Protein AF-0000000073997232 (afdb_homodimer)

Sequence (498 aa):
MAYQPTRLNGETVFRNEVFQTGLMSQLLDGVYDGEMTIGELLSHGNFGVGTFNGLDGEMVVLDGACYQVRHDGSVSVPDLTGQTPYAVVTNFVPMIKRELPQNMLRKSTAQVLDNFTVSKNYMYAIKIYGEFEWVRTRTVVKQEKPYPKMVAATENEDIVQFDNLSGTIVGFRTPIYEQGISVPGCHAHFIDDDRTHGGHVVDFKLKSAQVEICPGTGLQLHLPLTAEFSSANLSPEDLADQISKAEKHMAYQPTRLNGETVFRNEVFQTGLMSQLLDGVYDGEMTIGELLSHGNFGVGTFNGLDGEMVVLDGACYQVRHDGSVSVPDLTGQTPYAVVTNFVPMIKRELPQNMLRKSTAQVLDNFTVSKNYMYAIKIYGEFEWVRTRTVVKQEKPYPKMVAATENEDIVQFDNLSGTIVGFRTPIYEQGISVPGCHAHFIDDDRTHGGHVVDFKLKSAQVEICPGTGLQLHLPLTAEFSSANLSPEDLADQISKAEKH

InterPro domains:
  IPR005128 Alpha-acetolactate decarboxylase [PF03306] (18-235)
  IPR005128 Alpha-acetolactate decarboxylase [PIRSF001332] (15-248)
  IPR005128 Alpha-acetolactate decarboxylase [PTHR35524] (15-247)
  IPR005128 Alpha-acetolactate decarboxylase [TIGR01252] (16-247)
  IPR005128 Alpha-acetolactate decarboxylase [cd17299] (15-247)

Organism: NCBI:txid172042

pLDDT: mean 94.92, std 7.54, range [33.34, 98.94]

Radius of gyration: 23.52 Å; Cα contacts (8 Å, |Δi|>4): 1334; chains: 2; bounding box: 51×70×44 Å

Solvent-accessible surface area (backbone atoms only — not comparable to full-atom values): 24753 Å² total; per-residue (Å²): 125,84,78,69,68,37,80,44,87,91,36,71,43,57,89,32,56,31,34,30,35,39,36,46,25,38,38,50,55,27,42,34,70,36,80,48,27,45,50,62,52,49,73,57,21,26,30,27,40,40,36,25,43,34,35,50,11,24,28,40,28,55,87,60,40,58,35,34,22,34,62,87,46,50,48,45,70,65,62,48,80,41,35,27,25,31,38,41,28,18,67,77,60,66,70,43,77,46,75,51,70,66,63,32,39,50,72,58,43,53,57,54,50,59,69,71,50,78,39,74,71,42,33,31,40,37,40,38,40,35,36,26,55,29,38,28,19,34,33,47,53,63,55,62,82,82,56,59,39,32,60,70,62,53,67,78,55,59,77,45,77,47,66,66,48,46,29,36,38,39,30,36,36,32,30,66,49,40,39,39,47,43,63,52,39,77,47,42,28,36,37,31,75,84,52,52,47,57,16,36,54,73,44,40,32,33,47,39,38,36,37,34,32,20,63,24,41,25,38,38,39,39,51,65,91,44,72,62,56,44,68,47,63,52,68,54,94,56,46,70,59,50,49,47,56,59,64,74,103,126,84,79,68,68,37,81,45,88,89,36,72,43,59,88,32,56,32,33,29,36,38,36,48,24,37,37,51,54,28,44,36,69,36,79,47,26,45,51,61,52,50,74,56,20,28,30,29,39,38,34,26,43,34,35,52,10,25,29,40,28,54,89,61,41,58,34,35,21,36,61,88,44,49,48,43,70,66,63,47,80,41,35,27,25,32,38,41,26,18,66,76,59,66,70,42,77,46,76,51,69,66,62,32,40,49,73,60,44,51,55,55,50,59,70,70,51,77,39,73,71,42,32,31,41,37,39,37,40,34,35,26,55,30,39,28,20,33,33,46,54,63,55,60,82,83,56,56,38,32,58,69,63,52,65,79,56,60,78,44,77,47,67,67,47,46,29,35,37,38,30,35,37,32,30,66,48,38,39,39,46,43,60,53,39,77,46,43,27,36,38,32,76,82,52,53,48,58,14,36,54,69,46,41,32,32,47,39,40,37,37,34,33,20,62,23,41,25,39,38,39,40,51,64,90,44,70,62,55,45,67,47,64,51,69,54,94,57,45,69,58,50,50,45,57,59,62,74,97

Secondary structure (DSSP, 8-state):
-----EEETTEEE---EEEEES-HHHHHTT-----EEHHHHHTS-SEEEEE-GGG-SEEEEETTEEEEE-TTS-EEPPPTT-EES-EEEE----SEEEEPPSSEEHHHHHHHHHHHSS-TTSEEEEEEEEEEEEEEEE-PPPP-SSPPPHHHHTTTPPEEEEEEEEEEEEEEEE-GGGBTTB-SEEEEEEEETTSS-EEEEEEEEEEEEEEEEEEE-EEEEE---SHHHHH-----TTHHHHHHHHHH-/-----EEETTEEE---EEEEES-HHHHHTT-----EEHHHHHTS-SEEEEE-GGG-SEEEEETTEEEEE-TTS-EEPPPTT-EES-EEEE----SEEEEPPSSEEHHHHHHH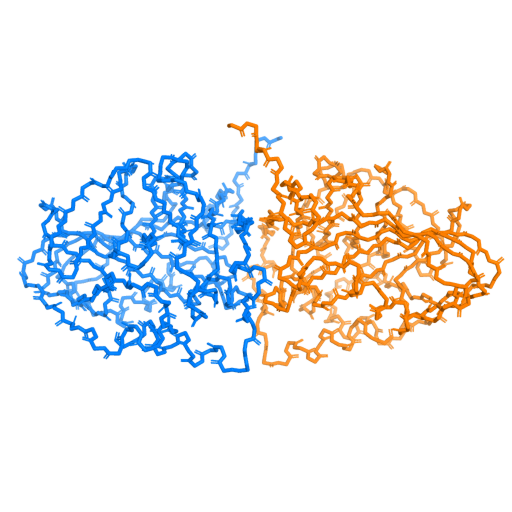HHHHSS-TTSEEEEEEEEEEEEEEEE-PPPP-SSPPPHHHHTTTPPEEEEEEEEEEEEEEEE-GGGBTTB-SEEEEEEEETTSS-EEEEEEEEEEEEEEEEEEE-EEEEE---SHHHHH-----TTHHHHHHHHHH-

Foldseek 3Di:
DLPPWDDFQNFTADAWEKEKEAWPLLLQQFQQDFDDFQLNVLVAAQFWWFAFRQLQKIWTRHRSFIWGAHLVQAIDGDDRRTGGRIMMHTHDDFRDKDKDDFWDKPVRVLVVVVVRDRDLQWKKKKKKWAWFQKFKAWIFHGHDPVGDRLLVSCVPIDIDMDGTFTWMKTWMADHPVCQLRYQHGIWIKIATPVRRGIHTTQITIGRIIMMTMHIHPYYDYHYGPDPSSVPTDSDDPCSVVSSCSNRND/DLPDWDDFQNFTADAWEKEKEAWPLLLQQFQQDFDDFQLNVLVAAQFWWFAFRQLQKIWTRHRSFIWGAHLVQAIDGDDRRTGGRIMMHIHDDFRFKDKDDFWDKPVRVLVVVVVRDRDLQWKKKKKKWAWFQKFKAWIFHGHDPVGDRLLVSCVPIDIDMDGTFTWMKTWMADHPVCQLRYQHGIWIKIATPVRRGIHTTQITIGRIIMMTMHIHPYYDYHYGPDPSSVPTDSDDPCSVVSSCSNRND

Nearest PDB structures (foldseek):
  5xne-assembly1_B  TM=9.853E-01  e=9.280E-34  Bacillus subtilis subsp. subtilis str. 168
  6j3d-assembly1_B  TM=9.831E-01  e=1.502E-32  Bacillus spizizenii str. W23
  6j92-assembly1_A  TM=9.719E-01  e=1.442E-31  Klebsiella aerogenes
  5yho-assembly1_B  TM=9.726E-01  e=6.902E-31  Klebsiella aerogenes
  4bt2-assembly1_A  TM=9.616E-01  e=2.430E-31  Brevibacillus brevis

Structure (mmCIF, N/CA/C/O backbone):
data_AF-0000000073997232-model_v1
#
loop_
_entity.id
_entity.type
_entity.pdbx_description
1 polymer 'Alpha-acetolactate decarboxylase'
#
loop_
_atom_site.group_PDB
_atom_site.id
_atom_site.type_symbol
_atom_site.label_atom_id
_atom_site.label_alt_id
_atom_site.label_comp_id
_atom_site.label_asym_id
_atom_site.label_entity_id
_atom_site.label_seq_id
_atom_site.pdbx_PDB_ins_code
_atom_site.Cartn_x
_atom_site.Cartn_y
_atom_site.Cartn_z
_atom_site.occupancy
_atom_site.B_iso_or_equiv
_atom_site.auth_seq_id
_atom_site.auth_comp_id
_atom_site.auth_asym_id
_atom_site.auth_atom_id
_atom_site.pdbx_PDB_model_num
ATOM 1 N N . MET A 1 1 ? -13.703 3.949 -18.906 1 33.34 1 MET A N 1
ATOM 2 C CA . MET A 1 1 ? -15.07 4.258 -18.5 1 33.34 1 MET A CA 1
ATOM 3 C C . MET A 1 1 ? -15.086 5.25 -17.344 1 33.34 1 MET A C 1
ATOM 5 O O . MET A 1 1 ? -14.266 5.152 -16.438 1 33.34 1 MET A O 1
ATOM 9 N N . ALA A 1 2 ? -15.586 6.359 -17.641 1 40.25 2 ALA A N 1
ATOM 10 C CA . ALA A 1 2 ? -15.781 7.395 -16.625 1 40.25 2 ALA A CA 1
ATOM 11 C C . ALA A 1 2 ? -16.344 6.797 -15.336 1 40.25 2 ALA A C 1
ATOM 13 O O . ALA A 1 2 ? -17.391 6.133 -15.352 1 40.25 2 ALA A O 1
ATOM 14 N N . TYR A 1 3 ? -15.539 6.438 -14.336 1 62.38 3 TYR A N 1
ATOM 15 C CA . TYR A 1 3 ? -16.016 5.805 -13.117 1 62.38 3 TYR A CA 1
ATOM 16 C C . TYR A 1 3 ? -17.25 6.527 -12.57 1 62.38 3 TYR A C 1
ATOM 18 O O . TYR A 1 3 ? -17.219 7.746 -12.383 1 62.38 3 TYR A O 1
ATOM 26 N N . GLN A 1 4 ? -18.391 6.035 -12.828 1 75.5 4 GLN A N 1
ATOM 27 C CA . GLN A 1 4 ? -19.594 6.523 -12.148 1 75.5 4 GLN A CA 1
ATOM 28 C C . GLN A 1 4 ? -19.406 6.527 -10.641 1 75.5 4 GLN A C 1
ATOM 30 O O . GLN A 1 4 ? -18.688 5.676 -10.094 1 75.5 4 GLN A O 1
ATOM 35 N N . PRO A 1 5 ? -19.875 7.711 -10.078 1 85.12 5 PRO A N 1
ATOM 36 C CA . PRO A 1 5 ? -19.812 7.711 -8.617 1 85.12 5 PRO A CA 1
ATOM 37 C C . PRO A 1 5 ? -20.578 6.547 -7.992 1 85.12 5 PRO A C 1
ATOM 39 O O . PRO A 1 5 ? -21.453 5.969 -8.633 1 85.12 5 PRO A O 1
ATOM 42 N N . THR A 1 6 ? -20.156 6.102 -6.891 1 88.56 6 THR A N 1
ATOM 43 C CA . THR A 1 6 ? -20.781 5.016 -6.145 1 88.56 6 THR A CA 1
ATOM 44 C C . THR A 1 6 ? -21.391 5.535 -4.844 1 88.56 6 THR A C 1
ATOM 46 O O . THR A 1 6 ? -20.812 6.41 -4.188 1 88.56 6 THR A O 1
ATOM 49 N N . ARG A 1 7 ? -22.547 5.035 -4.57 1 89.25 7 ARG A N 1
ATOM 50 C CA . ARG A 1 7 ? -23.156 5.348 -3.281 1 89.25 7 ARG A CA 1
ATOM 51 C C . ARG A 1 7 ? -22.719 4.348 -2.215 1 89.25 7 ARG A C 1
ATOM 53 O O . ARG A 1 7 ? -22.938 3.141 -2.365 1 89.25 7 ARG A O 1
ATOM 60 N N . LEU A 1 8 ? -22.078 4.855 -1.203 1 89.31 8 LEU A N 1
ATOM 61 C CA . LEU A 1 8 ? -21.625 4.027 -0.09 1 89.31 8 LEU A CA 1
ATOM 62 C C . LEU A 1 8 ? -22.094 4.609 1.242 1 89.31 8 LEU A C 1
ATOM 64 O O . LEU A 1 8 ? -21.766 5.75 1.57 1 89.31 8 LEU A O 1
ATOM 68 N N . ASN A 1 9 ? -22.844 3.836 1.968 1 85.62 9 ASN A N 1
ATOM 69 C CA . ASN A 1 9 ? -23.344 4.23 3.283 1 85.62 9 ASN A CA 1
ATOM 70 C C . ASN A 1 9 ? -23.969 5.621 3.252 1 85.62 9 ASN A C 1
ATOM 72 O O . ASN A 1 9 ? -23.656 6.469 4.09 1 85.62 9 ASN A O 1
ATOM 76 N N . GLY A 1 10 ? -24.688 5.906 2.242 1 83.31 10 GLY A N 1
ATOM 77 C CA . GLY A 1 10 ? -25.484 7.117 2.145 1 83.31 10 GLY A CA 1
ATOM 78 C C . GLY A 1 10 ? -24.719 8.289 1.538 1 83.31 10 GLY A C 1
ATOM 79 O O . GLY A 1 10 ? -25.297 9.367 1.345 1 83.31 10 GLY A O 1
ATOM 80 N N . GLU A 1 11 ? -23.469 8.07 1.255 1 87 11 GLU A N 1
ATOM 81 C CA . GLU A 1 11 ? -22.656 9.141 0.68 1 87 11 GLU A CA 1
ATOM 82 C C . GLU A 1 11 ? -22.234 8.797 -0.748 1 87 11 GLU A C 1
ATOM 84 O O . GLU A 1 11 ? -22.047 7.629 -1.085 1 87 11 GLU A O 1
ATOM 89 N N . THR A 1 12 ? -22.141 9.766 -1.524 1 89.31 12 THR A N 1
ATOM 90 C CA . THR A 1 12 ? -21.609 9.602 -2.871 1 89.31 12 THR A CA 1
ATOM 91 C C . THR A 1 12 ? -20.078 9.625 -2.85 1 89.31 12 THR A C 1
ATOM 93 O O . THR A 1 12 ? -19.469 10.578 -2.359 1 89.31 12 THR A O 1
ATOM 96 N N . VAL A 1 13 ? -19.516 8.578 -3.371 1 90.69 13 VAL A N 1
ATOM 97 C CA . VAL A 1 13 ? -18.062 8.469 -3.361 1 90.69 13 VAL A CA 1
ATOM 98 C C . VAL A 1 13 ? -17.547 8.367 -4.793 1 90.69 13 VAL A C 1
ATOM 100 O O . VAL A 1 13 ? -18.047 7.574 -5.59 1 90.69 13 VAL A O 1
ATOM 103 N N . PHE A 1 14 ? -16.609 9.266 -5.086 1 91.81 14 PHE A N 1
ATOM 104 C CA . PHE A 1 14 ? -15.906 9.211 -6.359 1 91.81 14 PHE A CA 1
ATOM 105 C C . PHE A 1 14 ? -14.547 8.539 -6.191 1 91.81 14 PHE A C 1
ATOM 107 O O . PHE A 1 14 ? -13.93 8.625 -5.125 1 91.81 14 PHE A O 1
ATOM 114 N N . ARG A 1 15 ? -14.156 7.867 -7.246 1 94.12 15 ARG A N 1
ATOM 115 C CA . ARG A 1 15 ? -12.812 7.309 -7.223 1 94.12 15 ARG A CA 1
ATOM 116 C C . ARG A 1 15 ? -11.766 8.414 -7.176 1 94.12 15 ARG A C 1
ATOM 118 O O . ARG A 1 15 ? -11.883 9.422 -7.883 1 94.12 15 ARG A O 1
ATOM 125 N N . ASN A 1 16 ? -10.875 8.266 -6.285 1 96.06 16 ASN A N 1
ATOM 126 C CA . ASN A 1 16 ? -9.773 9.211 -6.102 1 96.06 16 ASN A CA 1
ATOM 127 C C . ASN A 1 16 ? -8.531 8.523 -5.551 1 96.06 16 ASN A C 1
ATOM 129 O O . ASN A 1 16 ? -8.617 7.75 -4.594 1 96.06 16 ASN A O 1
ATOM 133 N N . GLU A 1 17 ? -7.426 8.867 -6.16 1 97.38 17 GLU A N 1
ATOM 134 C CA . GLU A 1 17 ? -6.172 8.219 -5.777 1 97.38 17 GLU A CA 1
ATOM 135 C C . GLU A 1 17 ? -5.375 9.094 -4.812 1 97.38 17 GLU A C 1
ATOM 137 O O . GLU A 1 17 ? -5.328 10.312 -4.965 1 97.38 17 GLU A O 1
ATOM 142 N N . VAL A 1 18 ? -4.84 8.453 -3.787 1 98.56 18 VAL A N 1
ATOM 143 C CA . VAL A 1 18 ? -3.795 9.047 -2.965 1 98.56 18 VAL A CA 1
ATOM 144 C C . VAL A 1 18 ? -2.422 8.641 -3.492 1 98.56 18 VAL A C 1
ATOM 146 O O . VAL A 1 18 ? -2.184 7.457 -3.764 1 98.56 18 VAL A O 1
ATOM 149 N N . PHE A 1 19 ? -1.603 9.641 -3.688 1 98.81 19 PHE A N 1
ATOM 150 C CA . PHE A 1 19 ? -0.238 9.383 -4.133 1 98.81 19 PHE A CA 1
ATOM 151 C C . PHE A 1 19 ? 0.741 9.5 -2.971 1 98.81 19 PHE A C 1
ATOM 153 O O . PHE A 1 19 ? 0.655 10.43 -2.168 1 98.81 19 PHE A O 1
ATOM 160 N N . GLN A 1 20 ? 1.661 8.57 -2.91 1 98.81 20 GLN A N 1
ATOM 161 C CA . GLN A 1 20 ? 2.668 8.594 -1.853 1 98.81 20 GLN A CA 1
ATOM 162 C C . GLN A 1 20 ? 4.043 8.211 -2.393 1 98.81 20 GLN A C 1
ATOM 164 O O . GLN A 1 20 ? 4.164 7.273 -3.182 1 98.81 20 GLN A O 1
ATOM 169 N N . THR A 1 21 ? 5.031 9.008 -2.051 1 98.69 21 THR A N 1
ATOM 170 C CA . THR A 1 21 ? 6.418 8.602 -2.266 1 98.69 21 THR A CA 1
ATOM 171 C C . THR A 1 21 ? 7.098 8.266 -0.94 1 98.69 21 THR A C 1
ATOM 173 O O . THR A 1 21 ? 6.902 8.969 0.057 1 98.69 21 THR A O 1
ATOM 176 N N . GLY A 1 22 ? 7.828 7.125 -1.001 1 98.31 22 GLY A N 1
ATOM 177 C CA . GLY A 1 22 ? 8.508 6.684 0.206 1 98.31 22 GLY A CA 1
ATOM 178 C C . GLY A 1 22 ? 7.578 6.023 1.206 1 98.31 22 GLY A C 1
ATOM 179 O O . GLY A 1 22 ? 6.359 5.992 1.004 1 98.31 22 GLY A O 1
ATOM 180 N N . LEU A 1 23 ? 8.195 5.469 2.238 1 98.19 23 LEU A N 1
ATOM 181 C CA . LEU A 1 23 ? 7.48 4.793 3.314 1 98.19 23 LEU A CA 1
ATOM 182 C C . LEU A 1 23 ? 7.785 5.441 4.66 1 98.19 23 LEU A C 1
ATOM 184 O O . LEU A 1 23 ? 8.883 5.957 4.871 1 98.19 23 LEU A O 1
ATOM 188 N N . MET A 1 24 ? 6.742 5.395 5.508 1 96.81 24 MET A N 1
ATOM 189 C CA . MET A 1 24 ? 6.992 5.844 6.875 1 96.81 24 MET A CA 1
ATOM 190 C C . MET A 1 24 ? 8.094 5.023 7.527 1 96.81 24 MET A C 1
ATOM 192 O O . MET A 1 24 ? 8.945 5.566 8.234 1 96.81 24 MET A O 1
ATOM 196 N N . SER A 1 25 ? 8.109 3.717 7.266 1 96.88 25 SER A N 1
ATOM 197 C CA . SER A 1 25 ? 9.094 2.828 7.879 1 96.88 25 SER A CA 1
ATOM 198 C C . SER A 1 25 ? 10.508 3.188 7.449 1 96.88 25 SER A C 1
ATOM 200 O O . SER A 1 25 ? 11.461 2.996 8.211 1 96.88 25 SER A O 1
ATOM 202 N N . GLN A 1 26 ? 10.672 3.689 6.27 1 97.81 26 GLN A N 1
ATOM 203 C CA . GLN A 1 26 ? 12.031 4.035 5.859 1 97.81 26 GLN A CA 1
ATOM 204 C C . GLN A 1 26 ? 12.555 5.227 6.652 1 97.81 26 GLN A C 1
ATOM 206 O O . GLN A 1 26 ? 13.742 5.293 6.969 1 97.81 26 GLN A O 1
ATOM 211 N N . LEU A 1 27 ? 11.641 6.195 6.941 1 97.25 27 LEU A N 1
ATOM 212 C CA . LEU A 1 27 ? 12.047 7.32 7.777 1 97.25 27 LEU A CA 1
ATOM 213 C C . LEU A 1 27 ? 12.477 6.844 9.164 1 97.25 27 LEU A C 1
ATOM 215 O O . LEU A 1 27 ? 13.469 7.324 9.711 1 97.25 27 LEU A O 1
ATOM 219 N N . LEU A 1 28 ? 11.734 5.906 9.688 1 96.5 28 LEU A N 1
ATOM 220 C CA . LEU A 1 28 ? 12.055 5.363 11 1 96.5 28 LEU A CA 1
ATOM 221 C C . LEU A 1 28 ? 13.453 4.758 11.008 1 96.5 28 LEU A C 1
ATOM 223 O O . LEU A 1 28 ? 14.148 4.797 12.031 1 96.5 28 LEU A O 1
ATOM 227 N N . ASP A 1 29 ? 13.883 4.293 9.828 1 97.5 29 ASP A N 1
ATOM 228 C CA . ASP A 1 29 ? 15.188 3.641 9.727 1 97.5 29 ASP A CA 1
ATOM 229 C C . ASP A 1 29 ? 16.266 4.637 9.32 1 97.5 29 ASP A C 1
ATOM 231 O O . ASP A 1 29 ? 17.391 4.242 8.992 1 97.5 29 ASP A O 1
ATOM 235 N N . GLY A 1 30 ? 15.945 5.859 9.203 1 97.69 30 GLY A N 1
ATOM 236 C CA . GLY A 1 30 ? 16.938 6.891 8.977 1 97.69 30 GLY A CA 1
ATOM 237 C C . GLY A 1 30 ? 17.188 7.168 7.504 1 97.69 30 GLY A C 1
ATOM 238 O O . GLY A 1 30 ? 18.219 7.734 7.145 1 97.69 30 GLY A O 1
ATOM 239 N N . VAL A 1 31 ? 16.344 6.695 6.656 1 98.25 31 VAL A N 1
ATOM 240 C CA . VAL A 1 31 ? 16.438 7.031 5.242 1 98.25 31 VAL A CA 1
ATOM 241 C C . VAL A 1 31 ? 15.719 8.352 4.973 1 98.25 31 VAL A C 1
ATOM 243 O O . VAL A 1 31 ? 14.508 8.375 4.77 1 98.25 31 VAL A O 1
ATOM 246 N N . TYR A 1 32 ? 16.5 9.438 4.844 1 98.5 32 TYR A N 1
ATOM 247 C CA . TYR A 1 32 ? 15.914 10.773 4.805 1 98.5 32 TYR A CA 1
ATOM 248 C C . TYR A 1 32 ? 16.156 11.43 3.451 1 98.5 32 TYR A C 1
ATOM 250 O O . TYR A 1 32 ? 15.938 12.633 3.291 1 98.5 32 TYR A O 1
ATOM 258 N N . ASP A 1 33 ? 16.688 10.648 2.504 1 97.75 33 ASP A N 1
ATOM 259 C CA . ASP A 1 33 ? 16.844 11.172 1.15 1 97.75 33 ASP A CA 1
ATOM 260 C C . ASP A 1 33 ? 15.953 10.422 0.165 1 97.75 33 ASP A C 1
ATOM 262 O O . ASP A 1 33 ? 15.945 9.188 0.143 1 97.75 33 ASP A O 1
ATOM 266 N N . GLY A 1 34 ? 15.195 11.18 -0.52 1 96 34 GLY A N 1
ATOM 267 C CA . GLY A 1 34 ? 14.422 10.656 -1.64 1 96 34 GLY A CA 1
ATOM 268 C C . GLY A 1 34 ? 14.805 11.289 -2.967 1 96 34 GLY A C 1
ATOM 269 O O . GLY A 1 34 ? 15.664 12.172 -3.018 1 96 34 GLY A O 1
ATOM 270 N N . GLU A 1 35 ? 14.188 10.828 -4.043 1 95.56 35 GLU A N 1
ATOM 271 C CA . GLU A 1 35 ? 14.578 11.234 -5.387 1 95.56 35 GLU A CA 1
ATOM 272 C C . GLU A 1 35 ? 13.523 12.141 -6.02 1 95.56 35 GLU A C 1
ATOM 274 O O . GLU A 1 35 ? 13.805 12.836 -7 1 95.56 35 GLU A O 1
ATOM 279 N N . MET A 1 36 ? 12.375 12.156 -5.438 1 97.5 36 MET A N 1
ATOM 280 C CA . MET A 1 36 ? 11.289 12.898 -6.062 1 97.5 36 MET A CA 1
ATOM 281 C C . MET A 1 36 ? 11.414 14.391 -5.77 1 97.5 36 MET A C 1
ATOM 283 O O . MET A 1 36 ? 11.562 14.789 -4.613 1 97.5 36 MET A O 1
ATOM 287 N N . THR A 1 37 ? 11.305 15.164 -6.793 1 98.38 37 THR A N 1
ATOM 288 C CA . THR A 1 37 ? 11.344 16.609 -6.621 1 98.38 37 THR A CA 1
ATOM 289 C C . THR A 1 37 ? 9.984 17.141 -6.188 1 98.38 37 THR A C 1
ATOM 291 O O . THR A 1 37 ? 8.961 16.5 -6.395 1 98.38 37 THR A O 1
ATOM 294 N N . ILE A 1 38 ? 10.008 18.328 -5.578 1 98.69 38 ILE A N 1
ATOM 295 C CA . ILE A 1 38 ? 8.773 18.984 -5.164 1 98.69 38 ILE A CA 1
ATOM 296 C C . ILE A 1 38 ? 7.902 19.266 -6.387 1 98.69 38 ILE A C 1
ATOM 298 O O . ILE A 1 38 ? 6.68 19.094 -6.344 1 98.69 38 ILE A O 1
ATOM 302 N N . GLY A 1 39 ? 8.531 19.688 -7.426 1 98.5 39 GLY A N 1
ATOM 303 C CA . GLY A 1 39 ? 7.785 19.906 -8.656 1 98.5 39 GLY A CA 1
ATOM 304 C C . GLY A 1 39 ? 7.055 18.672 -9.141 1 98.5 39 GLY A C 1
ATOM 305 O O . GLY A 1 39 ? 5.879 18.734 -9.5 1 98.5 39 GLY A O 1
ATOM 306 N N . GLU A 1 40 ? 7.746 17.562 -9.234 1 98 40 GLU A N 1
ATOM 307 C CA . GLU A 1 40 ? 7.125 16.297 -9.625 1 98 40 GLU A CA 1
ATOM 308 C C . GLU A 1 40 ? 6 15.914 -8.672 1 98 40 GLU A C 1
ATOM 310 O O . GLU A 1 40 ? 4.93 15.484 -9.102 1 98 40 GLU A O 1
ATOM 315 N N . LEU A 1 41 ? 6.285 16.062 -7.387 1 98.62 41 LEU A N 1
ATOM 316 C CA . LEU A 1 41 ? 5.297 15.727 -6.367 1 98.62 41 LEU A CA 1
ATOM 317 C C . LEU A 1 41 ? 3.996 16.484 -6.602 1 98.62 41 LEU A C 1
ATOM 319 O O . LEU A 1 41 ? 2.912 15.898 -6.535 1 98.62 41 LEU A O 1
ATOM 323 N N . LEU A 1 42 ? 4.121 17.75 -6.902 1 98.56 42 LEU A N 1
ATOM 324 C CA . LEU A 1 42 ? 2.951 18.609 -7.043 1 98.56 42 LEU A CA 1
ATOM 325 C C . LEU A 1 42 ? 2.152 18.25 -8.289 1 98.56 42 LEU A C 1
ATOM 327 O O . LEU A 1 42 ? 0.985 18.625 -8.414 1 98.56 42 LEU A O 1
ATOM 331 N N . SER A 1 43 ? 2.736 17.547 -9.203 1 98.25 43 SER A N 1
ATOM 332 C CA . SER A 1 43 ? 2 17.062 -10.367 1 98.25 43 SER A CA 1
ATOM 333 C C . SER A 1 43 ? 1.057 15.922 -9.992 1 98.25 43 SER A C 1
ATOM 335 O O . SER A 1 43 ? 0.151 15.586 -10.758 1 98.25 43 SER A O 1
ATOM 337 N N . HIS A 1 44 ? 1.212 15.375 -8.82 1 98.19 44 HIS A N 1
ATOM 338 C CA . HIS A 1 44 ? 0.396 14.25 -8.391 1 98.19 44 HIS A CA 1
ATOM 339 C C . HIS A 1 44 ? -0.732 14.703 -7.469 1 98.19 44 HIS A C 1
ATOM 341 O O . HIS A 1 44 ? -1.614 13.914 -7.121 1 98.19 44 HIS A O 1
ATOM 347 N N . GLY A 1 45 ? -0.685 15.93 -6.984 1 98.56 45 GLY A N 1
ATOM 348 C CA . GLY A 1 45 ? -1.748 16.375 -6.094 1 98.56 45 GLY A CA 1
ATOM 349 C C . GLY A 1 45 ? -1.571 17.797 -5.617 1 98.56 45 GLY A C 1
ATOM 350 O O . GLY A 1 45 ? -0.485 18.375 -5.734 1 98.56 45 GLY A O 1
ATOM 351 N N . ASN A 1 46 ? -2.613 18.344 -5.008 1 98.88 46 ASN A N 1
ATOM 352 C CA . ASN A 1 46 ? -2.645 19.75 -4.586 1 98.88 46 ASN A CA 1
ATOM 353 C C . ASN A 1 46 ? -2.865 19.875 -3.08 1 98.88 46 ASN A C 1
ATOM 355 O O . ASN A 1 46 ? -3.133 20.953 -2.576 1 98.88 46 ASN A O 1
ATOM 359 N N . PHE A 1 47 ? -2.85 18.797 -2.396 1 98.94 47 PHE A N 1
ATOM 360 C CA . PHE A 1 47 ? -3.111 18.688 -0.966 1 98.94 47 PHE A CA 1
ATOM 361 C C . PHE A 1 47 ? -2.279 17.578 -0.343 1 98.94 47 PHE A C 1
ATOM 363 O O . PHE A 1 47 ? -2.301 16.438 -0.82 1 98.94 47 PHE A O 1
ATOM 370 N N . GLY A 1 48 ? -1.531 17.953 0.724 1 98.88 48 GLY A N 1
ATOM 371 C CA . GLY A 1 48 ? -0.787 16.828 1.267 1 98.88 48 GLY A CA 1
ATOM 372 C C . GLY A 1 48 ? 0.187 17.234 2.359 1 98.88 48 GLY A C 1
ATOM 373 O O . GLY A 1 48 ? 0.239 18.391 2.756 1 98.88 48 GLY A O 1
ATOM 374 N N . VAL A 1 49 ? 0.852 16.234 2.934 1 98.81 49 VAL A N 1
ATOM 375 C CA . VAL A 1 49 ? 1.843 16.391 3.994 1 98.81 49 VAL A CA 1
ATOM 376 C C . VAL A 1 49 ? 3.107 15.609 3.633 1 98.81 49 VAL A C 1
ATOM 378 O O . VAL A 1 49 ? 3.074 14.719 2.785 1 98.81 49 VAL A O 1
ATOM 381 N N . GLY A 1 50 ? 4.168 15.922 4.281 1 98.5 50 GLY A N 1
ATOM 382 C CA . GLY A 1 50 ? 5.449 15.258 4.094 1 98.5 50 GLY A CA 1
ATOM 383 C C . GLY A 1 50 ? 6.602 15.984 4.758 1 98.5 50 GLY A C 1
ATOM 384 O O . GLY A 1 50 ? 6.41 16.688 5.746 1 98.5 50 GLY A O 1
ATOM 385 N N . THR A 1 51 ? 7.75 15.641 4.305 1 98.56 51 THR A N 1
ATOM 386 C CA . THR A 1 51 ? 8.969 16.297 4.758 1 98.56 51 THR A CA 1
ATOM 387 C C . THR A 1 51 ? 9.961 16.453 3.605 1 98.56 51 THR A C 1
ATOM 389 O O . THR A 1 51 ? 9.625 16.188 2.451 1 98.56 51 THR A O 1
ATOM 392 N N . PHE A 1 52 ? 11.078 17.047 3.902 1 98.69 52 PHE A N 1
ATOM 393 C CA . PHE A 1 52 ? 12.109 17.328 2.906 1 98.69 52 PHE A CA 1
ATOM 394 C C . PHE A 1 52 ? 13.375 16.547 3.209 1 98.69 52 PHE A C 1
ATOM 396 O O . PHE A 1 52 ? 13.562 16.062 4.328 1 98.69 52 PHE A O 1
ATOM 403 N N . ASN A 1 53 ? 14.203 16.328 2.127 1 98.56 53 ASN A N 1
ATOM 404 C CA . ASN A 1 53 ? 15.445 15.594 2.334 1 98.56 53 ASN A CA 1
ATOM 405 C C . ASN A 1 53 ? 16.188 16.094 3.576 1 98.56 53 ASN A C 1
ATOM 407 O O . ASN A 1 53 ? 16.266 17.297 3.818 1 98.56 53 ASN A O 1
ATOM 411 N N . GLY A 1 54 ? 16.672 15.086 4.344 1 98.25 54 GLY A N 1
ATOM 412 C CA . GLY A 1 54 ? 17.375 15.383 5.582 1 98.25 54 GLY A CA 1
ATOM 413 C C . GLY A 1 54 ? 16.453 15.758 6.723 1 98.25 54 GLY A C 1
ATOM 414 O O . GLY A 1 54 ? 16.875 16.359 7.711 1 98.25 54 GLY A O 1
ATOM 415 N N . LEU A 1 55 ? 15.164 15.547 6.605 1 97.56 55 LEU A N 1
ATOM 416 C CA . LEU A 1 55 ? 14.148 15.969 7.562 1 97.56 55 LEU A CA 1
ATOM 417 C C . LEU A 1 55 ? 14.18 17.484 7.75 1 97.56 55 LEU A C 1
ATOM 419 O O . LEU A 1 55 ? 14.086 17.969 8.875 1 97.56 55 LEU A O 1
ATOM 423 N N . ASP A 1 56 ? 14.367 18.125 6.621 1 97.56 56 ASP A N 1
ATOM 424 C CA . ASP A 1 56 ? 14.516 19.578 6.691 1 97.56 56 ASP A CA 1
ATOM 425 C C . ASP A 1 56 ? 13.148 20.266 6.773 1 97.56 56 ASP A C 1
ATOM 427 O O . ASP A 1 56 ? 12.766 21 5.867 1 97.56 56 ASP A O 1
ATOM 431 N N . GLY A 1 57 ? 12.477 20 7.918 1 97.69 57 GLY A N 1
ATOM 432 C CA . GLY A 1 57 ? 11.211 20.672 8.164 1 97.69 57 GLY A CA 1
ATOM 433 C C . GLY A 1 57 ? 10.008 19.859 7.73 1 97.69 57 GLY A C 1
ATOM 434 O O . GLY A 1 57 ? 10.164 18.75 7.191 1 97.69 57 GLY A O 1
ATOM 435 N N . GLU A 1 58 ? 8.844 20.438 8.008 1 98.31 58 GLU A N 1
ATOM 436 C CA . GLU A 1 58 ? 7.566 19.828 7.664 1 98.31 58 GLU A CA 1
ATOM 437 C C . GLU A 1 58 ? 7.027 20.375 6.348 1 98.31 58 GLU A C 1
ATOM 439 O O . GLU A 1 58 ? 7.188 21.562 6.051 1 98.31 58 GLU A O 1
ATOM 444 N N . MET A 1 59 ? 6.398 19.516 5.629 1 98.81 59 MET A N 1
ATOM 445 C CA . MET A 1 59 ? 5.781 19.891 4.363 1 98.81 59 MET A CA 1
ATOM 446 C C . MET A 1 59 ? 4.27 20.031 4.516 1 98.81 59 MET A C 1
ATOM 448 O O . MET A 1 59 ? 3.613 19.156 5.082 1 98.81 59 MET A O 1
ATOM 452 N N . VAL A 1 60 ? 3.754 21.094 4.055 1 98.88 60 VAL A N 1
ATOM 453 C CA . VAL A 1 60 ? 2.318 21.312 3.904 1 98.88 60 VAL A CA 1
ATOM 454 C C . VAL A 1 60 ? 1.996 21.672 2.453 1 98.88 60 VAL A C 1
ATOM 456 O O . VAL A 1 60 ? 2.486 22.672 1.927 1 98.88 60 VAL A O 1
ATOM 459 N N . VAL A 1 61 ? 1.272 20.859 1.802 1 98.94 61 VAL A N 1
ATOM 460 C CA . VAL A 1 61 ? 0.725 21.188 0.49 1 98.94 61 VAL A CA 1
ATOM 461 C C . VAL A 1 61 ? -0.747 21.562 0.625 1 98.94 61 VAL A C 1
ATOM 463 O O . VAL A 1 61 ? -1.569 20.75 1.062 1 98.94 61 VAL A O 1
ATOM 466 N N . LEU A 1 62 ? -1.036 22.75 0.264 1 98.81 62 LEU A N 1
ATOM 467 C CA . LEU A 1 62 ? -2.385 23.281 0.405 1 98.81 62 LEU A CA 1
ATOM 468 C C . LEU A 1 62 ? -2.771 24.109 -0.816 1 98.81 62 LEU A C 1
ATOM 470 O O . LEU A 1 62 ? -2.084 25.078 -1.161 1 98.81 62 LEU A O 1
ATOM 474 N N . ASP A 1 63 ? -3.85 23.641 -1.486 1 97.69 63 ASP A N 1
ATOM 475 C CA . ASP A 1 63 ? -4.379 24.312 -2.666 1 97.69 63 ASP A CA 1
ATOM 476 C C . ASP A 1 63 ? -3.314 24.438 -3.756 1 97.69 63 ASP A C 1
ATOM 478 O O . ASP A 1 63 ? -3.191 25.484 -4.398 1 97.69 63 ASP A O 1
ATOM 482 N N . GLY A 1 64 ? -2.48 23.469 -3.826 1 97.81 64 GLY A N 1
ATOM 483 C CA . GLY A 1 64 ? -1.517 23.391 -4.914 1 97.81 64 GLY A CA 1
ATOM 484 C C . GLY A 1 64 ? -0.18 24.016 -4.574 1 97.81 64 GLY A C 1
ATOM 485 O O . GLY A 1 64 ? 0.78 23.891 -5.34 1 97.81 64 GLY A O 1
ATOM 486 N N . ALA A 1 65 ? -0.142 24.688 -3.494 1 98.12 65 ALA A N 1
ATOM 487 C CA . ALA A 1 65 ? 1.115 25.281 -3.057 1 98.12 65 ALA A CA 1
ATOM 488 C C . ALA A 1 65 ? 1.782 24.438 -1.978 1 98.12 65 ALA A C 1
ATOM 490 O O . ALA A 1 65 ? 1.106 23.891 -1.105 1 98.12 65 ALA A O 1
ATOM 491 N N . CYS A 1 66 ? 3.096 24.422 -2.082 1 98.75 66 CYS A N 1
ATOM 492 C CA . CYS A 1 66 ? 3.881 23.719 -1.084 1 98.75 66 CYS A CA 1
ATOM 493 C C . CYS A 1 66 ? 4.566 24.688 -0.129 1 98.75 66 CYS A C 1
ATOM 495 O O . CYS A 1 66 ? 5.133 25.688 -0.561 1 98.75 66 CYS A O 1
ATOM 497 N N . TYR A 1 67 ? 4.484 24.391 1.146 1 98.88 67 TYR A N 1
ATOM 498 C CA . TYR A 1 67 ? 5.148 25.188 2.174 1 98.88 67 TYR A CA 1
ATOM 499 C C . TYR A 1 67 ? 6.086 24.328 3.01 1 98.88 67 TYR A C 1
ATOM 501 O O . TYR A 1 67 ? 5.789 23.156 3.289 1 98.88 67 TYR A O 1
ATOM 509 N N . GLN A 1 68 ? 7.188 24.906 3.348 1 98.75 68 GLN A N 1
ATOM 510 C CA . GLN A 1 68 ? 8.156 24.312 4.254 1 98.75 68 GLN A CA 1
ATOM 511 C C . GLN A 1 68 ? 8.18 25.031 5.594 1 98.75 68 GLN A C 1
ATOM 513 O O . GLN A 1 68 ? 8.453 26.234 5.648 1 98.75 68 GLN A O 1
ATOM 518 N N . VAL A 1 69 ? 7.855 24.266 6.598 1 97.94 69 VAL A N 1
ATOM 519 C CA . VAL A 1 69 ? 7.902 24.812 7.953 1 97.94 69 VAL A CA 1
ATOM 520 C C . VAL A 1 69 ? 9.133 24.266 8.688 1 97.94 69 VAL A C 1
ATOM 522 O O . VAL A 1 69 ? 9.289 23.047 8.82 1 97.94 69 VAL A O 1
ATOM 525 N N . ARG A 1 70 ? 9.906 25.156 9.203 1 96.12 70 ARG A N 1
ATOM 526 C CA . ARG A 1 70 ? 11.141 24.719 9.844 1 96.12 70 ARG A CA 1
ATOM 527 C C . ARG A 1 70 ? 11.094 24.953 11.344 1 96.12 70 ARG A C 1
ATOM 529 O O . ARG A 1 70 ? 10.195 25.641 11.852 1 96.12 70 ARG A O 1
ATOM 536 N N . HIS A 1 71 ? 12.023 24.297 12.008 1 91.88 71 HIS A N 1
ATOM 537 C CA . HIS A 1 71 ? 12.094 24.281 13.461 1 91.88 71 HIS A CA 1
ATOM 538 C C . HIS A 1 71 ? 12.25 25.688 14.023 1 91.88 71 HIS A C 1
ATOM 540 O O . HIS A 1 71 ? 11.805 25.969 15.141 1 91.88 71 HIS A O 1
ATOM 546 N N . ASP A 1 72 ? 12.797 26.562 13.289 1 87.56 72 ASP A N 1
ATOM 547 C CA . ASP A 1 72 ? 13.008 27.922 13.766 1 87.56 72 ASP A CA 1
ATOM 548 C C . ASP A 1 72 ? 11.742 28.766 13.602 1 87.56 72 ASP A C 1
ATOM 550 O O . ASP A 1 72 ? 11.75 29.969 13.867 1 87.56 72 ASP A O 1
ATOM 554 N N . GLY A 1 73 ? 10.672 28.156 13.148 1 83.56 73 GLY A N 1
ATOM 555 C CA . GLY A 1 73 ? 9.391 28.812 13 1 83.56 73 GLY A CA 1
ATOM 556 C C . GLY A 1 73 ? 9.172 29.406 11.617 1 83.56 73 GLY A C 1
ATOM 557 O O . GLY A 1 73 ? 8.078 29.859 11.297 1 83.56 73 GLY A O 1
ATOM 558 N N . SER A 1 74 ? 10.148 29.359 10.812 1 90.62 74 SER A N 1
ATOM 559 C CA . SER A 1 74 ? 10.016 29.953 9.484 1 90.62 74 SER A CA 1
ATOM 560 C C . SER A 1 74 ? 9.141 29.094 8.578 1 90.62 74 SER A C 1
ATOM 562 O O . SER A 1 74 ? 9.18 27.875 8.656 1 90.62 74 SER A O 1
ATOM 564 N N . VAL A 1 75 ? 8.336 29.797 7.852 1 97.25 75 VAL A N 1
ATOM 565 C CA . VAL A 1 75 ? 7.559 29.203 6.773 1 97.25 75 VAL A CA 1
ATOM 566 C C . VAL A 1 75 ? 8.023 29.766 5.43 1 97.25 75 VAL A C 1
ATOM 568 O O . VAL A 1 75 ? 8.141 30.984 5.266 1 97.25 75 VAL A O 1
ATOM 571 N N . SER A 1 76 ? 8.352 28.906 4.504 1 98 76 SER A N 1
ATOM 572 C CA . SER A 1 76 ? 8.82 29.359 3.191 1 98 76 SER A CA 1
ATOM 573 C C . SER A 1 76 ? 8.25 28.484 2.08 1 98 76 SER A C 1
ATOM 575 O O . SER A 1 76 ? 7.703 27.406 2.346 1 98 76 SER A O 1
ATOM 577 N N . VAL A 1 77 ? 8.289 28.953 0.911 1 98.06 77 VAL A N 1
ATOM 578 C CA . VAL A 1 77 ? 8 28.172 -0.284 1 98.06 77 VAL A CA 1
ATOM 579 C C . VAL A 1 77 ? 9.281 27.516 -0.797 1 98.06 77 VAL A C 1
ATOM 581 O O . VAL A 1 77 ? 10.234 28.219 -1.174 1 98.06 77 VAL A O 1
ATOM 584 N N . PRO A 1 78 ? 9.289 26.219 -0.801 1 97.94 78 PRO A N 1
ATOM 585 C CA . PRO A 1 78 ? 10.531 25.562 -1.204 1 97.94 78 PRO A CA 1
ATOM 586 C C . PRO A 1 78 ? 10.781 25.656 -2.707 1 97.94 78 PRO A C 1
ATOM 588 O O . PRO A 1 78 ? 9.844 25.844 -3.484 1 97.94 78 PRO A O 1
ATOM 591 N N . ASP A 1 79 ? 12.133 25.516 -3.016 1 97.56 79 ASP A N 1
ATOM 592 C CA . ASP A 1 79 ? 12.5 25.359 -4.418 1 97.56 79 ASP A CA 1
ATOM 593 C C . ASP A 1 79 ? 11.891 24.094 -5.008 1 97.56 79 ASP A C 1
ATOM 595 O O . ASP A 1 79 ? 11.883 23.047 -4.355 1 97.56 79 ASP A O 1
ATOM 599 N N . LEU A 1 80 ? 11.414 24.156 -6.211 1 97.88 80 LEU A N 1
ATOM 600 C CA . LEU A 1 80 ? 10.734 23.031 -6.855 1 97.88 80 LEU A CA 1
ATOM 601 C C . LEU A 1 80 ? 11.719 21.906 -7.129 1 97.88 80 LEU A C 1
ATOM 603 O O . LEU A 1 80 ? 11.305 20.75 -7.336 1 97.88 80 LEU A O 1
ATOM 607 N N . THR A 1 81 ? 12.969 22.141 -7.176 1 98.19 81 THR A N 1
ATOM 608 C CA . THR A 1 81 ? 13.977 21.109 -7.426 1 98.19 81 THR A CA 1
ATOM 609 C C . THR A 1 81 ? 14.352 20.406 -6.129 1 98.19 81 THR A C 1
ATOM 611 O O . THR A 1 81 ? 15.047 19.391 -6.156 1 98.19 81 THR A O 1
ATOM 614 N N . GLY A 1 82 ? 13.883 21.016 -4.98 1 98.12 82 GLY A N 1
ATOM 615 C CA . GLY A 1 82 ? 14.078 20.281 -3.746 1 98.12 82 GLY A CA 1
ATOM 616 C C . GLY A 1 82 ? 13.445 18.891 -3.777 1 98.12 82 GLY A C 1
ATOM 617 O O . GLY A 1 82 ? 12.586 18.609 -4.613 1 98.12 82 GLY A O 1
ATOM 618 N N . GLN A 1 83 ? 13.953 17.984 -2.893 1 98.56 83 GLN A N 1
ATOM 619 C CA . GLN A 1 83 ? 13.5 16.594 -2.941 1 98.56 83 GLN A CA 1
ATOM 620 C C . GLN A 1 83 ? 12.867 16.172 -1.618 1 98.56 83 GLN A C 1
ATOM 622 O O . GLN A 1 83 ? 13.062 16.844 -0.595 1 98.56 83 GLN A O 1
ATOM 627 N N . THR A 1 84 ? 12.117 15.172 -1.688 1 98.81 84 THR A N 1
ATOM 628 C CA . THR A 1 84 ? 11.414 14.648 -0.525 1 98.81 84 THR A CA 1
ATOM 629 C C . THR A 1 84 ? 11.625 13.141 -0.397 1 98.81 84 THR A C 1
ATOM 631 O O . THR A 1 84 ? 11.539 12.406 -1.385 1 98.81 84 THR A O 1
ATOM 634 N N . PRO A 1 85 ? 11.922 12.672 0.805 1 98.56 85 PRO A N 1
ATOM 635 C CA . PRO A 1 85 ? 11.992 11.227 1.04 1 98.56 85 PRO A CA 1
ATOM 636 C C . PRO A 1 85 ? 10.617 10.609 1.272 1 98.56 85 PRO A C 1
ATOM 638 O O . PRO A 1 85 ? 10.461 9.391 1.164 1 98.56 85 PRO A O 1
ATOM 641 N N . TYR A 1 86 ? 9.664 11.406 1.693 1 98.69 86 TYR A N 1
ATOM 642 C CA . TYR A 1 86 ? 8.336 10.945 2.062 1 98.69 86 TYR A CA 1
ATOM 643 C C . TYR A 1 86 ? 7.305 12.055 1.902 1 98.69 86 TYR A C 1
ATOM 645 O O . TYR A 1 86 ? 7.441 13.125 2.496 1 98.69 86 TYR A O 1
ATOM 653 N N . ALA A 1 87 ? 6.301 11.75 1.164 1 98.88 87 ALA A N 1
ATOM 654 C CA . ALA A 1 87 ? 5.172 12.664 1.04 1 98.88 87 ALA A CA 1
ATOM 655 C C . ALA A 1 87 ? 3.906 11.93 0.611 1 98.88 87 ALA A C 1
ATOM 657 O O . ALA A 1 87 ? 3.975 10.953 -0.142 1 98.88 87 ALA A O 1
ATOM 658 N N . VAL A 1 88 ? 2.816 12.352 1.109 1 98.88 88 VAL A N 1
ATOM 659 C CA . VAL A 1 88 ? 1.483 11.898 0.728 1 98.88 88 VAL A CA 1
ATOM 660 C C . VAL A 1 88 ? 0.671 13.07 0.184 1 98.88 88 VAL A C 1
ATOM 662 O O . VAL A 1 88 ? 0.519 14.094 0.855 1 98.88 88 VAL A O 1
ATOM 665 N N . VAL A 1 89 ? 0.168 12.922 -1.09 1 98.88 89 VAL A N 1
ATOM 666 C CA . VAL A 1 89 ? -0.62 13.992 -1.687 1 98.88 89 VAL A CA 1
ATOM 667 C C . VAL A 1 89 ? -1.812 13.406 -2.436 1 98.88 89 VAL A C 1
ATOM 669 O O . VAL A 1 89 ? -1.825 12.211 -2.758 1 98.88 89 VAL A O 1
ATOM 672 N N . THR A 1 90 ? -2.756 14.188 -2.652 1 98.81 90 THR A N 1
ATOM 673 C CA . THR A 1 90 ? -3.912 13.836 -3.467 1 98.81 90 THR A CA 1
ATOM 674 C C . THR A 1 90 ? -4.5 15.07 -4.141 1 98.81 90 THR A C 1
ATOM 676 O O . THR A 1 90 ? -4.148 16.203 -3.789 1 98.81 90 THR A O 1
ATOM 679 N N . ASN A 1 91 ? -5.238 14.844 -5.238 1 98.38 91 ASN A N 1
ATOM 680 C CA . ASN A 1 91 ? -6.125 15.898 -5.727 1 98.38 91 ASN A CA 1
ATOM 681 C C . ASN A 1 91 ? -7.371 16.031 -4.855 1 98.38 91 ASN A C 1
ATOM 683 O O . ASN A 1 91 ? -8.266 15.188 -4.918 1 98.38 91 ASN A O 1
ATOM 687 N N . PHE A 1 92 ? -7.383 17.062 -4.105 1 98.31 92 PHE A N 1
ATOM 688 C CA . PHE A 1 92 ? -8.383 17.219 -3.057 1 98.31 92 PHE A CA 1
ATOM 689 C C . PHE A 1 92 ? -9.727 17.656 -3.648 1 98.31 92 PHE A C 1
ATOM 691 O O . PHE A 1 92 ? -9.867 18.781 -4.117 1 98.31 92 PHE A O 1
ATOM 698 N N . VAL A 1 93 ? -10.633 16.781 -3.678 1 94 93 VAL A N 1
ATOM 699 C CA . VAL A 1 93 ? -12.023 17.016 -4.07 1 94 93 VAL A CA 1
ATOM 700 C C . VAL A 1 93 ? -12.953 16.609 -2.932 1 94 93 VAL A C 1
ATOM 702 O O . VAL A 1 93 ? -13.383 15.461 -2.855 1 94 93 VAL A O 1
ATOM 705 N N . PRO A 1 94 ? -13.289 17.562 -2.107 1 93.69 94 PRO A N 1
ATOM 706 C CA . PRO A 1 94 ? -14.07 17.203 -0.918 1 93.69 94 PRO A CA 1
ATOM 707 C C . PRO A 1 94 ? -15.484 16.75 -1.259 1 93.69 94 PRO A C 1
ATOM 709 O O . PRO A 1 94 ? -16.188 17.391 -2.037 1 93.69 94 PRO A O 1
ATOM 712 N N . MET A 1 95 ? -15.828 15.609 -0.704 1 91.31 95 MET A N 1
ATOM 713 C CA . MET A 1 95 ? -17.172 15.062 -0.894 1 91.31 95 MET A CA 1
ATOM 714 C C . MET A 1 95 ? -18.016 15.273 0.349 1 91.31 95 MET A C 1
ATOM 716 O O . MET A 1 95 ? -19.25 15.203 0.28 1 91.31 95 MET A O 1
ATOM 720 N N . ILE A 1 96 ? -17.375 15.453 1.463 1 92.12 96 ILE A N 1
ATOM 721 C CA . ILE A 1 96 ? -18.047 15.688 2.74 1 92.12 96 ILE A CA 1
ATOM 722 C C . ILE A 1 96 ? -17.641 17.062 3.281 1 92.12 96 ILE A C 1
ATOM 724 O O . ILE A 1 96 ? -16.453 17.375 3.393 1 92.12 96 ILE A O 1
ATOM 728 N N . LYS A 1 97 ? -18.578 17.859 3.557 1 95.62 97 LYS A N 1
ATOM 729 C CA . LYS A 1 97 ? -18.391 19.172 4.156 1 95.62 97 LYS A CA 1
ATOM 730 C C . LYS A 1 97 ? -19.312 19.375 5.363 1 95.62 97 LYS A C 1
ATOM 732 O O . LYS A 1 97 ? -20.531 19.219 5.25 1 95.62 97 LYS A O 1
ATOM 737 N N . ARG A 1 98 ? -18.688 19.672 6.445 1 96.56 98 ARG A N 1
ATOM 738 C CA . ARG A 1 98 ? -19.438 19.812 7.688 1 96.56 98 ARG A CA 1
ATOM 739 C C . ARG A 1 98 ? -18.859 20.938 8.555 1 96.56 98 ARG A C 1
ATOM 741 O O . ARG A 1 98 ? -17.672 21.266 8.438 1 96.56 98 ARG A O 1
ATOM 748 N N . GLU A 1 99 ? -19.734 21.469 9.375 1 97.56 99 GLU A N 1
ATOM 749 C CA . GLU A 1 99 ? -19.266 22.312 10.477 1 97.56 99 GLU A CA 1
ATOM 750 C C . GLU A 1 99 ? -18.953 21.484 11.719 1 97.56 99 GLU A C 1
ATOM 752 O O . GLU A 1 99 ? -19.688 20.547 12.039 1 97.56 99 GLU A O 1
ATOM 757 N N . LEU A 1 100 ? -17.891 21.828 12.32 1 97.88 100 LEU A N 1
ATOM 758 C CA . LEU A 1 100 ? -17.594 21.172 13.586 1 97.88 100 LEU A CA 1
ATOM 759 C C . LEU A 1 100 ? -18.266 21.906 14.75 1 97.88 100 LEU A C 1
ATOM 761 O O . LEU A 1 100 ? -18.484 23.109 14.688 1 97.88 100 LEU A O 1
ATOM 765 N N . PRO A 1 101 ? -18.625 21.141 15.828 1 96.88 101 PRO A N 1
ATOM 766 C CA . PRO A 1 101 ? -19.047 21.844 17.047 1 96.88 101 PRO A CA 1
ATOM 767 C C . PRO A 1 101 ? -18.016 22.844 17.547 1 96.88 101 PRO A C 1
ATOM 769 O O . PRO A 1 101 ? -16.844 22.734 17.203 1 96.88 101 PRO A O 1
ATOM 772 N N . GLN A 1 102 ? -18.516 23.75 18.375 1 97.94 102 GLN A N 1
ATOM 773 C CA . GLN A 1 102 ? -17.609 24.766 18.891 1 97.94 102 GLN A CA 1
ATOM 774 C C . GLN A 1 102 ? -16.734 24.203 20.016 1 97.94 102 GLN A C 1
ATOM 776 O O . GLN A 1 102 ? -17.125 23.25 20.688 1 97.94 102 GLN A O 1
ATOM 781 N N . ASN A 1 103 ? -15.547 24.781 20.156 1 98.25 103 ASN A N 1
ATOM 782 C CA . ASN A 1 103 ? -14.633 24.516 21.266 1 98.25 103 ASN A CA 1
ATOM 783 C C . ASN A 1 103 ? -14.227 23.047 21.312 1 98.25 103 ASN A C 1
ATOM 785 O O . ASN A 1 103 ? -14.344 22.406 22.359 1 98.25 103 ASN A O 1
ATOM 789 N N . MET A 1 104 ? -13.688 22.578 20.234 1 98.12 104 MET A N 1
ATOM 790 C CA . MET A 1 104 ? -13.344 21.156 20.125 1 98.12 104 MET A CA 1
ATOM 791 C C . MET A 1 104 ? -11.859 20.938 20.406 1 98.12 104 MET A C 1
ATOM 793 O O . MET A 1 104 ? -11.016 21.688 19.906 1 98.12 104 MET A O 1
ATOM 797 N N . LEU A 1 105 ? -11.586 19.922 21.203 1 98.12 105 LEU A N 1
ATOM 798 C CA . LEU A 1 105 ? -10.227 19.438 21.375 1 98.12 105 LEU A CA 1
ATOM 799 C C . LEU A 1 105 ? -9.898 18.375 20.328 1 98.12 105 LEU A C 1
ATOM 801 O O . LEU A 1 105 ? -10.797 17.797 19.719 1 98.12 105 LEU A O 1
ATOM 805 N N . ARG A 1 106 ? -8.609 18.156 20.125 1 97.19 106 ARG A N 1
ATOM 806 C CA . ARG A 1 106 ? -8.156 17.203 19.109 1 97.19 106 ARG A CA 1
ATOM 807 C C . ARG A 1 106 ? -8.844 15.852 19.281 1 97.19 106 ARG A C 1
ATOM 809 O O . ARG A 1 106 ? -9.352 15.289 18.297 1 97.19 106 ARG A O 1
ATOM 816 N N . LYS A 1 107 ? -8.844 15.336 20.5 1 95.25 107 LYS A N 1
ATOM 817 C CA . LYS A 1 107 ? -9.398 14.008 20.75 1 95.25 107 LYS A CA 1
ATOM 818 C C . LYS A 1 107 ? -10.875 13.945 20.375 1 95.25 107 LYS A C 1
ATOM 820 O O . LYS A 1 107 ? -11.312 13 19.719 1 95.25 107 LYS A O 1
ATOM 825 N N . SER A 1 108 ? -11.648 14.93 20.797 1 96.38 108 SER A N 1
ATOM 826 C CA . SER A 1 108 ? -13.07 14.961 20.484 1 96.38 108 SER A CA 1
ATOM 827 C C . SER A 1 108 ? -13.297 15.188 18.984 1 96.38 108 SER A C 1
ATOM 829 O O . SER A 1 108 ? -14.25 14.656 18.422 1 96.38 108 SER A O 1
ATOM 831 N N . THR A 1 109 ? -12.469 16.016 18.422 1 97.12 109 THR A N 1
ATOM 832 C CA . THR A 1 109 ? -12.562 16.25 16.984 1 97.12 109 THR A CA 1
ATOM 833 C C . THR A 1 109 ? -12.375 14.945 16.219 1 97.12 109 THR A C 1
ATOM 835 O O . THR A 1 109 ? -13.125 14.656 15.281 1 97.12 109 THR A O 1
ATOM 838 N N . ALA A 1 110 ? -11.406 14.156 16.609 1 94.12 110 ALA A N 1
ATOM 839 C CA . ALA A 1 110 ? -11.148 12.875 15.961 1 94.12 110 ALA A CA 1
ATOM 840 C C . ALA A 1 110 ? -12.375 11.977 16 1 94.12 110 ALA A C 1
ATOM 842 O O . ALA A 1 110 ? -12.711 11.312 15.023 1 94.12 110 ALA A O 1
ATOM 843 N N . GLN A 1 111 ? -13.031 11.969 17.094 1 93.88 111 GLN A N 1
ATOM 844 C CA . GLN A 1 111 ? -14.227 11.148 17.266 1 93.88 111 GLN A CA 1
ATOM 845 C C . GLN A 1 111 ? -15.344 11.617 16.328 1 93.88 111 GLN A C 1
ATOM 847 O O . GLN A 1 111 ? -16.031 10.805 15.719 1 93.88 111 GLN A O 1
ATOM 852 N N . VAL A 1 112 ? -15.516 12.891 16.281 1 95.44 112 VAL A N 1
ATOM 853 C CA . VAL A 1 112 ? -16.547 13.469 15.422 1 95.44 112 VAL A CA 1
ATOM 854 C C . VAL A 1 112 ? -16.234 13.148 13.961 1 95.44 112 VAL A C 1
ATOM 856 O O . VAL A 1 112 ? -17.125 12.812 13.188 1 95.44 112 VAL A O 1
ATOM 859 N N . LEU A 1 113 ? -14.977 13.281 13.586 1 95 113 LEU A N 1
ATOM 860 C CA . LEU A 1 113 ? -14.555 13.008 12.219 1 95 113 LEU A CA 1
ATOM 861 C C . LEU A 1 113 ? -14.828 11.555 11.852 1 95 113 LEU A C 1
ATOM 863 O O . LEU A 1 113 ? -15.172 11.258 10.703 1 95 113 LEU A O 1
ATOM 867 N N . ASP A 1 114 ? -14.633 10.633 12.781 1 92.06 114 ASP A N 1
ATOM 868 C CA . ASP A 1 114 ? -14.914 9.219 12.539 1 92.06 114 ASP A CA 1
ATOM 869 C C . ASP A 1 114 ? -16.375 9.016 12.125 1 92.06 114 ASP A C 1
ATOM 871 O O . ASP A 1 114 ? -16.672 8.156 11.297 1 92.06 114 ASP A O 1
ATOM 875 N N . ASN A 1 115 ? -17.172 9.859 12.648 1 92 115 ASN A N 1
ATOM 876 C CA . ASN A 1 115 ? -18.594 9.758 12.352 1 92 115 ASN A CA 1
ATOM 877 C C . ASN A 1 115 ? -18.906 10.328 10.969 1 92 115 ASN A C 1
ATOM 879 O O . ASN A 1 115 ? -19.984 10.055 10.422 1 92 115 ASN A O 1
ATOM 883 N N . PHE A 1 116 ? -18 11.109 10.508 1 92.94 116 PHE A N 1
ATOM 884 C CA . PHE A 1 116 ? -18.234 11.727 9.211 1 92.94 116 PHE A CA 1
ATOM 885 C C . PHE A 1 116 ? -17.781 10.812 8.086 1 92.94 116 PHE A C 1
ATOM 887 O O . PHE A 1 116 ? -18.188 11 6.93 1 92.94 116 PHE A O 1
ATOM 894 N N . THR A 1 117 ? -16.922 9.844 8.359 1 91.94 117 THR A N 1
ATOM 895 C CA . THR A 1 117 ? -16.344 9.016 7.301 1 91.94 117 THR A CA 1
ATOM 896 C C . THR A 1 117 ? -17.297 7.863 6.949 1 91.94 117 THR A C 1
ATOM 898 O O . THR A 1 117 ? -18.094 7.438 7.781 1 91.94 117 THR A O 1
ATOM 901 N N . VAL A 1 118 ? -17.109 7.352 5.793 1 91.25 118 VAL A N 1
ATOM 902 C CA . VAL A 1 118 ? -18.031 6.332 5.281 1 91.25 118 VAL A CA 1
ATOM 903 C C . VAL A 1 118 ? -17.609 4.961 5.805 1 91.25 118 VAL A C 1
ATOM 905 O O . VAL A 1 118 ? -18.438 4.055 5.922 1 91.25 118 VAL A O 1
ATOM 908 N N . SER A 1 119 ? -16.406 4.762 5.98 1 94.25 119 SER A N 1
ATOM 909 C CA . SER A 1 119 ? -15.812 3.486 6.371 1 94.25 119 SER A CA 1
ATOM 910 C C . SER A 1 119 ? -14.383 3.66 6.863 1 94.25 119 SER A C 1
ATOM 912 O O . SER A 1 119 ? -13.656 4.535 6.379 1 94.25 119 SER A O 1
ATOM 914 N N . LYS A 1 120 ? -13.984 2.832 7.801 1 94.81 120 LYS A N 1
ATOM 915 C CA . LYS A 1 120 ? -12.602 2.877 8.273 1 94.81 120 LYS A CA 1
ATOM 916 C C . LYS A 1 120 ? -11.648 2.246 7.258 1 94.81 120 LYS A C 1
ATOM 918 O O . LYS A 1 120 ? -10.43 2.291 7.43 1 94.81 120 LYS A O 1
ATOM 923 N N . ASN A 1 121 ? -12.203 1.718 6.172 1 96.69 121 ASN A N 1
ATOM 924 C CA . ASN A 1 121 ? -11.414 0.884 5.273 1 96.69 121 ASN A CA 1
ATOM 925 C C . ASN A 1 121 ? -10.859 1.689 4.102 1 96.69 121 ASN A C 1
ATOM 927 O O . ASN A 1 121 ? -10.18 1.143 3.234 1 96.69 121 ASN A O 1
ATOM 931 N N . TYR A 1 122 ? -11.18 2.969 4.055 1 97.25 122 TYR A N 1
ATOM 932 C CA . TYR A 1 122 ? -10.648 3.848 3.021 1 97.25 122 TYR A CA 1
ATOM 933 C C . TYR A 1 122 ? -9.711 4.891 3.623 1 97.25 122 TYR A C 1
ATOM 935 O O . TYR A 1 122 ? -9.695 5.09 4.84 1 97.25 122 TYR A O 1
ATOM 943 N N . MET A 1 123 ? -8.914 5.484 2.77 1 97.69 123 MET A N 1
ATOM 944 C CA . MET A 1 123 ? -8.117 6.645 3.16 1 97.69 123 MET A CA 1
ATOM 945 C C . MET A 1 123 ? -8.945 7.922 3.084 1 97.69 123 MET A C 1
ATOM 947 O O . MET A 1 123 ? -9.875 8.016 2.279 1 97.69 123 MET A O 1
ATOM 951 N N . TYR A 1 124 ? -8.547 8.898 3.883 1 97.88 124 TYR A N 1
ATOM 952 C CA . TYR A 1 124 ? -9.219 10.195 3.84 1 97.88 124 TYR A CA 1
ATOM 953 C C . TYR A 1 124 ? -8.219 11.336 3.902 1 97.88 124 TYR A C 1
ATOM 955 O O . TYR A 1 124 ? -7.355 11.367 4.785 1 97.88 124 TYR A O 1
ATOM 963 N N . ALA A 1 125 ? -8.281 12.195 2.963 1 98.44 125 ALA A N 1
ATOM 964 C CA . ALA A 1 125 ? -7.688 13.516 3.123 1 98.44 125 ALA A CA 1
ATOM 965 C C . ALA A 1 125 ? -8.641 14.461 3.854 1 98.44 125 ALA A C 1
ATOM 967 O O . ALA A 1 125 ? -9.82 14.547 3.512 1 98.44 125 ALA A O 1
ATOM 968 N N . ILE A 1 126 ? -8.125 15.164 4.828 1 98.5 126 ILE A N 1
ATOM 969 C CA . ILE A 1 126 ? -8.977 15.961 5.707 1 98.5 126 ILE A CA 1
ATOM 970 C C . ILE A 1 126 ? -8.438 17.391 5.797 1 98.5 126 ILE A C 1
ATOM 972 O O . ILE A 1 126 ? -7.27 17.594 6.145 1 98.5 126 ILE A O 1
ATOM 976 N N . LYS A 1 127 ? -9.266 18.281 5.516 1 98.81 127 LYS A N 1
ATOM 977 C CA . LYS A 1 127 ? -8.977 19.703 5.648 1 98.81 127 LYS A CA 1
ATOM 978 C C . LYS A 1 127 ? -9.836 20.344 6.734 1 98.81 127 LYS A C 1
ATOM 980 O O . LYS A 1 127 ? -11.07 20.328 6.652 1 98.81 127 LYS A O 1
ATOM 985 N N . ILE A 1 128 ? -9.234 20.844 7.766 1 98.75 128 ILE A N 1
ATOM 986 C CA . ILE A 1 128 ? -9.953 21.578 8.805 1 98.75 128 ILE A CA 1
ATOM 987 C C . ILE A 1 128 ? -9.523 23.047 8.789 1 98.75 128 ILE A C 1
ATOM 989 O O . ILE A 1 128 ? -8.359 23.359 9.039 1 98.75 128 ILE A O 1
ATOM 993 N N . TYR A 1 129 ? -10.383 23.875 8.469 1 98.81 129 TYR A N 1
ATOM 994 C CA . TYR A 1 129 ? -10.133 25.312 8.508 1 98.81 129 TYR A CA 1
ATOM 995 C C . TYR A 1 129 ? -10.93 25.969 9.625 1 98.81 129 TYR A C 1
ATOM 997 O O . TYR A 1 129 ? -12.133 25.75 9.758 1 98.81 129 TYR A O 1
ATOM 1005 N N . GLY A 1 130 ? -10.18 26.828 10.438 1 98.62 130 GLY A N 1
ATOM 1006 C CA . GLY A 1 130 ? -10.945 27.5 11.477 1 98.62 130 GLY A CA 1
ATOM 1007 C C . GLY A 1 130 ? -10.094 28.375 12.367 1 98.62 130 GLY A C 1
ATOM 1008 O O . GLY A 1 130 ? -8.977 28.75 12 1 98.62 130 GLY A O 1
ATOM 1009 N N . GLU A 1 131 ? -10.766 28.781 13.445 1 98.81 131 GLU A N 1
ATOM 1010 C CA . GLU A 1 131 ? -10.125 29.562 14.492 1 98.81 131 GLU A CA 1
ATOM 1011 C C . GLU A 1 131 ? -9.672 28.672 15.648 1 98.81 131 GLU A C 1
ATOM 1013 O O . GLU A 1 131 ? -10.461 27.906 16.188 1 98.81 131 GLU A O 1
ATOM 1018 N N . PHE A 1 132 ? -8.406 28.906 15.945 1 98.69 132 PHE A N 1
ATOM 1019 C CA . PHE A 1 132 ? -7.816 28.094 17 1 98.69 132 PHE A CA 1
ATOM 1020 C C . PHE A 1 132 ? -7.617 28.938 18.266 1 98.69 132 PHE A C 1
ATOM 1022 O O . PHE A 1 132 ? -7.047 30.031 18.219 1 98.69 132 PHE A O 1
ATOM 1029 N N . GLU A 1 133 ? -8.125 28.375 19.391 1 98.81 133 GLU A N 1
ATOM 1030 C CA . GLU A 1 133 ? -7.668 28.938 20.656 1 98.81 133 GLU A CA 1
ATOM 1031 C C . GLU A 1 133 ? -6.172 28.719 20.844 1 98.81 133 GLU A C 1
ATOM 1033 O O . GLU A 1 133 ? -5.449 29.625 21.25 1 98.81 133 GLU A O 1
ATOM 1038 N N . TRP A 1 134 ? -5.801 27.5 20.578 1 98.69 134 TRP A N 1
ATOM 1039 C CA . TRP A 1 134 ? -4.375 27.203 20.5 1 98.69 134 TRP A CA 1
ATOM 1040 C C . TRP A 1 134 ? -4.125 25.984 19.625 1 98.69 134 TRP A C 1
ATOM 1042 O O . TRP A 1 134 ? -5.02 25.156 19.438 1 98.69 134 TRP A O 1
ATOM 1052 N N . VAL A 1 135 ? -2.988 25.906 19.062 1 97.94 135 VAL A N 1
ATOM 1053 C CA . VAL A 1 135 ? -2.477 24.75 18.344 1 97.94 135 VAL A CA 1
ATOM 1054 C C . VAL A 1 135 ? -1.022 24.5 18.734 1 97.94 135 VAL A C 1
ATOM 1056 O O . VAL A 1 135 ? -0.239 25.438 18.875 1 97.94 135 VAL A O 1
ATOM 1059 N N . ARG A 1 136 ? -0.744 23.281 19.031 1 97 136 ARG A N 1
ATOM 1060 C CA . ARG A 1 136 ? 0.613 22.859 19.359 1 97 136 ARG A CA 1
ATOM 1061 C C . ARG A 1 136 ? 1.212 22.031 18.234 1 97 136 ARG A C 1
ATOM 1063 O O . ARG A 1 136 ? 0.579 21.094 17.734 1 97 136 ARG A O 1
ATOM 1070 N N . THR A 1 137 ? 2.387 22.453 17.828 1 96.5 137 THR A N 1
ATOM 1071 C CA . THR A 1 137 ? 3.064 21.766 16.734 1 96.5 137 THR A CA 1
ATOM 1072 C C . THR A 1 137 ? 4.512 21.453 17.094 1 96.5 137 THR A C 1
ATOM 1074 O O . THR A 1 137 ? 5.043 22 18.062 1 96.5 137 THR A O 1
ATOM 1077 N N . ARG A 1 138 ? 5.043 20.562 16.422 1 95.62 138 ARG A N 1
ATOM 1078 C CA . ARG A 1 138 ? 6.477 20.297 16.406 1 95.62 138 ARG A CA 1
ATOM 1079 C C . ARG A 1 138 ? 7.023 20.234 14.992 1 95.62 138 ARG A C 1
ATOM 1081 O O . ARG A 1 138 ? 6.273 19.984 14.039 1 95.62 138 ARG A O 1
ATOM 1088 N N . THR A 1 139 ? 8.266 20.516 14.852 1 95.19 139 THR A N 1
ATOM 1089 C CA . THR A 1 139 ? 8.922 20.5 13.547 1 95.19 139 THR A CA 1
ATOM 1090 C C . THR A 1 139 ? 10.234 19.719 13.617 1 95.19 139 THR A C 1
ATOM 1092 O O . THR A 1 139 ? 11.031 19.922 14.531 1 95.19 139 THR A O 1
ATOM 1095 N N . VAL A 1 140 ? 10.391 18.844 12.648 1 94.88 140 VAL A N 1
ATOM 1096 C CA . VAL A 1 140 ? 11.648 18.109 12.586 1 94.88 140 VAL A CA 1
ATOM 1097 C C . VAL A 1 140 ? 12.789 19.078 12.258 1 94.88 140 VAL A C 1
ATOM 1099 O O . VAL A 1 140 ? 12.594 20.062 11.555 1 94.88 140 VAL A O 1
ATOM 1102 N N . VAL A 1 141 ? 13.922 18.719 12.789 1 95.56 141 VAL A N 1
ATOM 1103 C CA . VAL A 1 141 ? 15.133 19.5 12.57 1 95.56 141 VAL A CA 1
ATOM 1104 C C . VAL A 1 141 ? 16.016 18.812 11.539 1 95.56 141 VAL A C 1
ATOM 1106 O O . VAL A 1 141 ? 16.234 17.594 11.609 1 95.56 141 VAL A O 1
ATOM 1109 N N . LYS A 1 142 ? 16.469 19.625 10.625 1 96.56 142 LYS A N 1
ATOM 1110 C CA . LYS A 1 142 ? 17.344 19.094 9.578 1 96.56 142 LYS A CA 1
ATOM 1111 C C . LYS A 1 142 ? 18.469 18.25 10.172 1 96.56 142 LYS A C 1
ATOM 1113 O O . LYS A 1 142 ? 19.109 18.656 11.141 1 96.56 142 LYS A O 1
ATOM 1118 N N . GLN A 1 143 ? 18.656 17.094 9.586 1 97.44 143 GLN A N 1
ATOM 1119 C CA . GLN A 1 143 ? 19.703 16.172 10.023 1 97.44 143 GLN A CA 1
ATOM 1120 C C . GLN A 1 143 ? 20.906 16.219 9.078 1 97.44 143 GLN A C 1
ATOM 1122 O O . GLN A 1 143 ? 20.766 16.609 7.922 1 97.44 143 GLN A O 1
ATOM 1127 N N . GLU A 1 144 ? 22.047 15.742 9.617 1 97.31 144 GLU A N 1
ATOM 1128 C CA . GLU A 1 144 ? 23.266 15.578 8.82 1 97.31 144 GLU A CA 1
ATOM 1129 C C . GLU A 1 144 ? 23.688 14.109 8.766 1 97.31 144 GLU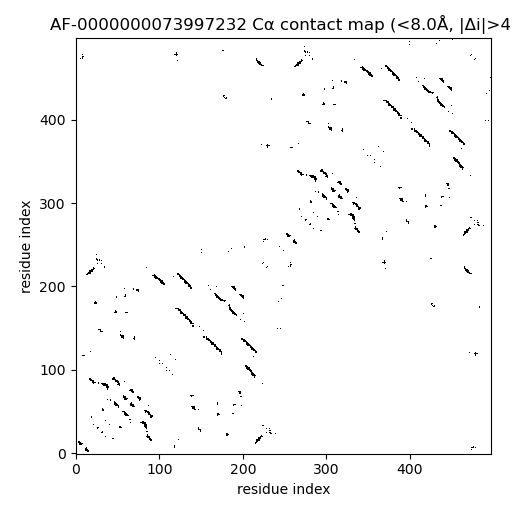 A C 1
ATOM 1131 O O . GLU A 1 144 ? 23.469 13.359 9.719 1 97.31 144 GLU A O 1
ATOM 1136 N N . LYS A 1 145 ? 24.266 13.727 7.688 1 96.25 145 LYS A N 1
ATOM 1137 C CA . LYS A 1 145 ? 24.719 12.352 7.516 1 96.25 145 LYS A CA 1
ATOM 1138 C C . LYS A 1 145 ? 25.906 12.055 8.414 1 96.25 145 LYS A C 1
ATOM 1140 O O . LYS A 1 145 ? 26.766 12.914 8.625 1 96.25 145 LYS A O 1
ATOM 1145 N N . PRO A 1 146 ? 26.25 10.875 8.82 1 96.94 146 PRO A N 1
ATOM 1146 C CA . PRO A 1 146 ? 25.266 9.805 8.703 1 96.94 146 PRO A CA 1
ATOM 1147 C C . PRO A 1 146 ? 24.016 10.062 9.523 1 96.94 146 PRO A C 1
ATOM 1149 O O . PRO A 1 146 ? 24.109 10.5 10.672 1 96.94 146 PRO A O 1
ATOM 1152 N N . TYR A 1 147 ? 22.875 9.773 9.008 1 97.69 147 TYR A N 1
ATOM 1153 C CA . TYR A 1 147 ? 21.594 10.094 9.625 1 97.69 147 TYR A CA 1
ATOM 1154 C C . TYR A 1 147 ? 21.328 9.188 10.82 1 97.69 147 TYR A C 1
ATOM 1156 O O . TYR A 1 147 ? 21.531 7.973 10.742 1 97.69 147 TYR A O 1
ATOM 1164 N N . PRO A 1 148 ? 20.875 9.75 11.906 1 97 148 PRO A N 1
ATOM 1165 C CA . PRO A 1 148 ? 20.344 8.898 12.977 1 97 148 PRO A CA 1
ATOM 1166 C C . PRO A 1 148 ? 18.984 8.297 12.633 1 97 148 PRO A C 1
ATOM 1168 O O . PRO A 1 148 ? 18.328 8.742 11.68 1 97 148 PRO A O 1
ATOM 1171 N N . LYS A 1 149 ? 18.562 7.262 13.391 1 96 149 LYS A N 1
ATOM 1172 C CA . LYS A 1 149 ? 17.188 6.785 13.281 1 96 149 LYS A CA 1
ATOM 1173 C C . LYS A 1 149 ? 16.203 7.855 13.734 1 96 149 LYS A C 1
ATOM 1175 O O . LYS A 1 149 ? 16.547 8.75 14.508 1 96 149 LYS A O 1
ATOM 1180 N N . MET A 1 150 ? 15.039 7.746 13.336 1 95.44 150 MET A N 1
ATOM 1181 C CA . MET A 1 150 ? 14.078 8.836 13.484 1 95.44 150 MET A CA 1
ATOM 1182 C C . MET A 1 150 ? 13.773 9.102 14.961 1 95.44 150 MET A C 1
ATOM 1184 O O . MET A 1 150 ? 13.594 10.25 15.367 1 95.44 150 MET A O 1
ATOM 1188 N N . VAL A 1 151 ? 13.664 8.016 15.742 1 93.88 151 VAL A N 1
ATOM 1189 C CA . VAL A 1 151 ? 13.367 8.172 17.156 1 93.88 151 VAL A CA 1
ATOM 1190 C C . VAL A 1 151 ? 14.422 9.07 17.812 1 93.88 151 VAL A C 1
ATOM 1192 O O . VAL A 1 151 ? 14.086 9.977 18.578 1 93.88 151 VAL A O 1
ATOM 1195 N N . ALA A 1 152 ? 15.648 8.867 17.438 1 94.38 152 ALA A N 1
ATOM 1196 C CA . ALA A 1 152 ? 16.734 9.711 17.953 1 94.38 152 ALA A CA 1
ATOM 1197 C C . ALA A 1 152 ? 16.656 11.117 17.359 1 94.38 152 ALA A C 1
ATOM 1199 O O . ALA A 1 152 ? 16.875 12.102 18.047 1 94.38 152 ALA A O 1
ATOM 1200 N N . ALA A 1 153 ? 16.328 11.195 16.094 1 94.12 153 ALA A N 1
ATOM 1201 C CA . ALA A 1 153 ? 16.281 12.477 15.391 1 94.12 153 ALA A CA 1
ATOM 1202 C C . ALA A 1 153 ? 15.188 13.375 15.969 1 94.12 153 ALA A C 1
ATOM 1204 O O . ALA A 1 153 ? 15.297 14.602 15.922 1 94.12 153 ALA A O 1
ATOM 1205 N N . THR A 1 154 ? 14.133 12.766 16.547 1 91.88 154 THR A N 1
ATOM 1206 C CA . THR A 1 154 ? 12.977 13.555 16.969 1 91.88 154 THR A CA 1
ATOM 1207 C C . THR A 1 154 ? 12.906 13.648 18.484 1 91.88 154 THR A C 1
ATOM 1209 O O . THR A 1 154 ? 11.953 14.211 19.047 1 91.88 154 THR A O 1
ATOM 1212 N N . GLU A 1 155 ? 13.797 13.125 19.234 1 87.12 155 GLU A N 1
ATOM 1213 C CA . GLU A 1 155 ? 13.781 13.023 20.688 1 87.12 155 GLU A CA 1
ATOM 1214 C C . GLU A 1 155 ? 13.734 14.398 21.344 1 87.12 155 GLU A C 1
ATOM 1216 O O . GLU A 1 155 ? 13.086 14.586 22.375 1 87.12 155 GLU A O 1
ATOM 1221 N N . ASN A 1 156 ? 14.312 15.352 20.797 1 82.31 156 ASN A N 1
ATOM 1222 C CA . ASN A 1 156 ? 14.43 16.641 21.469 1 82.31 156 ASN A CA 1
ATOM 1223 C C . ASN A 1 156 ? 13.648 17.719 20.75 1 82.31 156 ASN A C 1
ATOM 1225 O O . ASN A 1 156 ? 13.961 18.906 20.875 1 82.31 156 ASN A O 1
ATOM 1229 N N . GLU A 1 157 ? 12.68 17.234 20.078 1 87.69 157 GLU A N 1
ATOM 1230 C CA . GLU A 1 157 ? 11.891 18.25 19.391 1 87.69 157 GLU A CA 1
ATOM 1231 C C . GLU A 1 157 ? 11.055 19.062 20.375 1 87.69 157 GLU A C 1
ATOM 1233 O O . GLU A 1 157 ? 10.406 18.5 21.266 1 87.69 157 GLU A O 1
ATOM 1238 N N . ASP A 1 158 ? 11.094 20.297 20.219 1 88.62 158 ASP A N 1
ATOM 1239 C CA . ASP A 1 158 ? 10.281 21.172 21.062 1 88.62 158 ASP A CA 1
ATOM 1240 C C . ASP A 1 158 ? 8.859 21.312 20.516 1 88.62 158 ASP A C 1
ATOM 1242 O O . ASP A 1 158 ? 8.672 21.438 19.297 1 88.62 158 ASP A O 1
ATOM 1246 N N . ILE A 1 159 ? 7.926 21.25 21.406 1 93.62 159 ILE A N 1
ATOM 1247 C CA . ILE A 1 159 ? 6.543 21.562 21.062 1 93.62 159 ILE A CA 1
ATOM 1248 C C . ILE A 1 159 ? 6.316 23.078 21.188 1 93.62 159 ILE A C 1
ATOM 1250 O O . ILE A 1 159 ? 6.688 23.688 22.203 1 93.62 159 ILE A O 1
ATOM 1254 N N . VAL A 1 160 ? 5.793 23.656 20.188 1 95.38 160 VAL A N 1
ATOM 1255 C CA . VAL A 1 160 ? 5.5 25.094 20.172 1 95.38 160 VAL A CA 1
ATOM 1256 C C . VAL A 1 160 ? 3.986 25.312 20.125 1 95.38 160 VAL A C 1
ATOM 1258 O O . VAL A 1 160 ? 3.287 24.656 19.344 1 95.38 160 VAL A O 1
ATOM 1261 N N . GLN A 1 161 ? 3.537 26.219 20.984 1 96.75 161 GLN A N 1
ATOM 1262 C CA . GLN A 1 161 ? 2.117 26.547 20.984 1 96.75 161 GLN A CA 1
ATOM 1263 C C . GLN A 1 161 ? 1.872 27.906 20.344 1 96.75 161 GLN A C 1
ATOM 1265 O O . GLN A 1 161 ? 2.6 28.875 20.625 1 96.75 161 GLN A O 1
ATOM 1270 N N . PHE A 1 162 ? 0.961 27.969 19.5 1 97 162 PHE A N 1
ATOM 1271 C CA . PHE A 1 162 ? 0.473 29.219 18.938 1 97 162 PHE A CA 1
ATOM 1272 C C . PHE A 1 162 ? -0.953 29.5 19.391 1 97 162 PHE A C 1
ATOM 1274 O O . PHE A 1 162 ? -1.809 28.609 19.359 1 97 162 PHE A O 1
ATOM 1281 N N . ASP A 1 163 ? -1.157 30.75 19.797 1 98.25 163 ASP A N 1
ATOM 1282 C CA . ASP A 1 163 ? -2.443 31.094 20.406 1 98.25 163 ASP A CA 1
ATOM 1283 C C . ASP A 1 163 ? -3.232 32.062 19.516 1 98.25 163 ASP A C 1
ATOM 1285 O O . ASP A 1 163 ? -2.654 32.938 18.906 1 98.25 163 ASP A O 1
ATOM 1289 N N . ASN A 1 164 ? -4.504 31.797 19.531 1 98.31 164 ASN A N 1
ATOM 1290 C CA . ASN A 1 164 ? -5.48 32.75 18.969 1 98.31 164 ASN A CA 1
ATOM 1291 C C . ASN A 1 164 ? -5.148 33.094 17.531 1 98.31 164 ASN A C 1
ATOM 1293 O O . ASN A 1 164 ? -4.984 34.281 17.203 1 98.31 164 ASN A O 1
ATOM 1297 N N . LEU A 1 165 ? -5.215 32.156 16.625 1 97.5 165 LEU A N 1
ATOM 1298 C CA . LEU A 1 165 ? -4.965 32.406 15.211 1 97.5 165 LEU A CA 1
ATOM 1299 C C . LEU A 1 165 ? -5.875 31.531 14.352 1 97.5 165 LEU A C 1
ATOM 1301 O O . LEU A 1 165 ? -6.531 30.609 14.859 1 97.5 165 LEU A O 1
ATOM 1305 N N . SER A 1 166 ? -6.043 31.938 13.141 1 98.69 166 SER A N 1
ATOM 1306 C CA . SER A 1 166 ? -6.773 31.172 12.148 1 98.69 166 SER A CA 1
ATOM 1307 C C . SER A 1 166 ? -5.82 30.422 11.219 1 98.69 166 SER A C 1
ATOM 1309 O O . SER A 1 166 ? -4.73 30.922 10.906 1 98.69 166 SER A O 1
ATOM 1311 N N . GLY A 1 167 ? -6.266 29.234 10.836 1 98.69 167 GLY A N 1
ATOM 1312 C CA . GLY A 1 167 ? -5.43 28.469 9.93 1 98.69 167 GLY A CA 1
ATOM 1313 C C . GLY A 1 167 ? -6.078 27.172 9.484 1 98.69 167 GLY A C 1
ATOM 1314 O O . GLY A 1 167 ? -7.297 27 9.594 1 98.69 167 GLY A O 1
ATOM 1315 N N . THR A 1 168 ? -5.27 26.359 8.867 1 98.88 168 THR A N 1
ATOM 1316 C CA . THR A 1 168 ? -5.742 25.125 8.242 1 98.88 168 THR A CA 1
ATOM 1317 C C . THR A 1 168 ? -4.93 23.922 8.727 1 98.88 168 THR A C 1
ATOM 1319 O O . THR A 1 168 ? -3.699 23.984 8.766 1 98.88 168 THR A O 1
ATOM 1322 N N . ILE A 1 169 ? -5.605 22.891 9.148 1 98.75 169 ILE A N 1
ATOM 1323 C CA . ILE A 1 169 ? -5.012 21.562 9.32 1 98.75 169 ILE A CA 1
ATOM 1324 C C . ILE A 1 169 ? -5.148 20.766 8.023 1 98.75 169 ILE A C 1
ATOM 1326 O O . ILE A 1 169 ? -6.242 20.672 7.461 1 98.75 169 ILE A O 1
ATOM 1330 N N . VAL A 1 170 ? -4.039 20.312 7.562 1 98.81 170 VAL A N 1
ATOM 1331 C CA . VAL A 1 170 ? -3.938 19.391 6.434 1 98.81 170 VAL A CA 1
ATOM 1332 C C . VAL A 1 170 ? -3.539 18 6.938 1 98.81 170 VAL A C 1
ATOM 1334 O O . VAL A 1 170 ? -2.48 17.828 7.547 1 98.81 170 VAL A O 1
ATOM 1337 N N . GLY A 1 171 ? -4.422 17.031 6.645 1 98.19 171 GLY A N 1
ATOM 1338 C CA . GLY A 1 171 ? -4.082 15.727 7.207 1 98.19 171 GLY A CA 1
ATOM 1339 C C . GLY A 1 171 ? -4.664 14.562 6.426 1 98.19 171 GLY A C 1
ATOM 1340 O O . GLY A 1 171 ? -5.457 14.766 5.504 1 98.19 171 GLY A O 1
ATOM 1341 N N . PHE A 1 172 ? -4.172 13.398 6.781 1 98 172 PHE A N 1
ATOM 1342 C CA . PHE A 1 172 ? -4.672 12.141 6.238 1 98 172 PHE A CA 1
ATOM 1343 C C . PHE A 1 172 ? -5.035 11.172 7.359 1 98 172 PHE A C 1
ATOM 1345 O O . PHE A 1 172 ? -4.32 11.07 8.359 1 98 172 PHE A O 1
ATOM 1352 N N . ARG A 1 173 ? -6.148 10.594 7.195 1 96.94 173 ARG A N 1
ATOM 1353 C CA . ARG A 1 173 ? -6.488 9.414 7.984 1 96.94 173 ARG A CA 1
ATOM 1354 C C . ARG A 1 173 ? -6.238 8.141 7.191 1 96.94 173 ARG A C 1
ATOM 1356 O O . ARG A 1 173 ? -6.863 7.914 6.152 1 96.94 173 ARG A O 1
ATOM 1363 N N . THR A 1 174 ? -5.395 7.301 7.668 1 96.12 174 THR A N 1
ATOM 1364 C CA . THR A 1 174 ? -4.941 6.109 6.957 1 96.12 174 THR A CA 1
ATOM 1365 C C . THR A 1 174 ? -5.371 4.844 7.699 1 96.12 174 THR A C 1
ATOM 1367 O O . THR A 1 174 ? -5.23 4.758 8.922 1 96.12 174 THR A O 1
ATOM 1370 N N . PRO A 1 175 ? -5.859 3.869 6.945 1 96.44 175 PRO A N 1
ATOM 1371 C CA . PRO A 1 175 ? -6.258 2.602 7.559 1 96.44 175 PRO A CA 1
ATOM 1372 C C . PRO A 1 175 ? -5.082 1.859 8.195 1 96.44 175 PRO A C 1
ATOM 1374 O O . PRO A 1 175 ? -3.939 2.02 7.758 1 96.44 175 PRO A O 1
ATOM 1377 N N . ILE A 1 176 ? -5.414 0.992 9.102 1 93.81 176 ILE A N 1
ATOM 1378 C CA . ILE A 1 176 ? -4.426 0.261 9.891 1 93.81 176 ILE A CA 1
ATOM 1379 C C . ILE A 1 176 ? -3.625 -0.667 8.977 1 93.81 176 ILE A C 1
ATOM 1381 O O . ILE A 1 176 ? -2.428 -0.87 9.18 1 93.81 176 ILE A O 1
ATOM 1385 N N . TYR A 1 177 ? -4.23 -1.233 7.906 1 93.94 177 TYR A N 1
ATOM 1386 C CA . TYR A 1 177 ? -3.559 -2.207 7.055 1 93.94 177 TYR A CA 1
ATOM 1387 C C . TYR A 1 177 ? -2.438 -1.551 6.254 1 93.94 177 TYR A C 1
ATOM 1389 O O . TYR A 1 177 ? -1.617 -2.24 5.645 1 93.94 177 TYR A O 1
ATOM 1397 N N . GLU A 1 178 ? -2.348 -0.237 6.348 1 95.5 178 GLU A N 1
ATOM 1398 C CA . GLU A 1 178 ? -1.269 0.473 5.668 1 95.5 178 GLU A CA 1
ATOM 1399 C C . GLU A 1 178 ? -0.136 0.813 6.633 1 95.5 178 GLU A C 1
ATOM 1401 O O . GLU A 1 178 ? 0.71 1.657 6.332 1 95.5 178 GLU A O 1
ATOM 1406 N N . GLN A 1 179 ? -0.162 0.193 7.781 1 91.62 179 GLN A N 1
ATOM 1407 C CA . GLN A 1 179 ? 0.921 0.436 8.727 1 91.62 179 GLN A CA 1
ATOM 1408 C C . GLN A 1 179 ? 2.277 0.103 8.109 1 91.62 179 GLN A C 1
ATOM 1410 O O . GLN A 1 179 ? 2.436 -0.944 7.48 1 91.62 179 GLN A O 1
ATOM 1415 N N . GLY A 1 180 ? 3.264 0.973 8.328 1 90.19 180 GLY A N 1
ATOM 1416 C CA . GLY A 1 180 ? 4.574 0.839 7.715 1 90.19 180 GLY A CA 1
ATOM 1417 C C . GLY A 1 180 ? 4.719 1.642 6.434 1 90.19 180 GLY A C 1
ATOM 1418 O O . GLY A 1 180 ? 5.77 2.234 6.18 1 90.19 180 GLY A O 1
ATOM 1419 N N . ILE A 1 181 ? 3.615 1.551 5.609 1 96.19 181 ILE A N 1
ATOM 1420 C CA . ILE A 1 181 ? 3.588 2.383 4.414 1 96.19 181 ILE A CA 1
ATOM 1421 C C . ILE A 1 181 ? 3.338 3.838 4.801 1 96.19 181 ILE A C 1
ATOM 1423 O O . ILE A 1 181 ? 4.113 4.727 4.438 1 96.19 181 ILE A O 1
ATOM 1427 N N . SER A 1 182 ? 2.342 4.039 5.559 1 95.38 182 SER A N 1
ATOM 1428 C CA . SER A 1 182 ? 1.979 5.352 6.082 1 95.38 182 SER A CA 1
ATOM 1429 C C . SER A 1 182 ? 1.77 5.305 7.594 1 95.38 182 SER A C 1
ATOM 1431 O O . SER A 1 182 ? 2.049 4.289 8.234 1 95.38 182 SER A O 1
ATOM 1433 N N . VAL A 1 183 ? 1.399 6.406 8.164 1 91.12 183 VAL A N 1
ATOM 1434 C CA . VAL A 1 183 ? 1.047 6.484 9.578 1 91.12 183 VAL A CA 1
ATOM 1435 C C . VAL A 1 183 ? -0.418 6.098 9.766 1 91.12 183 VAL A C 1
ATOM 1437 O O . VAL A 1 183 ? -1.316 6.777 9.266 1 91.12 183 VAL A O 1
ATOM 1440 N N . PRO A 1 184 ? -0.634 4.961 10.477 1 90.81 184 PRO A N 1
ATOM 1441 C CA . PRO A 1 184 ? -2.039 4.648 10.742 1 90.81 184 PRO A CA 1
ATOM 1442 C C . PRO A 1 184 ? -2.732 5.727 11.578 1 90.81 184 PRO A C 1
ATOM 1444 O O . PRO A 1 184 ? -2.123 6.301 12.484 1 90.81 184 PRO A O 1
ATOM 1447 N N . GLY A 1 185 ? -3.984 5.906 11.242 1 91.25 185 GLY A N 1
ATOM 1448 C CA . GLY A 1 185 ? -4.691 6.988 11.906 1 91.25 185 GLY A CA 1
ATOM 1449 C C . GLY A 1 185 ? -4.438 8.344 11.281 1 91.25 185 GLY A C 1
ATOM 1450 O O . GLY A 1 185 ? -4.227 8.445 10.07 1 91.25 185 GLY A O 1
ATOM 1451 N N . CYS A 1 186 ? -4.516 9.352 12.086 1 92.19 186 CYS A N 1
ATOM 1452 C CA . CYS A 1 186 ? -4.469 10.703 11.539 1 92.19 186 CYS A CA 1
ATOM 1453 C C . CYS A 1 186 ? -3.059 11.273 11.609 1 92.19 186 CYS A C 1
ATOM 1455 O O . CYS A 1 186 ? -2.441 11.289 12.672 1 92.19 186 CYS A O 1
ATOM 1457 N N . HIS A 1 187 ? -2.508 11.633 10.633 1 95.56 187 HIS A N 1
ATOM 1458 C CA . HIS A 1 187 ? -1.275 12.391 10.469 1 95.56 187 HIS A CA 1
ATOM 1459 C C . HIS A 1 187 ? -1.555 13.766 9.859 1 95.56 187 HIS A C 1
ATOM 1461 O O . HIS A 1 187 ? -2.068 13.859 8.742 1 95.56 187 HIS A O 1
ATOM 1467 N N . ALA A 1 188 ? -1.15 14.812 10.617 1 97.62 188 ALA A N 1
ATOM 1468 C CA . ALA A 1 188 ? -1.617 16.125 10.172 1 97.62 188 ALA A CA 1
ATOM 1469 C C . ALA A 1 188 ? -0.546 17.188 10.391 1 97.62 188 ALA A C 1
ATOM 1471 O O . ALA A 1 188 ? 0.25 17.094 11.328 1 97.62 188 ALA A O 1
ATOM 1472 N N . HIS A 1 189 ? -0.536 18.125 9.531 1 98.44 189 HIS A N 1
ATOM 1473 C CA . HIS A 1 189 ? 0.241 19.359 9.641 1 98.44 189 HIS A CA 1
ATOM 1474 C C . HIS A 1 189 ? -0.667 20.578 9.672 1 98.44 189 HIS A C 1
ATOM 1476 O O . HIS A 1 189 ? -1.834 20.5 9.281 1 98.44 189 HIS A O 1
ATOM 1482 N N . PHE A 1 190 ? -0.165 21.656 10.25 1 98.44 190 PHE A N 1
ATOM 1483 C CA . PHE A 1 190 ? -0.9 22.906 10.391 1 98.44 190 PHE A CA 1
ATOM 1484 C C . PHE A 1 190 ? -0.157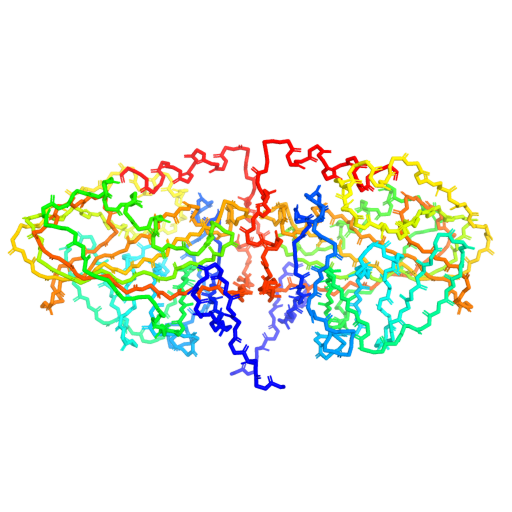 24.047 9.711 1 98.44 190 PHE A C 1
ATOM 1486 O O . PHE A 1 190 ? 1.075 24.078 9.711 1 98.44 190 PHE A O 1
ATOM 1493 N N . ILE A 1 191 ? -0.957 24.984 9.148 1 98.69 191 ILE A N 1
ATOM 1494 C CA . ILE A 1 191 ? -0.407 26.25 8.68 1 98.69 191 ILE A CA 1
ATOM 1495 C C . ILE A 1 191 ? -1.414 27.359 8.922 1 98.69 191 ILE A C 1
ATOM 1497 O O . ILE A 1 191 ? -2.611 27.203 8.68 1 98.69 191 ILE A O 1
ATOM 1501 N N . ASP A 1 192 ? -0.918 28.516 9.398 1 98.12 192 ASP A N 1
ATOM 1502 C CA . ASP A 1 192 ? -1.828 29.625 9.664 1 98.12 192 ASP A CA 1
ATOM 1503 C C . ASP A 1 192 ? -2.119 30.422 8.398 1 98.12 192 ASP A C 1
ATOM 1505 O O . ASP A 1 192 ? -1.45 30.234 7.375 1 98.12 192 ASP A O 1
ATOM 1509 N N . ASP A 1 193 ? -3.053 31.297 8.445 1 98.12 193 ASP A N 1
ATOM 1510 C CA . ASP A 1 193 ? -3.514 32.031 7.285 1 98.12 193 ASP A CA 1
ATOM 1511 C C . ASP A 1 193 ? -2.41 32.938 6.746 1 98.12 193 ASP A C 1
ATOM 1513 O O . ASP A 1 193 ? -2.314 33.156 5.535 1 98.12 193 ASP A O 1
ATOM 1517 N N . ASP A 1 194 ? -1.606 33.438 7.625 1 96.69 194 ASP A N 1
ATOM 1518 C CA . ASP A 1 194 ? -0.552 34.375 7.23 1 96.69 194 ASP A CA 1
ATOM 1519 C C . ASP A 1 194 ? 0.676 33.625 6.715 1 96.69 194 ASP A C 1
ATOM 1521 O O . ASP A 1 194 ? 1.618 34.25 6.215 1 96.69 194 ASP A O 1
ATOM 1525 N N . ARG A 1 195 ? 0.665 32.312 6.836 1 97.44 195 ARG A N 1
ATOM 1526 C CA . ARG A 1 195 ? 1.778 31.453 6.41 1 97.44 195 ARG A CA 1
ATOM 1527 C C . ARG A 1 195 ? 3.064 31.844 7.133 1 97.44 195 ARG A C 1
ATOM 1529 O O . ARG A 1 195 ? 4.113 31.984 6.504 1 97.44 195 ARG A O 1
ATOM 1536 N N . THR A 1 196 ? 2.912 32 8.422 1 96.25 196 THR A N 1
ATOM 1537 C CA . THR A 1 196 ? 4.078 32.344 9.227 1 96.25 196 THR A CA 1
ATOM 1538 C C . THR A 1 196 ? 4.293 31.344 10.344 1 96.25 196 THR A C 1
ATOM 1540 O O . THR A 1 196 ? 5.363 31.297 10.953 1 96.25 196 THR A O 1
ATOM 1543 N N . HIS A 1 197 ? 3.275 30.578 10.625 1 95.88 197 HIS A N 1
ATOM 1544 C CA . HIS A 1 197 ? 3.342 29.547 11.656 1 95.88 197 HIS A CA 1
ATOM 1545 C C . HIS A 1 197 ? 2.807 28.219 11.141 1 95.88 197 HIS A C 1
ATOM 1547 O O . HIS A 1 197 ? 1.885 28.188 10.32 1 95.88 197 HIS A O 1
ATOM 1553 N N . GLY A 1 198 ? 3.359 27.125 11.664 1 96.88 198 GLY A N 1
ATOM 1554 C CA . GLY A 1 198 ? 2.871 25.812 11.305 1 96.88 198 GLY A CA 1
ATOM 1555 C C . GLY A 1 198 ? 3.715 24.688 11.875 1 96.88 198 GLY A C 1
ATOM 1556 O O . GLY A 1 198 ? 4.43 24.875 12.859 1 96.88 198 GLY A O 1
ATOM 1557 N N . GLY A 1 199 ? 3.498 23.5 11.336 1 97.44 199 GLY A N 1
ATOM 1558 C CA . GLY A 1 199 ? 4.238 22.312 11.75 1 97.44 199 GLY A CA 1
ATOM 1559 C C . GLY A 1 199 ? 3.375 21.078 11.852 1 97.44 199 GLY A C 1
ATOM 1560 O O . GLY A 1 199 ? 2.221 21.078 11.422 1 97.44 199 GLY A O 1
ATOM 1561 N N . HIS A 1 200 ? 3.994 20.016 12.297 1 97.19 200 HIS A N 1
ATOM 1562 C CA . HIS A 1 200 ? 3.305 18.766 12.609 1 97.19 200 HIS A CA 1
ATOM 1563 C C . HIS A 1 200 ? 2.389 18.938 13.82 1 97.19 200 HIS A C 1
ATOM 1565 O O . HIS A 1 200 ? 2.842 19.312 14.898 1 97.19 200 HIS A O 1
ATOM 1571 N N . VAL A 1 201 ? 1.132 18.594 13.703 1 97.19 201 VAL A N 1
ATOM 1572 C CA . VAL A 1 201 ? 0.148 18.844 14.75 1 97.19 201 VAL A CA 1
ATOM 1573 C C . VAL A 1 201 ? 0.343 17.844 15.883 1 97.19 201 VAL A C 1
ATOM 1575 O O . VAL A 1 201 ? 0.364 16.625 15.656 1 97.19 201 VAL A O 1
ATOM 1578 N N . VAL A 1 202 ? 0.49 18.359 17.047 1 96 202 VAL A N 1
ATOM 1579 C CA . VAL A 1 202 ? 0.537 17.547 18.25 1 96 202 VAL A CA 1
ATOM 1580 C C . VAL A 1 202 ? -0.825 17.578 18.938 1 96 202 VAL A C 1
ATOM 1582 O O . VAL A 1 202 ? -1.343 16.531 19.344 1 96 202 VAL A O 1
ATOM 1585 N N . ASP A 1 203 ? -1.328 18.766 19.094 1 97.12 203 ASP A N 1
ATOM 1586 C CA . ASP A 1 203 ? -2.615 18.984 19.75 1 97.12 203 ASP A CA 1
ATOM 1587 C C . ASP A 1 203 ? -3.209 20.328 19.375 1 97.12 203 ASP A C 1
ATOM 1589 O O . ASP A 1 203 ? -2.518 21.188 18.797 1 97.12 203 ASP A O 1
ATOM 1593 N N . PHE A 1 204 ? -4.488 20.438 19.641 1 98.44 204 PHE A N 1
ATOM 1594 C CA . PHE A 1 204 ? -5.102 21.734 19.359 1 98.44 204 PHE A CA 1
ATOM 1595 C C . PHE A 1 204 ? -6.414 21.891 20.125 1 98.44 204 PHE A C 1
ATOM 1597 O O . PHE A 1 204 ? -6.941 20.906 20.656 1 98.44 204 PHE A O 1
ATOM 1604 N N . LYS A 1 205 ? -6.863 23.062 20.203 1 98.81 205 LYS A N 1
ATOM 1605 C CA . LYS A 1 205 ? -8.219 23.438 20.594 1 98.81 205 LYS A CA 1
ATOM 1606 C C . LYS A 1 205 ? -8.82 24.422 19.594 1 98.81 205 LYS A C 1
ATOM 1608 O O . LYS A 1 205 ? -8.273 25.516 19.391 1 98.81 205 LYS A O 1
ATOM 1613 N N . LEU A 1 206 ? -9.914 24 19.078 1 98.62 206 LEU A N 1
ATOM 1614 C CA . LEU A 1 206 ? -10.625 24.812 18.094 1 98.62 206 LEU A CA 1
ATOM 1615 C C . LEU A 1 206 ? -11.688 25.672 18.766 1 98.62 206 LEU A C 1
ATOM 1617 O O . LEU A 1 206 ? -12.383 25.203 19.672 1 98.62 206 LEU A O 1
ATOM 1621 N N . LYS A 1 207 ? -11.789 26.953 18.312 1 98.62 207 LYS A N 1
ATOM 1622 C CA . LYS A 1 207 ? -12.953 27.766 18.641 1 98.62 207 LYS A CA 1
ATOM 1623 C C . LYS A 1 207 ? -14.125 27.453 17.719 1 98.62 207 LYS A C 1
ATOM 1625 O O . LYS A 1 207 ? -15.234 27.172 18.172 1 98.62 207 LYS A O 1
ATOM 1630 N N . SER A 1 208 ? -13.875 27.531 16.531 1 98.5 208 SER A N 1
ATOM 1631 C CA . SER A 1 208 ? -14.805 27.203 15.445 1 98.5 208 SER A CA 1
ATOM 1632 C C . SER A 1 208 ? -14.062 26.703 14.211 1 98.5 208 SER A C 1
ATOM 1634 O O . SER A 1 208 ? -12.961 27.172 13.914 1 98.5 208 SER A O 1
ATOM 1636 N N . ALA A 1 209 ? -14.711 25.75 13.531 1 98.62 209 ALA A N 1
ATOM 1637 C CA . ALA A 1 209 ? -14.023 25.219 12.352 1 98.62 209 ALA A CA 1
ATOM 1638 C C . ALA A 1 209 ? -15.008 24.547 11.406 1 98.62 209 ALA A C 1
ATOM 1640 O O . ALA A 1 209 ? -16.109 24.172 11.812 1 98.62 209 ALA A O 1
ATOM 1641 N N . GLN A 1 210 ? -14.625 24.5 10.211 1 98.5 210 GLN A N 1
ATOM 1642 C CA . GLN A 1 210 ? -15.242 23.672 9.172 1 98.5 210 GLN A CA 1
ATOM 1643 C C . GLN A 1 210 ? -14.297 22.562 8.727 1 98.5 210 GLN A C 1
ATOM 1645 O O . GLN A 1 210 ? -13.078 22.75 8.68 1 98.5 210 GLN A O 1
ATOM 1650 N N . VAL A 1 211 ? -14.93 21.453 8.359 1 98.5 211 VAL A N 1
ATOM 1651 C CA . VAL A 1 211 ? -14.125 20.328 7.902 1 98.5 211 VAL A CA 1
ATOM 1652 C C . VAL A 1 211 ? -14.586 19.891 6.516 1 98.5 211 VAL A C 1
ATOM 1654 O O . VAL A 1 211 ? -15.781 19.906 6.215 1 98.5 211 VAL A O 1
ATOM 1657 N N . GLU A 1 212 ? -13.648 19.625 5.68 1 98.31 212 GLU A N 1
ATOM 1658 C CA . GLU A 1 212 ? -13.844 19 4.379 1 98.31 212 GLU A CA 1
ATOM 1659 C C . GLU A 1 212 ? -13.07 17.672 4.273 1 98.31 212 GLU A C 1
ATOM 1661 O O . GLU A 1 212 ? -11.914 17.594 4.684 1 98.31 212 GLU A O 1
ATOM 1666 N N . ILE A 1 213 ? -13.75 16.672 3.791 1 97.44 213 ILE A N 1
ATOM 1667 C CA . ILE A 1 213 ? -13.148 15.344 3.727 1 97.44 213 ILE A CA 1
ATOM 1668 C C . ILE A 1 213 ? -13.211 14.82 2.295 1 97.44 213 ILE A C 1
ATOM 1670 O O . ILE A 1 213 ? -14.258 14.891 1.644 1 97.44 213 ILE A O 1
ATOM 1674 N N . CYS A 1 214 ? -12.109 14.367 1.838 1 97.12 214 CYS A N 1
ATOM 1675 C CA . CYS A 1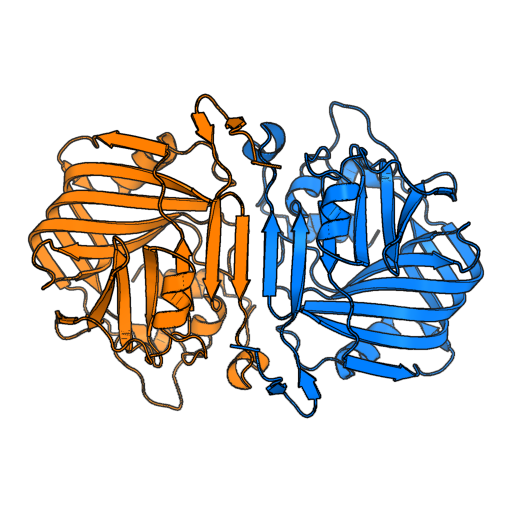 214 ? -11.945 13.742 0.529 1 97.12 214 CYS A CA 1
ATOM 1676 C C . CYS A 1 214 ? -11.555 12.281 0.667 1 97.12 214 CYS A C 1
ATOM 1678 O O . CYS A 1 214 ? -10.422 11.969 1.04 1 97.12 214 CYS A O 1
ATOM 1680 N N . PRO A 1 215 ? -12.438 11.344 0.303 1 96.31 215 PRO A N 1
ATOM 1681 C CA . PRO A 1 215 ? -12.086 9.93 0.393 1 96.31 215 PRO A CA 1
ATOM 1682 C C . PRO A 1 215 ? -11.039 9.516 -0.636 1 96.31 215 PRO A C 1
ATOM 1684 O O . PRO A 1 215 ? -11.07 9.977 -1.778 1 96.31 215 PRO A O 1
ATOM 1687 N N . GLY A 1 216 ? -10.055 8.742 -0.195 1 97.19 216 GLY A N 1
ATOM 1688 C CA . GLY A 1 216 ? -9.102 8.07 -1.058 1 97.19 216 GLY A CA 1
ATOM 1689 C C . GLY A 1 216 ? -9.445 6.613 -1.307 1 97.19 216 GLY A C 1
ATOM 1690 O O . GLY A 1 216 ? -9.43 5.797 -0.382 1 97.19 216 GLY A O 1
ATOM 1691 N N . THR A 1 217 ? -9.688 6.246 -2.562 1 96.88 217 THR A N 1
ATOM 1692 C CA . THR A 1 217 ? -10.172 4.91 -2.893 1 96.88 217 THR A CA 1
ATOM 1693 C C . THR A 1 217 ? -9.117 4.121 -3.658 1 96.88 217 THR A C 1
ATOM 1695 O O . THR A 1 217 ? -9.406 3.061 -4.215 1 96.88 217 THR A O 1
ATOM 1698 N N . GLY A 1 218 ? -7.957 4.617 -3.738 1 97.38 218 GLY A N 1
ATOM 1699 C CA . GLY A 1 218 ? -6.781 4.004 -4.328 1 97.38 218 GLY A CA 1
ATOM 1700 C C . GLY A 1 218 ? -5.48 4.609 -3.832 1 97.38 218 GLY A C 1
ATOM 1701 O O . GLY A 1 218 ? -5.469 5.727 -3.309 1 97.38 218 GLY A O 1
ATOM 1702 N N . LEU A 1 219 ? -4.41 3.84 -3.992 1 98.56 219 LEU A N 1
ATOM 1703 C CA . LEU A 1 219 ? -3.078 4.277 -3.586 1 98.56 219 LEU A CA 1
ATOM 1704 C C . LEU A 1 219 ? -2.066 4.055 -4.703 1 98.56 219 LEU A C 1
ATOM 1706 O O . LEU A 1 219 ? -1.996 2.967 -5.277 1 98.56 219 LEU A O 1
ATOM 1710 N N . GLN A 1 220 ? -1.437 5.09 -5.066 1 98.62 220 GLN A N 1
ATOM 1711 C CA . GLN A 1 220 ? -0.248 4.977 -5.902 1 98.62 220 GLN A CA 1
ATOM 1712 C C . GLN A 1 220 ? 1.023 5.199 -5.09 1 98.62 220 GLN A C 1
ATOM 1714 O O . GLN A 1 220 ? 1.292 6.316 -4.645 1 98.62 220 GLN A O 1
ATOM 1719 N N . LEU A 1 221 ? 1.75 4.172 -4.941 1 98.62 221 LEU A N 1
ATOM 1720 C CA . LEU A 1 221 ? 2.961 4.195 -4.129 1 98.62 221 LEU A CA 1
ATOM 1721 C C . LEU A 1 221 ? 4.207 4.191 -5.008 1 98.62 221 LEU A C 1
ATOM 1723 O O . LEU A 1 221 ? 4.348 3.346 -5.891 1 98.62 221 LEU A O 1
ATOM 1727 N N . HIS A 1 222 ? 5.043 5.121 -4.789 1 98.19 222 HIS A N 1
ATOM 1728 C CA . HIS A 1 222 ? 6.336 5.258 -5.453 1 98.19 222 HIS A CA 1
ATOM 1729 C C . HIS A 1 222 ? 7.484 4.949 -4.5 1 98.19 222 HIS A C 1
ATOM 1731 O O . HIS A 1 222 ? 7.676 5.652 -3.506 1 98.19 222 HIS A O 1
ATOM 1737 N N . LEU A 1 223 ? 8.242 3.908 -4.844 1 97.94 223 LEU A N 1
ATOM 1738 C CA . LEU A 1 223 ? 9.344 3.523 -3.973 1 97.94 223 LEU A CA 1
ATOM 1739 C C . LEU A 1 223 ? 10.656 4.117 -4.473 1 97.94 223 LEU A C 1
ATOM 1741 O O . LEU A 1 223 ? 10.953 4.062 -5.668 1 97.94 223 LEU A O 1
ATOM 1745 N N . PRO A 1 224 ? 11.477 4.641 -3.572 1 96.81 224 PRO A N 1
ATOM 1746 C CA . PRO A 1 224 ? 12.766 5.191 -3.994 1 96.81 224 PRO A CA 1
ATOM 1747 C C . PRO A 1 224 ? 13.703 4.129 -4.559 1 96.81 224 PRO A C 1
ATOM 1749 O O . PRO A 1 224 ? 13.742 3 -4.059 1 96.81 224 PRO A O 1
ATOM 1752 N N . LEU A 1 225 ? 14.367 4.453 -5.574 1 95.56 225 LEU A N 1
ATOM 1753 C CA . LEU A 1 225 ? 15.406 3.6 -6.137 1 95.56 225 LEU A CA 1
ATOM 1754 C C . LEU A 1 225 ? 16.781 4.074 -5.711 1 95.56 225 LEU A C 1
ATOM 1756 O O . LEU A 1 225 ? 17.578 4.539 -6.543 1 95.56 225 LEU A O 1
ATOM 1760 N N . THR A 1 226 ? 17.078 3.928 -4.453 1 94.94 226 THR A N 1
ATOM 1761 C CA . THR A 1 226 ? 18.344 4.34 -3.859 1 94.94 226 THR A CA 1
ATOM 1762 C C . THR A 1 226 ? 18.969 3.197 -3.057 1 94.94 226 THR A C 1
ATOM 1764 O O . THR A 1 226 ? 18.266 2.277 -2.633 1 94.94 226 THR A O 1
ATOM 1767 N N . ALA A 1 227 ? 20.25 3.252 -2.871 1 94.5 227 ALA A N 1
ATOM 1768 C CA . ALA A 1 227 ? 20.953 2.248 -2.076 1 94.5 227 ALA A CA 1
ATOM 1769 C C . ALA A 1 227 ? 20.453 2.242 -0.635 1 94.5 227 ALA A C 1
ATOM 1771 O O . ALA A 1 227 ? 20.344 1.182 -0.014 1 94.5 227 ALA A O 1
ATOM 1772 N N . GLU A 1 228 ? 20.156 3.443 -0.082 1 95.88 228 GLU A N 1
ATOM 1773 C CA . GLU A 1 228 ? 19.703 3.574 1.298 1 95.88 228 GLU A CA 1
ATOM 1774 C C . GLU A 1 228 ? 18.359 2.875 1.505 1 95.88 228 GLU A C 1
ATOM 1776 O O . GLU A 1 228 ? 18.188 2.127 2.471 1 95.88 228 GLU A O 1
ATOM 1781 N N . PHE A 1 229 ? 17.5 3.047 0.559 1 97.31 229 PHE A N 1
ATOM 1782 C CA . PHE A 1 229 ? 16.203 2.383 0.65 1 97.31 229 PHE A CA 1
ATOM 1783 C C . PHE A 1 229 ? 16.359 0.874 0.51 1 97.31 229 PHE A C 1
ATOM 1785 O O . PHE A 1 229 ? 15.75 0.109 1.258 1 97.31 229 PHE A O 1
ATOM 1792 N N . SER A 1 230 ? 17.172 0.503 -0.413 1 95.88 230 SER A N 1
ATOM 1793 C CA . SER A 1 230 ? 17.375 -0.912 -0.701 1 95.88 230 SER A CA 1
ATOM 1794 C C . SER A 1 230 ? 17.906 -1.652 0.523 1 95.88 230 SER A C 1
ATOM 1796 O O . SER A 1 230 ? 17.625 -2.84 0.702 1 95.88 230 SER A O 1
ATOM 1798 N N . SER A 1 231 ? 18.594 -0.961 1.375 1 95.69 231 SER A N 1
ATOM 1799 C CA . SER A 1 231 ? 19.25 -1.619 2.498 1 95.69 231 SER A CA 1
ATOM 1800 C C . SER A 1 231 ? 18.5 -1.371 3.803 1 95.69 231 SER A C 1
ATOM 1802 O O . SER A 1 231 ? 18.875 -1.901 4.852 1 95.69 231 SER A O 1
ATOM 1804 N N . ALA A 1 232 ? 17.453 -0.644 3.777 1 97.12 232 ALA A N 1
ATOM 1805 C CA . ALA A 1 232 ? 16.734 -0.224 4.98 1 97.12 232 ALA A CA 1
ATOM 1806 C C . ALA A 1 232 ? 16.016 -1.402 5.637 1 97.12 232 ALA A C 1
ATOM 1808 O O . ALA A 1 232 ? 15.617 -2.348 4.953 1 97.12 232 ALA A O 1
ATOM 1809 N N . ASN A 1 233 ? 15.898 -1.343 6.906 1 97.31 233 ASN A N 1
ATOM 1810 C CA . ASN A 1 233 ? 15.008 -2.248 7.629 1 97.31 233 ASN A CA 1
ATOM 1811 C C . ASN A 1 233 ? 13.586 -1.703 7.695 1 97.31 233 ASN A C 1
ATOM 1813 O O . ASN A 1 233 ? 13.266 -0.902 8.578 1 97.31 233 ASN A O 1
ATOM 1817 N N . LEU A 1 234 ? 12.688 -2.244 6.887 1 96.88 234 LEU A N 1
ATOM 1818 C CA . LEU A 1 234 ? 11.367 -1.647 6.719 1 96.88 234 LEU A CA 1
ATOM 1819 C C . LEU A 1 234 ? 10.328 -2.383 7.559 1 96.88 234 LEU A C 1
ATOM 1821 O O . LEU A 1 234 ? 9.164 -1.982 7.598 1 96.88 234 LEU A O 1
ATOM 1825 N N . SER A 1 235 ? 10.742 -3.451 8.188 1 93.69 235 SER A N 1
ATOM 1826 C CA . SER A 1 235 ? 9.805 -4.219 9 1 93.69 235 SER A CA 1
ATOM 1827 C C . SER A 1 235 ? 10.438 -4.66 10.312 1 93.69 235 SER A C 1
ATOM 1829 O O . SER A 1 235 ? 10.477 -5.852 10.625 1 93.69 235 SER A O 1
ATOM 1831 N N . PRO A 1 236 ? 10.812 -3.746 11.07 1 93.25 236 PRO A N 1
ATOM 1832 C CA . PRO A 1 236 ? 11.328 -4.125 12.383 1 93.25 236 PRO A CA 1
ATOM 1833 C C . PRO A 1 236 ? 10.25 -4.684 13.305 1 93.25 236 PRO A C 1
ATOM 1835 O O . PRO A 1 236 ? 9.062 -4.398 13.117 1 93.25 236 PRO A O 1
ATOM 1838 N N . GLU A 1 237 ? 10.609 -5.406 14.305 1 90.56 237 GLU A N 1
ATOM 1839 C CA . GLU A 1 237 ? 9.672 -6.047 15.219 1 90.56 237 GLU A CA 1
ATOM 1840 C C . GLU A 1 237 ? 8.898 -5.012 16.031 1 90.56 237 GLU A C 1
ATOM 1842 O O . GLU A 1 237 ? 7.742 -5.242 16.406 1 90.56 237 GLU A O 1
ATOM 1847 N N . ASP A 1 238 ? 9.438 -3.875 16.281 1 92.56 238 ASP A N 1
ATOM 1848 C CA . ASP A 1 238 ? 8.812 -2.85 17.109 1 92.56 238 ASP A CA 1
ATOM 1849 C C . ASP A 1 238 ? 8.312 -1.683 16.266 1 92.56 238 ASP A C 1
ATOM 1851 O O . ASP A 1 238 ? 8.32 -0.534 16.719 1 92.56 238 ASP A O 1
ATOM 1855 N N . LEU A 1 239 ? 7.918 -2.01 15.102 1 92.06 239 LEU A N 1
ATOM 1856 C CA . LEU A 1 239 ? 7.504 -0.991 14.141 1 92.06 239 LEU A CA 1
ATOM 1857 C C . LEU A 1 239 ? 6.426 -0.092 14.727 1 92.06 239 LEU A C 1
ATOM 1859 O O . LEU A 1 239 ? 6.539 1.135 14.68 1 92.06 239 LEU A O 1
ATOM 1863 N N . ALA A 1 240 ? 5.383 -0.653 15.266 1 88.19 240 ALA A N 1
ATOM 1864 C CA . ALA A 1 240 ? 4.27 0.111 15.82 1 88.19 240 ALA A CA 1
ATOM 1865 C C . ALA A 1 240 ? 4.742 1.054 16.922 1 88.19 240 ALA A C 1
ATOM 1867 O O . ALA A 1 240 ? 4.305 2.205 17 1 88.19 240 ALA A O 1
ATOM 1868 N N . ASP A 1 241 ? 5.637 0.597 17.75 1 91.25 241 ASP A N 1
ATOM 1869 C CA . ASP A 1 241 ? 6.188 1.405 18.828 1 91.25 241 ASP A CA 1
ATOM 1870 C C . ASP A 1 241 ? 7.004 2.574 18.281 1 91.25 241 ASP A C 1
ATOM 1872 O O . ASP A 1 241 ? 6.934 3.688 18.812 1 91.25 241 ASP A O 1
ATOM 1876 N N . GLN A 1 242 ? 7.727 2.312 17.312 1 90.38 242 GLN A N 1
ATOM 1877 C CA . GLN A 1 242 ? 8.547 3.359 16.719 1 90.38 242 GLN A CA 1
ATOM 1878 C C . GLN A 1 242 ? 7.684 4.449 16.094 1 90.38 242 GLN A C 1
ATOM 1880 O O . GLN A 1 242 ? 7.977 5.637 16.219 1 90.38 242 GLN A O 1
ATOM 1885 N N . ILE A 1 243 ? 6.652 4.027 15.43 1 89.19 243 ILE A N 1
ATOM 1886 C CA . ILE A 1 243 ? 5.734 4.984 14.82 1 89.19 243 ILE A CA 1
ATOM 1887 C C . ILE A 1 243 ? 5.105 5.855 15.906 1 89.19 243 ILE A C 1
ATOM 1889 O O . ILE A 1 243 ? 5.066 7.082 15.781 1 89.19 243 ILE A O 1
ATOM 1893 N N . SER A 1 244 ? 4.656 5.23 16.922 1 87.12 244 SER A N 1
ATOM 1894 C CA . SER A 1 244 ? 4.027 5.949 18.031 1 87.12 244 SER A CA 1
ATOM 1895 C C . SER A 1 244 ? 4.992 6.953 18.656 1 87.12 244 SER A C 1
ATOM 1897 O O . SER A 1 244 ? 4.617 8.102 18.906 1 87.12 244 SER A O 1
ATOM 1899 N N . LYS A 1 245 ? 6.223 6.594 18.875 1 86.31 245 LYS A N 1
ATOM 1900 C CA . LYS A 1 245 ? 7.227 7.473 19.469 1 86.31 245 LYS A CA 1
ATOM 1901 C C . LYS A 1 245 ? 7.551 8.641 18.547 1 86.31 245 LYS A C 1
ATOM 1903 O O . LYS A 1 245 ? 7.711 9.773 19 1 86.31 245 LYS A O 1
ATOM 1908 N N . ALA A 1 246 ? 7.547 8.352 17.312 1 83.62 246 ALA A N 1
ATOM 1909 C CA . ALA A 1 246 ? 7.945 9.375 16.359 1 83.62 246 ALA A CA 1
ATOM 1910 C C . ALA A 1 246 ? 6.812 10.359 16.094 1 83.62 246 ALA A C 1
ATOM 1912 O O . ALA A 1 246 ? 7.055 11.539 15.836 1 83.62 246 ALA A O 1
ATOM 1913 N N . GLU A 1 247 ? 5.562 9.828 16.156 1 79.44 247 GLU A N 1
ATOM 1914 C CA . GLU A 1 247 ? 4.434 10.672 15.758 1 79.44 247 GLU A CA 1
ATOM 1915 C C . GLU A 1 247 ? 3.727 11.258 16.969 1 79.44 247 GLU A C 1
ATOM 1917 O O . GLU A 1 247 ? 3.037 12.273 16.859 1 79.44 247 GLU A O 1
ATOM 1922 N N . LYS A 1 248 ? 3.498 10.594 18.172 1 69.12 248 LYS A N 1
ATOM 1923 C CA . LYS A 1 248 ? 2.719 11.055 19.312 1 69.12 248 LYS A CA 1
ATOM 1924 C C . LYS A 1 248 ? 3.584 11.859 20.281 1 69.12 248 LYS A C 1
ATOM 1926 O O . LYS A 1 248 ? 3.076 12.438 21.234 1 69.12 248 LYS A O 1
ATOM 1931 N N . HIS A 1 249 ? 4.93 11.938 20.125 1 51.75 249 HIS A N 1
ATOM 1932 C CA . HIS A 1 249 ? 5.66 12.789 21.062 1 51.75 249 HIS A CA 1
ATOM 1933 C C . HIS A 1 249 ? 5.684 14.242 20.578 1 51.75 249 HIS A C 1
ATOM 1935 O O . HIS A 1 249 ? 5.605 14.5 19.391 1 51.75 249 HIS A O 1
ATOM 1941 N N . MET B 1 1 ? 9.328 12.883 -17.438 1 33.78 1 MET B N 1
ATOM 1942 C CA . MET B 1 1 ? 10.719 12.531 -17.719 1 33.78 1 MET B CA 1
ATOM 1943 C C . MET B 1 1 ? 10.891 11.023 -17.797 1 33.78 1 MET B C 1
ATOM 1945 O O . MET B 1 1 ? 10.312 10.281 -17 1 33.78 1 MET B O 1
ATOM 1949 N N . ALA B 1 2 ? 11.203 10.602 -18.969 1 40.47 2 ALA B N 1
ATOM 1950 C CA . ALA B 1 2 ? 11.531 9.195 -19.188 1 40.47 2 ALA B CA 1
ATOM 1951 C C . ALA B 1 2 ? 12.422 8.656 -18.062 1 40.47 2 ALA B C 1
ATOM 1953 O O . ALA B 1 2 ? 13.492 9.211 -17.797 1 40.47 2 ALA B O 1
ATOM 1954 N N . TYR B 1 3 ? 11.883 8.023 -17.031 1 62.47 3 TYR B N 1
ATOM 1955 C CA . TYR B 1 3 ? 12.68 7.543 -15.906 1 62.47 3 TYR B CA 1
ATOM 1956 C C . TYR B 1 3 ? 13.922 6.805 -16.391 1 62.47 3 TYR B C 1
ATOM 1958 O O . TYR B 1 3 ? 13.82 5.902 -17.234 1 62.47 3 TYR B O 1
ATOM 1966 N N . GLN B 1 4 ? 15.016 7.43 -16.406 1 75.5 4 GLN B N 1
ATOM 1967 C CA . GLN B 1 4 ? 16.281 6.727 -16.625 1 75.5 4 GLN B CA 1
ATOM 1968 C C . GLN B 1 4 ? 16.406 5.539 -15.68 1 75.5 4 GLN B C 1
ATOM 1970 O O . GLN B 1 4 ? 15.922 5.582 -14.547 1 75.5 4 GLN B O 1
ATOM 1975 N N . PRO B 1 5 ? 16.875 4.418 -16.344 1 84.75 5 PRO B N 1
ATOM 1976 C CA . PRO B 1 5 ? 17.125 3.285 -15.445 1 84.75 5 PRO B CA 1
ATOM 1977 C C . PRO B 1 5 ? 18.109 3.619 -14.328 1 84.75 5 PRO B C 1
ATOM 1979 O O . PRO B 1 5 ? 18.891 4.566 -14.453 1 84.75 5 PRO B O 1
ATOM 1982 N N . THR B 1 6 ? 17.953 2.996 -13.242 1 88.56 6 THR B N 1
ATOM 1983 C CA . THR B 1 6 ? 18.828 3.174 -12.086 1 88.56 6 THR B CA 1
ATOM 1984 C C . THR B 1 6 ? 19.641 1.909 -11.812 1 88.56 6 THR B C 1
ATOM 1986 O O . THR B 1 6 ? 19.125 0.796 -11.969 1 88.56 6 THR B O 1
ATOM 1989 N N . ARG B 1 7 ? 20.875 2.139 -11.508 1 89 7 ARG B N 1
ATOM 1990 C CA . ARG B 1 7 ? 21.703 1.011 -11.094 1 89 7 ARG B CA 1
ATOM 1991 C C . ARG B 1 7 ? 21.594 0.78 -9.586 1 89 7 ARG B C 1
ATOM 1993 O O . ARG B 1 7 ? 21.875 1.68 -8.797 1 89 7 ARG B O 1
ATOM 2000 N N . LEU B 1 8 ? 21.141 -0.379 -9.227 1 89.12 8 LEU B N 1
ATOM 2001 C CA . LEU B 1 8 ? 21 -0.751 -7.824 1 89.12 8 LEU B CA 1
ATOM 2002 C C . LEU B 1 8 ? 21.672 -2.098 -7.551 1 89.12 8 LEU B C 1
ATOM 2004 O O . LEU B 1 8 ? 21.312 -3.105 -8.164 1 89.12 8 LEU B O 1
ATOM 2008 N N . ASN B 1 9 ? 22.625 -2.078 -6.668 1 85.19 9 ASN B N 1
ATOM 2009 C CA . ASN B 1 9 ? 23.344 -3.287 -6.27 1 85.19 9 ASN B CA 1
ATOM 2010 C C . ASN B 1 9 ? 23.812 -4.078 -7.484 1 85.19 9 ASN B C 1
ATOM 2012 O O . ASN B 1 9 ? 23.609 -5.289 -7.562 1 85.19 9 ASN B O 1
ATOM 2016 N N . GLY B 1 10 ? 24.266 -3.416 -8.461 1 82.94 10 GLY B N 1
ATOM 2017 C CA . GLY B 1 10 ? 24.922 -4.027 -9.609 1 82.94 10 GLY B CA 1
ATOM 2018 C C . GLY B 1 10 ? 23.953 -4.375 -10.719 1 82.94 10 GLY B C 1
ATOM 2019 O O . GLY B 1 10 ? 24.359 -4.848 -11.781 1 82.94 10 GLY B O 1
ATOM 2020 N N . GLU B 1 11 ? 22.672 -4.152 -10.477 1 86.81 11 GLU B N 1
ATOM 2021 C CA . GLU B 1 11 ? 21.656 -4.465 -11.477 1 86.81 11 GLU B CA 1
ATOM 2022 C C . GLU B 1 11 ? 20.984 -3.199 -12 1 86.81 11 GLU B C 1
ATOM 2024 O O . GLU B 1 11 ? 20.844 -2.217 -11.266 1 86.81 11 GLU B O 1
ATOM 2029 N N . THR B 1 12 ? 20.656 -3.232 -13.195 1 89 12 THR B N 1
ATOM 2030 C CA . THR B 1 12 ? 19.859 -2.148 -13.773 1 89 12 THR B CA 1
ATOM 2031 C C . THR B 1 12 ? 18.391 -2.334 -13.469 1 89 12 THR B C 1
ATOM 2033 O O . THR B 1 12 ? 17.812 -3.381 -13.773 1 89 12 THR B O 1
ATOM 2036 N N . VAL B 1 13 ? 17.828 -1.33 -12.867 1 90.62 13 VAL B N 1
ATOM 2037 C CA . VAL B 1 13 ? 16.422 -1.411 -12.477 1 90.62 13 VAL B CA 1
ATOM 2038 C C . VAL B 1 13 ? 15.633 -0.299 -13.164 1 90.62 13 VAL B C 1
ATOM 2040 O O . VAL B 1 13 ? 16.047 0.866 -13.133 1 90.62 13 VAL B O 1
ATOM 2043 N N . PHE B 1 14 ? 14.586 -0.74 -13.844 1 91.69 14 PHE B N 1
ATOM 2044 C CA . PHE B 1 14 ? 13.633 0.201 -14.422 1 91.69 14 PHE B CA 1
ATOM 2045 C C . PHE B 1 14 ? 12.414 0.374 -13.523 1 91.69 14 PHE B C 1
ATOM 2047 O O . PHE B 1 14 ? 12.023 -0.558 -12.82 1 91.69 14 PHE B O 1
ATOM 2054 N N . ARG B 1 15 ? 11.898 1.573 -13.57 1 94.06 15 ARG B N 1
ATOM 2055 C CA . ARG B 1 15 ? 10.648 1.778 -12.852 1 94.06 15 ARG B CA 1
ATOM 2056 C C . ARG B 1 15 ? 9.523 0.946 -13.461 1 94.06 15 ARG B C 1
ATOM 2058 O O . ARG B 1 15 ? 9.391 0.875 -14.688 1 94.06 15 ARG B O 1
ATOM 2065 N N . ASN B 1 16 ? 8.852 0.26 -12.625 1 96 16 ASN B N 1
ATOM 2066 C CA . ASN B 1 16 ? 7.73 -0.585 -13.023 1 96 16 ASN B CA 1
ATOM 2067 C C . ASN B 1 16 ? 6.695 -0.698 -11.906 1 96 16 ASN B C 1
ATOM 2069 O O . ASN B 1 16 ? 7.043 -0.955 -10.75 1 96 16 ASN B O 1
ATOM 2073 N N . GLU B 1 17 ? 5.465 -0.543 -12.305 1 97.38 17 GLU B N 1
ATOM 2074 C CA . GLU B 1 17 ? 4.383 -0.558 -11.328 1 97.38 17 GLU B CA 1
ATOM 2075 C C . GLU B 1 17 ? 3.721 -1.931 -11.25 1 97.38 17 GLU B C 1
ATOM 2077 O O . GLU B 1 17 ? 3.521 -2.584 -12.281 1 97.38 17 GLU B O 1
ATOM 2082 N N . VAL B 1 18 ? 3.475 -2.363 -10.039 1 98.62 18 VAL B N 1
ATOM 2083 C CA . VAL B 1 18 ? 2.562 -3.475 -9.789 1 98.62 18 VAL B CA 1
ATOM 2084 C C . VAL B 1 18 ? 1.16 -2.939 -9.508 1 98.62 18 VAL B C 1
ATOM 2086 O O . VAL B 1 18 ? 0.989 -2.016 -8.711 1 98.62 18 VAL B O 1
ATOM 2089 N N . PHE B 1 19 ? 0.226 -3.502 -10.234 1 98.81 19 PHE B N 1
ATOM 2090 C CA . PHE B 1 19 ? -1.168 -3.129 -10.031 1 98.81 19 PHE B CA 1
ATOM 2091 C C . PHE B 1 19 ? -1.899 -4.191 -9.219 1 98.81 19 PHE B C 1
ATOM 2093 O O . PHE B 1 19 ? -1.742 -5.391 -9.477 1 98.81 19 PHE B O 1
ATOM 2100 N N . GLN B 1 20 ? -2.689 -3.744 -8.281 1 98.81 20 GLN B N 1
ATOM 2101 C CA . GLN B 1 20 ? -3.459 -4.672 -7.461 1 98.81 20 GLN B CA 1
ATOM 2102 C C . GLN B 1 20 ? -4.871 -4.152 -7.215 1 98.81 20 GLN B C 1
ATOM 2104 O O . GLN B 1 20 ? -5.059 -2.963 -6.938 1 98.81 20 GLN B O 1
ATOM 2109 N N . THR B 1 21 ? -5.848 -5.008 -7.41 1 98.69 21 THR B N 1
ATOM 2110 C CA . THR B 1 21 ? -7.203 -4.723 -6.953 1 98.69 21 THR B CA 1
ATOM 2111 C C . THR B 1 21 ? -7.566 -5.602 -5.758 1 98.69 21 THR B C 1
ATOM 2113 O O . THR B 1 21 ? -7.238 -6.789 -5.734 1 98.69 21 THR B O 1
ATOM 2116 N N . GLY B 1 22 ? -8.18 -4.914 -4.762 1 98.31 22 GLY B N 1
ATOM 2117 C CA . GLY B 1 22 ? -8.555 -5.633 -3.557 1 98.31 22 GLY B CA 1
ATOM 2118 C C . GLY B 1 22 ? -7.383 -5.898 -2.631 1 98.31 22 GLY B C 1
ATOM 2119 O O . GLY B 1 22 ? -6.234 -5.59 -2.969 1 98.31 22 GLY B O 1
ATOM 2120 N N . LEU B 1 23 ? -7.723 -6.41 -1.465 1 98.19 23 LEU B N 1
ATOM 2121 C CA . LEU B 1 23 ? -6.742 -6.746 -0.438 1 98.19 23 LEU B CA 1
ATOM 2122 C C . LEU B 1 23 ? -6.828 -8.227 -0.068 1 98.19 23 LEU B C 1
ATOM 2124 O O . LEU B 1 23 ? -7.906 -8.82 -0.116 1 98.19 23 LEU B O 1
ATOM 2128 N N . MET B 1 24 ? -5.633 -8.75 0.26 1 96.88 24 MET B N 1
ATOM 2129 C CA . MET B 1 24 ? -5.645 -10.109 0.785 1 96.88 24 MET B CA 1
ATOM 2130 C C . MET B 1 24 ? -6.512 -10.203 2.035 1 96.88 24 MET B C 1
ATOM 2132 O O . MET B 1 24 ? -7.254 -11.172 2.211 1 96.88 24 MET B O 1
ATOM 2136 N N . SER B 1 25 ? -6.445 -9.18 2.891 1 96.88 25 SER B N 1
ATOM 2137 C CA . SER B 1 25 ? -7.191 -9.195 4.145 1 96.88 25 SER B CA 1
ATOM 2138 C C . SER B 1 25 ? -8.695 -9.227 3.895 1 96.88 25 SER B C 1
ATOM 2140 O O . SER B 1 25 ? -9.453 -9.781 4.691 1 96.88 25 SER B O 1
ATOM 2142 N N . GLN B 1 26 ? -9.141 -8.648 2.836 1 97.88 26 GLN B N 1
ATOM 2143 C CA . GLN B 1 26 ? -10.578 -8.672 2.594 1 97.88 26 GLN B CA 1
ATOM 2144 C C . GLN B 1 26 ? -11.055 -10.086 2.26 1 97.88 26 GLN B C 1
ATOM 2146 O O . GLN B 1 26 ? -12.156 -10.484 2.641 1 97.88 26 GLN B O 1
ATOM 2151 N N . LEU B 1 27 ? -10.203 -10.836 1.496 1 97.38 27 LEU B N 1
ATOM 2152 C CA . LEU B 1 27 ? -10.539 -12.227 1.214 1 97.38 27 LEU B CA 1
ATOM 2153 C C . LEU B 1 27 ? -10.633 -13.039 2.502 1 97.38 27 LEU B C 1
ATOM 2155 O O . LEU B 1 27 ? -11.539 -13.852 2.664 1 97.38 27 LEU B O 1
ATOM 2159 N N . LEU B 1 28 ? -9.711 -12.789 3.389 1 96.56 28 LEU B N 1
ATOM 2160 C CA . LEU B 1 28 ? -9.703 -13.492 4.664 1 96.56 28 LEU B CA 1
ATOM 2161 C C . LEU B 1 28 ? -11.008 -13.25 5.422 1 96.56 28 LEU B C 1
ATOM 2163 O O . LEU B 1 28 ? -11.477 -14.133 6.152 1 96.56 28 LEU B O 1
ATOM 2167 N N . ASP B 1 29 ? -11.617 -12.086 5.156 1 97.5 29 ASP B N 1
ATOM 2168 C CA . ASP B 1 29 ? -12.844 -11.727 5.859 1 97.5 29 ASP B CA 1
ATOM 2169 C C . ASP B 1 29 ? -14.078 -12.141 5.062 1 97.5 29 ASP B C 1
ATOM 2171 O O . ASP B 1 29 ? -15.195 -11.742 5.395 1 97.5 29 ASP B O 1
ATOM 2175 N N . GLY B 1 30 ? -13.898 -12.781 3.982 1 97.69 30 GLY B N 1
ATOM 2176 C CA . GLY B 1 30 ? -15.016 -13.359 3.25 1 97.69 30 GLY B CA 1
ATOM 2177 C C . GLY B 1 30 ? -15.594 -12.414 2.203 1 97.69 30 GLY B C 1
ATOM 2178 O O . GLY B 1 30 ? -16.734 -12.594 1.76 1 97.69 30 GLY B O 1
ATOM 2179 N N . VAL B 1 31 ? -14.891 -11.383 1.885 1 98.25 31 VAL B N 1
ATOM 2180 C CA . VAL B 1 31 ? -15.305 -10.516 0.792 1 98.25 31 VAL B CA 1
ATOM 2181 C C . VAL B 1 31 ? -14.789 -11.062 -0.535 1 98.25 31 VAL B C 1
ATOM 2183 O O . VAL B 1 31 ? -13.648 -10.797 -0.92 1 98.25 31 VAL B O 1
ATOM 2186 N N . TYR B 1 32 ? -15.656 -11.719 -1.292 1 98.56 32 TYR B N 1
ATOM 2187 C CA . TYR B 1 32 ? -15.234 -12.469 -2.465 1 98.56 32 TYR B CA 1
ATOM 2188 C C . TYR B 1 32 ? -15.797 -11.859 -3.742 1 98.56 32 TYR B C 1
ATOM 2190 O O . TYR B 1 32 ? -15.727 -12.469 -4.812 1 98.56 32 TYR B O 1
ATOM 2198 N N . ASP B 1 33 ? -16.438 -10.688 -3.602 1 97.81 33 ASP B N 1
ATOM 2199 C CA . ASP B 1 33 ? -16.906 -9.984 -4.789 1 97.81 33 ASP B CA 1
ATOM 2200 C C . ASP B 1 33 ? -16.172 -8.664 -4.984 1 97.81 33 ASP B C 1
ATOM 2202 O O . ASP B 1 33 ? -16.047 -7.875 -4.047 1 97.81 33 ASP B O 1
ATOM 2206 N N . GLY B 1 34 ? -15.641 -8.539 -6.129 1 96 34 GLY B N 1
ATOM 2207 C CA . GLY B 1 34 ? -15.07 -7.273 -6.562 1 96 34 GLY B CA 1
ATOM 2208 C C . GLY B 1 34 ? -15.766 -6.684 -7.773 1 96 34 GLY B C 1
ATOM 2209 O O . GLY B 1 34 ? -16.688 -7.293 -8.32 1 96 34 GLY B O 1
ATOM 2210 N N . GLU B 1 35 ? -15.344 -5.492 -8.18 1 95.62 35 GLU B N 1
ATOM 2211 C CA . GLU B 1 35 ? -16.031 -4.754 -9.227 1 95.62 35 GLU B CA 1
ATOM 2212 C C . GLU B 1 35 ? -15.219 -4.734 -10.523 1 95.62 35 GLU B C 1
ATOM 2214 O O . GLU B 1 35 ? -15.758 -4.445 -11.594 1 95.62 35 GLU B O 1
ATOM 2219 N N . MET B 1 36 ? -13.992 -5.082 -10.414 1 97.5 36 MET B N 1
ATOM 2220 C CA . MET B 1 36 ? -13.125 -4.965 -1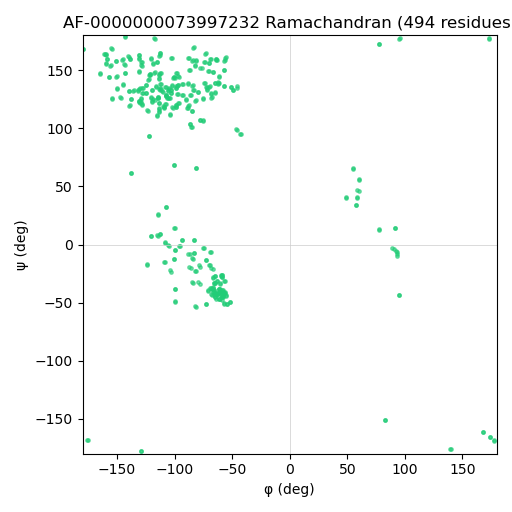1.586 1 97.5 36 MET B CA 1
ATOM 2221 C C . MET B 1 36 ? -13.336 -6.141 -12.539 1 97.5 36 MET B C 1
ATOM 2223 O O . MET B 1 36 ? -13.297 -7.297 -12.117 1 97.5 36 MET B O 1
ATOM 2227 N N . THR B 1 37 ? -13.508 -5.82 -13.766 1 98.44 37 THR B N 1
ATOM 2228 C CA . THR B 1 37 ? -13.648 -6.867 -14.773 1 98.44 37 THR B CA 1
ATOM 2229 C C . THR B 1 37 ? -12.289 -7.406 -15.195 1 98.44 37 THR B C 1
ATOM 2231 O O . THR B 1 37 ? -11.266 -6.734 -15.023 1 98.44 37 THR B O 1
ATOM 2234 N N . ILE B 1 38 ? -12.312 -8.625 -15.742 1 98.69 38 ILE B N 1
ATOM 2235 C CA . ILE B 1 38 ? -11.086 -9.227 -16.25 1 98.69 38 ILE B CA 1
ATOM 2236 C C . ILE B 1 38 ? -10.516 -8.375 -17.375 1 98.69 38 ILE B C 1
ATOM 2238 O O . ILE B 1 38 ? -9.297 -8.188 -17.469 1 98.69 38 ILE B O 1
ATOM 2242 N N . GLY B 1 39 ? -11.383 -7.902 -18.203 1 98.5 39 GLY B N 1
ATOM 2243 C CA . GLY B 1 39 ? -10.922 -7.016 -19.266 1 98.5 39 GLY B CA 1
ATOM 2244 C C . GLY B 1 39 ? -10.188 -5.797 -18.734 1 98.5 39 GLY B C 1
ATOM 2245 O O . GLY B 1 39 ? -9.117 -5.445 -19.25 1 98.5 39 GLY B O 1
ATOM 2246 N N . GLU B 1 40 ? -10.773 -5.098 -17.812 1 98 40 GLU B N 1
ATOM 2247 C CA . GLU B 1 40 ? -10.125 -3.943 -17.188 1 98 40 GLU B CA 1
ATOM 2248 C C . GLU B 1 40 ? -8.797 -4.332 -16.547 1 98 40 GLU B C 1
ATOM 2250 O O . GLU B 1 40 ? -7.801 -3.623 -16.688 1 98 40 GLU B O 1
ATOM 2255 N N . LEU B 1 41 ? -8.828 -5.441 -15.836 1 98.62 41 LEU B N 1
ATOM 2256 C CA . LEU B 1 41 ? -7.625 -5.922 -15.164 1 98.62 41 LEU B CA 1
ATOM 2257 C C . LEU B 1 41 ? -6.48 -6.094 -16.156 1 98.62 41 LEU B C 1
ATOM 2259 O O . LEU B 1 41 ? -5.352 -5.672 -15.883 1 98.62 41 LEU B O 1
ATOM 2263 N N . LEU B 1 42 ? -6.781 -6.664 -17.297 1 98.62 42 LEU B N 1
ATOM 2264 C CA . LEU B 1 42 ? -5.754 -6.98 -18.281 1 98.62 42 LEU B CA 1
ATOM 2265 C C . LEU B 1 42 ? -5.191 -5.711 -18.906 1 98.62 42 LEU B C 1
ATOM 2267 O O . LEU B 1 42 ? -4.121 -5.738 -19.516 1 98.62 42 LEU B O 1
ATOM 2271 N N . SER B 1 43 ? -5.871 -4.617 -18.797 1 98.31 43 SER B N 1
ATOM 2272 C CA . SER B 1 43 ? -5.34 -3.344 -19.266 1 98.31 43 SER B CA 1
ATOM 2273 C C . SER B 1 43 ? -4.23 -2.832 -18.344 1 98.31 43 SER B C 1
ATOM 2275 O O . SER B 1 43 ? -3.471 -1.938 -18.719 1 98.31 43 SER B O 1
ATOM 2277 N N . HIS B 1 44 ? -4.098 -3.42 -17.188 1 98.19 44 HIS B N 1
ATOM 2278 C CA . HIS B 1 44 ? -3.105 -2.967 -16.219 1 98.19 44 HIS B CA 1
ATOM 2279 C C . HIS B 1 44 ? -1.866 -3.854 -16.25 1 98.19 44 HIS B C 1
ATOM 2281 O O . HIS B 1 44 ? -0.861 -3.543 -15.609 1 98.19 44 HIS B O 1
ATOM 2287 N N . GLY B 1 45 ? -1.93 -4.992 -16.891 1 98.56 45 GLY B N 1
ATOM 2288 C CA . GLY B 1 45 ? -0.757 -5.855 -16.922 1 98.56 45 GLY B CA 1
ATOM 2289 C C . GLY B 1 45 ? -0.975 -7.137 -17.703 1 98.56 45 GLY B C 1
ATOM 2290 O O . GLY B 1 45 ? -2.113 -7.516 -17.984 1 98.56 45 GLY B O 1
ATOM 2291 N N . ASN B 1 46 ? 0.105 -7.848 -17.969 1 98.81 46 ASN B N 1
ATOM 2292 C CA . ASN B 1 46 ? 0.081 -9.047 -18.797 1 98.81 46 ASN B CA 1
ATOM 2293 C C . ASN B 1 46 ? 0.585 -10.266 -18.031 1 98.81 46 ASN B C 1
ATOM 2295 O O . ASN B 1 46 ? 0.842 -11.32 -18.625 1 98.81 46 ASN B O 1
ATOM 2299 N N . PHE B 1 47 ? 0.807 -10.117 -16.781 1 98.94 47 PHE B N 1
ATOM 2300 C CA . PHE B 1 47 ? 1.359 -11.133 -15.891 1 98.94 47 PHE B CA 1
ATOM 2301 C C . PHE B 1 47 ? 0.782 -10.992 -14.492 1 98.94 47 PHE B C 1
ATOM 2303 O O . PHE B 1 47 ? 0.808 -9.906 -13.906 1 98.94 47 PHE B O 1
ATOM 2310 N N . GLY B 1 48 ? 0.241 -12.133 -13.992 1 98.88 48 GLY B N 1
ATOM 2311 C CA . GLY B 1 48 ? -0.263 -11.914 -12.641 1 98.88 48 GLY B CA 1
ATOM 2312 C C . GLY B 1 48 ? -1.034 -13.102 -12.094 1 98.88 48 GLY B C 1
ATOM 2313 O O . GLY B 1 48 ? -1.117 -14.148 -12.75 1 98.88 48 GLY B O 1
ATOM 2314 N N . VAL B 1 49 ? -1.471 -12.984 -10.852 1 98.81 49 VAL B N 1
ATOM 2315 C CA . VAL B 1 49 ? -2.236 -14 -10.125 1 98.81 49 VAL B CA 1
ATOM 2316 C C . VAL B 1 49 ? -3.467 -13.352 -9.492 1 98.81 49 VAL B C 1
ATOM 2318 O O . VAL B 1 49 ? -3.521 -12.133 -9.32 1 98.81 49 VAL B O 1
ATOM 2321 N N . GLY B 1 50 ? -4.398 -14.156 -9.125 1 98.5 50 GLY B N 1
ATOM 2322 C CA . GLY B 1 50 ? -5.613 -13.711 -8.469 1 98.5 50 GLY B CA 1
ATOM 2323 C C . GLY B 1 50 ? -6.68 -14.789 -8.391 1 98.5 50 GLY B C 1
ATOM 2324 O O . GLY B 1 50 ? -6.367 -15.984 -8.391 1 98.5 50 GLY B O 1
ATOM 2325 N N . THR B 1 51 ? -7.852 -14.344 -8.172 1 98.56 51 THR B N 1
ATOM 2326 C CA . THR B 1 51 ? -9.016 -15.219 -8.156 1 98.56 51 THR B CA 1
ATOM 2327 C C . THR B 1 51 ? -10.227 -14.523 -8.773 1 98.56 51 THR B C 1
ATOM 2329 O O . THR B 1 51 ? -10.102 -13.43 -9.336 1 98.56 51 THR B O 1
ATOM 2332 N N . PHE B 1 52 ? -11.328 -15.242 -8.828 1 98.69 52 PHE B N 1
ATOM 2333 C CA . PHE B 1 52 ? -12.555 -14.742 -9.438 1 98.69 52 PHE B CA 1
ATOM 2334 C C . PHE B 1 52 ? -13.656 -14.602 -8.391 1 98.69 52 PHE B C 1
ATOM 2336 O O . PHE B 1 52 ? -13.562 -15.18 -7.305 1 98.69 52 PHE B O 1
ATOM 2343 N N . ASN B 1 53 ? -14.656 -13.719 -8.711 1 98.62 53 ASN B N 1
ATOM 2344 C CA . ASN B 1 53 ? -15.758 -13.539 -7.77 1 98.62 53 ASN B CA 1
ATOM 2345 C C . ASN B 1 53 ? -16.281 -14.875 -7.25 1 98.62 53 ASN B C 1
ATOM 2347 O O . ASN B 1 53 ? -16.422 -15.828 -8.023 1 98.62 53 ASN B O 1
ATOM 2351 N N . GLY B 1 54 ? -16.484 -14.891 -5.918 1 98.25 54 GLY B N 1
ATOM 2352 C CA . GLY B 1 54 ? -16.953 -16.094 -5.258 1 98.25 54 GLY B CA 1
ATOM 2353 C C . GLY B 1 54 ? -15.859 -17.125 -5.055 1 98.25 54 GLY B C 1
ATOM 2354 O O . GLY B 1 54 ? -16.141 -18.312 -4.836 1 98.25 54 GLY B O 1
ATOM 2355 N N . LEU B 1 55 ? -14.609 -16.781 -5.219 1 97.62 55 LEU B N 1
ATOM 2356 C CA . LEU B 1 55 ? -13.469 -17.688 -5.18 1 97.62 55 LEU B CA 1
ATOM 2357 C C . LEU B 1 55 ? -13.609 -18.781 -6.23 1 97.62 55 LEU B C 1
ATOM 2359 O O . LEU B 1 55 ? -13.344 -19.953 -5.949 1 97.62 55 LEU B O 1
ATOM 2363 N N . ASP B 1 56 ? -14.086 -18.344 -7.367 1 97.62 56 ASP B N 1
ATOM 2364 C CA . ASP B 1 56 ? -14.352 -19.312 -8.414 1 97.62 56 ASP B CA 1
ATOM 2365 C C . ASP B 1 56 ? -13.078 -19.672 -9.172 1 97.62 56 ASP B C 1
ATOM 2367 O O . ASP B 1 56 ? -12.961 -19.406 -10.367 1 97.62 56 ASP B O 1
ATOM 2371 N N . GLY B 1 57 ? -12.164 -20.328 -8.406 1 97.75 57 GLY B N 1
ATOM 2372 C CA . GLY B 1 57 ? -10.945 -20.812 -9.039 1 97.75 57 GLY B CA 1
ATOM 2373 C C . GLY B 1 57 ? -9.781 -19.859 -8.898 1 97.75 57 GLY B C 1
ATOM 2374 O O . GLY B 1 57 ? -9.922 -18.766 -8.336 1 97.75 57 GLY B O 1
ATOM 2375 N N . GLU B 1 58 ? -8.641 -20.328 -9.43 1 98.38 58 GLU B N 1
ATOM 2376 C CA . GLU B 1 58 ? -7.406 -19.547 -9.422 1 98.38 58 GLU B CA 1
ATOM 2377 C C . GLU B 1 58 ? -7.203 -18.828 -10.742 1 98.38 58 GLU B C 1
ATOM 2379 O O . GLU B 1 58 ? -7.535 -19.359 -11.812 1 98.38 58 GLU B O 1
ATOM 2384 N N . MET B 1 59 ? -6.652 -17.672 -10.633 1 98.88 59 MET B N 1
ATOM 2385 C CA . MET B 1 59 ? -6.344 -16.859 -11.812 1 98.88 59 MET B CA 1
ATOM 2386 C C . MET B 1 59 ? -4.855 -16.922 -12.141 1 98.88 59 MET B C 1
ATOM 2388 O O . MET B 1 59 ? -4.012 -16.75 -11.258 1 98.88 59 MET B O 1
ATOM 2392 N N . VAL B 1 60 ? -4.543 -17.188 -13.336 1 98.88 60 VAL B N 1
ATOM 2393 C CA . VAL B 1 60 ? -3.195 -17.078 -13.883 1 98.88 60 VAL B CA 1
ATOM 2394 C C . VAL B 1 60 ? -3.207 -16.141 -15.094 1 98.88 60 VAL B C 1
ATOM 2396 O O . VAL B 1 60 ? -3.887 -16.406 -16.094 1 98.88 60 VAL B O 1
ATOM 2399 N N . VAL B 1 61 ? -2.557 -15.055 -15.008 1 98.94 61 VAL B N 1
ATOM 2400 C CA . VAL B 1 61 ? -2.32 -14.188 -16.156 1 98.94 61 VAL B CA 1
ATOM 2401 C C . VAL B 1 61 ? -0.898 -14.391 -16.672 1 98.94 61 VAL B C 1
ATOM 2403 O O . VAL B 1 61 ? 0.071 -14.141 -15.953 1 98.94 61 VAL B O 1
ATOM 2406 N N . LEU B 1 62 ? -0.803 -14.836 -17.859 1 98.81 62 LEU B N 1
ATOM 2407 C CA . LEU B 1 62 ? 0.487 -15.148 -18.453 1 98.81 62 LEU B CA 1
ATOM 2408 C C . LEU B 1 62 ? 0.536 -14.688 -19.906 1 98.81 62 LEU B C 1
ATOM 2410 O O . LEU B 1 62 ? -0.303 -15.094 -20.719 1 98.81 62 LEU B O 1
ATOM 2414 N N . ASP B 1 63 ? 1.498 -13.781 -20.188 1 97.69 63 ASP B N 1
ATOM 2415 C CA . ASP B 1 63 ? 1.71 -13.242 -21.531 1 97.69 63 ASP B CA 1
ATOM 2416 C C . ASP B 1 63 ? 0.445 -12.578 -22.062 1 97.69 63 ASP B C 1
ATOM 2418 O O . ASP B 1 63 ? 0.094 -12.742 -23.219 1 97.69 63 ASP B O 1
ATOM 2422 N N . GLY B 1 64 ? -0.29 -11.992 -21.188 1 97.81 64 GLY B N 1
ATOM 2423 C CA . GLY B 1 64 ? -1.438 -11.188 -21.578 1 97.81 64 GLY B CA 1
ATOM 2424 C C . GLY B 1 64 ? -2.736 -11.977 -21.594 1 97.81 64 GLY B C 1
ATOM 2425 O O . GLY B 1 64 ? -3.812 -11.398 -21.766 1 97.81 64 GLY B O 1
ATOM 2426 N N . ALA B 1 65 ? -2.627 -13.227 -21.438 1 98.12 65 ALA B N 1
ATOM 2427 C CA . ALA B 1 65 ? -3.824 -14.062 -21.391 1 98.12 65 ALA B CA 1
ATOM 2428 C C . ALA B 1 65 ? -4.172 -14.43 -19.953 1 98.12 65 ALA B C 1
ATOM 2430 O O . ALA B 1 65 ? -3.283 -14.695 -19.141 1 98.12 65 ALA B O 1
ATOM 2431 N N . CYS B 1 66 ? -5.469 -14.461 -19.734 1 98.75 66 CYS B N 1
ATOM 2432 C CA . CYS B 1 66 ? -5.961 -14.859 -18.422 1 98.75 66 CYS B CA 1
ATOM 2433 C C . CYS B 1 66 ? -6.531 -16.266 -18.453 1 98.75 66 CYS B C 1
ATOM 2435 O O . CYS B 1 66 ? -7.277 -16.625 -19.375 1 98.75 66 CYS B O 1
ATOM 2437 N N . TYR B 1 67 ? -6.16 -17.078 -17.484 1 98.88 67 TYR B N 1
ATOM 2438 C CA . TYR B 1 67 ? -6.676 -18.422 -17.359 1 98.88 67 TYR B CA 1
ATOM 2439 C C . TYR B 1 67 ? -7.34 -18.625 -15.992 1 98.88 67 TYR B C 1
ATOM 2441 O O . TYR B 1 67 ? -6.883 -18.078 -14.984 1 98.88 67 TYR B O 1
ATOM 2449 N N . GLN B 1 68 ? -8.398 -19.359 -16.031 1 98.75 68 GLN B N 1
ATOM 2450 C CA . GLN B 1 68 ? -9.102 -19.781 -14.812 1 98.75 68 GLN B CA 1
ATOM 2451 C C . GLN B 1 68 ? -8.93 -21.266 -14.57 1 98.75 68 GLN B C 1
ATOM 2453 O O . GLN B 1 68 ? -9.297 -22.094 -15.406 1 98.75 68 GLN B O 1
ATOM 2458 N N . VAL B 1 69 ? -8.328 -21.531 -13.43 1 97.94 69 VAL B N 1
ATOM 2459 C CA . VAL B 1 69 ? -8.156 -22.922 -13.016 1 97.94 69 VAL B CA 1
ATOM 2460 C C . VAL B 1 69 ? -9.156 -23.266 -11.914 1 97.94 69 VAL B C 1
ATOM 2462 O O . VAL B 1 69 ? -9.172 -22.625 -10.867 1 97.94 69 VAL B O 1
ATOM 2465 N N . ARG B 1 70 ? -9.891 -24.312 -12.148 1 96.12 70 ARG B N 1
ATOM 2466 C CA . ARG B 1 70 ? -10.922 -24.641 -11.172 1 96.12 70 ARG B CA 1
ATOM 2467 C C . ARG B 1 70 ? -10.594 -25.953 -10.453 1 96.12 70 ARG B C 1
ATOM 2469 O O . ARG B 1 70 ? -9.68 -26.672 -10.859 1 96.12 70 ARG B O 1
ATOM 2476 N N . HIS B 1 71 ? -11.297 -26.141 -9.352 1 92.06 71 HIS B N 1
ATOM 2477 C CA . HIS B 1 71 ? -11.062 -27.25 -8.445 1 92.06 71 HIS B CA 1
ATOM 2478 C C . HIS B 1 71 ? -11.227 -28.594 -9.156 1 92.06 71 HIS B C 1
ATOM 2480 O O . HIS B 1 71 ? -10.578 -29.578 -8.789 1 92.06 71 HIS B O 1
ATOM 2486 N N . ASP B 1 72 ? -11.992 -28.641 -10.164 1 87.56 72 ASP B N 1
ATOM 2487 C CA . ASP B 1 72 ? -12.234 -29.891 -10.883 1 87.56 72 ASP B CA 1
ATOM 2488 C C . ASP B 1 72 ? -11.117 -30.156 -11.891 1 87.56 72 ASP B C 1
ATOM 2490 O O . ASP B 1 72 ? -11.188 -31.125 -12.656 1 87.56 72 ASP B O 1
ATOM 2494 N N . GLY B 1 73 ? -10.109 -29.312 -11.906 1 83.5 73 GLY B N 1
ATOM 2495 C CA . GLY B 1 73 ? -8.953 -29.5 -12.773 1 83.5 73 GLY B CA 1
ATOM 2496 C C . GLY B 1 73 ? -9.086 -28.781 -14.102 1 83.5 73 GLY B C 1
ATOM 2497 O O . GLY B 1 73 ? -8.133 -28.719 -14.875 1 83.5 73 GLY B O 1
ATOM 2498 N N . SER B 1 74 ? -10.195 -28.219 -14.367 1 90.75 74 SER B N 1
ATOM 2499 C CA . SER B 1 74 ? -10.398 -27.562 -15.648 1 90.75 74 SER B CA 1
ATOM 2500 C C . SER B 1 74 ? -9.648 -26.234 -15.711 1 90.75 74 SER B C 1
ATOM 2502 O O . SER B 1 74 ? -9.555 -25.516 -14.703 1 90.75 74 SER B O 1
ATOM 2504 N N . VAL B 1 75 ? -9.086 -26.031 -16.859 1 97.31 75 VAL B N 1
ATOM 2505 C CA . VAL B 1 75 ? -8.492 -24.734 -17.203 1 97.31 75 VAL B CA 1
ATOM 2506 C C . VAL B 1 75 ? -9.266 -24.094 -18.344 1 97.31 75 VAL B C 1
ATOM 2508 O O . VAL B 1 75 ? -9.531 -24.75 -19.359 1 97.31 75 VAL B O 1
ATOM 2511 N N . SER B 1 76 ? -9.711 -22.875 -18.188 1 98.06 76 SER B N 1
ATOM 2512 C CA . SER B 1 76 ? -10.469 -22.188 -19.219 1 98.06 76 SER B CA 1
ATOM 2513 C C . SER B 1 76 ? -10.055 -20.719 -19.328 1 98.06 76 SER B C 1
ATOM 2515 O O . SER B 1 76 ? -9.367 -20.203 -18.453 1 98.06 76 SER B O 1
ATOM 2517 N N . VAL B 1 77 ? -10.367 -20.125 -20.391 1 98.06 77 VAL B N 1
ATOM 2518 C CA . VAL B 1 77 ? -10.258 -18.688 -20.562 1 98.06 77 VAL B CA 1
ATOM 2519 C C . VAL B 1 77 ? -11.547 -18 -20.109 1 98.06 77 VAL B C 1
ATOM 2521 O O . VAL B 1 77 ? -12.609 -18.234 -20.688 1 98.06 77 VAL B O 1
ATOM 2524 N N . PRO B 1 78 ? -11.414 -17.188 -19.109 1 98 78 PRO B N 1
ATOM 2525 C CA . PRO B 1 78 ? -12.648 -16.594 -18.594 1 98 78 PRO B CA 1
ATOM 2526 C C . PRO B 1 78 ? -13.203 -15.508 -19.516 1 98 78 PRO B C 1
ATOM 2528 O O . PRO B 1 78 ? -12.461 -14.938 -20.328 1 98 78 PRO B O 1
ATOM 2531 N N . ASP B 1 79 ? -14.562 -15.305 -19.344 1 97.56 79 ASP B N 1
ATOM 2532 C CA . ASP B 1 79 ? -15.188 -14.164 -19.984 1 97.56 79 ASP B CA 1
ATOM 2533 C C . ASP B 1 79 ? -14.594 -12.852 -19.484 1 97.56 79 ASP B C 1
ATOM 2535 O O . ASP B 1 79 ? -14.352 -12.695 -18.281 1 97.56 79 ASP B O 1
ATOM 2539 N N . LEU B 1 80 ? -14.375 -11.922 -20.359 1 97.88 80 LEU B N 1
ATOM 2540 C CA . LEU B 1 80 ? -13.742 -10.656 -20.016 1 97.88 80 LEU B CA 1
ATOM 2541 C C . LEU B 1 80 ? -14.641 -9.828 -19.094 1 97.88 80 LEU B C 1
ATOM 2543 O O . LEU B 1 80 ? -14.164 -8.914 -18.422 1 97.88 80 LEU B O 1
ATOM 2547 N N . THR B 1 81 ? -15.898 -10.07 -19.062 1 98.25 81 THR B N 1
ATOM 2548 C CA . THR B 1 81 ? -16.828 -9.328 -18.203 1 98.25 81 THR B CA 1
ATOM 2549 C C . THR B 1 81 ? -16.859 -9.914 -16.797 1 98.25 81 THR B C 1
ATOM 2551 O O . THR B 1 81 ? -17.453 -9.328 -15.891 1 98.25 81 THR B O 1
ATOM 2554 N N . GLY B 1 82 ? -16.234 -11.156 -16.688 1 98.12 82 GLY B N 1
ATOM 2555 C CA . GLY B 1 82 ? -16.094 -11.656 -15.328 1 98.12 82 GLY B CA 1
ATOM 2556 C C . GLY B 1 82 ? -15.367 -10.703 -14.406 1 98.12 82 GLY B C 1
ATOM 2557 O O . GLY B 1 82 ? -14.672 -9.789 -14.867 1 98.12 82 GLY B O 1
ATOM 2558 N N . GLN B 1 83 ? -15.586 -10.867 -13.07 1 98.56 83 GLN B N 1
ATOM 2559 C CA . GLN B 1 83 ? -15.023 -9.914 -12.117 1 98.56 83 GLN B CA 1
ATOM 2560 C C . GLN B 1 83 ? -14.094 -10.609 -11.125 1 98.56 83 GLN B C 1
ATOM 2562 O O . GLN B 1 83 ? -14.141 -11.836 -10.977 1 98.56 83 GLN B O 1
ATOM 2567 N N . THR B 1 84 ? -13.289 -9.844 -10.539 1 98.81 84 THR B N 1
ATOM 2568 C CA . THR B 1 84 ? -12.312 -10.344 -9.578 1 98.81 84 THR B CA 1
ATOM 2569 C C . THR B 1 84 ? -12.344 -9.516 -8.289 1 98.81 84 THR B C 1
ATOM 2571 O O . THR B 1 84 ? -12.391 -8.289 -8.344 1 98.81 84 THR B O 1
ATOM 2574 N N . PRO B 1 85 ? -12.344 -10.188 -7.152 1 98.62 85 PRO B N 1
ATOM 2575 C CA . PRO B 1 85 ? -12.227 -9.469 -5.879 1 98.62 85 PRO B CA 1
ATOM 2576 C C . PRO B 1 85 ? -10.781 -9.125 -5.535 1 98.62 85 PRO B C 1
ATOM 2578 O O . PRO B 1 85 ? -10.531 -8.258 -4.691 1 98.62 85 PRO B O 1
ATOM 2581 N N . TYR B 1 86 ? -9.844 -9.859 -6.09 1 98.75 86 TYR B N 1
ATOM 2582 C CA . TYR B 1 86 ? -8.422 -9.727 -5.773 1 98.75 86 TYR B CA 1
ATOM 2583 C C . TYR B 1 86 ? -7.559 -10.203 -6.934 1 98.75 86 TYR B C 1
ATOM 2585 O O . TYR B 1 86 ? -7.676 -11.352 -7.375 1 98.75 86 TYR B O 1
ATOM 2593 N N . ALA B 1 87 ? -6.695 -9.336 -7.344 1 98.88 87 ALA B N 1
ATOM 2594 C CA . ALA B 1 87 ? -5.711 -9.703 -8.359 1 98.88 87 ALA B CA 1
ATOM 2595 C C . ALA B 1 87 ? -4.492 -8.789 -8.297 1 98.88 87 ALA B C 1
ATOM 2597 O O . ALA B 1 87 ? -4.613 -7.602 -7.984 1 98.88 87 ALA B O 1
ATOM 2598 N N . VAL B 1 88 ? -3.373 -9.336 -8.547 1 98.88 88 VAL B N 1
ATOM 2599 C CA . VAL B 1 88 ? -2.105 -8.625 -8.695 1 98.88 88 VAL B CA 1
ATOM 2600 C C . VAL B 1 88 ? -1.538 -8.859 -10.094 1 98.88 88 VAL B C 1
ATOM 2602 O O . VAL B 1 88 ? -1.353 -10.008 -10.508 1 98.88 88 VAL B O 1
ATOM 2605 N N . VAL B 1 89 ? -1.285 -7.734 -10.844 1 98.88 89 VAL B N 1
ATOM 2606 C CA . VAL B 1 89 ? -0.743 -7.871 -12.195 1 98.88 89 VAL B CA 1
ATOM 2607 C C . VAL B 1 89 ? 0.326 -6.809 -12.43 1 98.88 89 VAL B C 1
ATOM 2609 O O . VAL B 1 89 ? 0.391 -5.812 -11.703 1 98.88 89 VAL B O 1
ATOM 2612 N N . THR B 1 90 ? 1.124 -7.043 -13.359 1 98.81 90 THR B N 1
ATOM 2613 C CA . THR B 1 90 ? 2.121 -6.078 -13.805 1 98.81 90 THR B CA 1
ATOM 2614 C C . THR B 1 90 ? 2.438 -6.277 -15.289 1 98.81 90 THR B C 1
ATOM 2616 O O . THR B 1 90 ? 2.062 -7.293 -15.875 1 98.81 90 THR B O 1
ATOM 2619 N N . ASN B 1 91 ? 2.963 -5.215 -15.922 1 98.38 91 ASN B N 1
ATOM 2620 C CA . ASN B 1 91 ? 3.625 -5.414 -17.203 1 98.38 91 ASN B CA 1
ATOM 2621 C C . ASN B 1 91 ? 5 -6.051 -17.031 1 98.38 91 ASN B C 1
ATOM 2623 O O . ASN B 1 91 ? 5.945 -5.395 -16.594 1 98.38 91 ASN B O 1
ATOM 2627 N N . PHE B 1 92 ? 5.059 -7.289 -17.391 1 98.31 92 PHE B N 1
ATOM 2628 C CA . PHE B 1 92 ? 6.23 -8.102 -17.078 1 98.31 92 PHE B CA 1
ATOM 2629 C C . PHE B 1 92 ? 7.371 -7.789 -18.047 1 98.31 92 PHE B C 1
ATOM 2631 O O . PHE B 1 92 ? 7.309 -8.133 -19.219 1 98.31 92 PHE B O 1
ATOM 2638 N N . VAL B 1 93 ? 8.328 -7.125 -17.578 1 93.94 93 VAL B N 1
ATOM 2639 C CA . VAL B 1 93 ? 9.578 -6.84 -18.266 1 93.94 93 VAL B CA 1
ATOM 2640 C C . VAL B 1 93 ? 10.758 -7.367 -17.453 1 93.94 93 VAL B C 1
ATOM 2642 O O . VAL B 1 93 ? 11.297 -6.66 -16.609 1 93.94 93 VAL B O 1
ATOM 2645 N N . PRO B 1 94 ? 11.164 -8.57 -17.766 1 93.56 94 PRO B N 1
ATOM 2646 C CA . PRO B 1 94 ? 12.203 -9.18 -16.922 1 93.56 94 PRO B CA 1
ATOM 2647 C C . PRO B 1 94 ? 13.555 -8.484 -17.062 1 93.56 94 PRO B C 1
ATOM 2649 O O . PRO B 1 94 ? 14.008 -8.219 -18.172 1 93.56 94 PRO B O 1
ATOM 2652 N N . MET B 1 95 ? 14.109 -8.172 -15.93 1 91.19 95 MET B N 1
ATOM 2653 C CA . MET B 1 95 ? 15.43 -7.547 -15.883 1 91.19 95 MET B CA 1
ATOM 2654 C C . MET B 1 95 ? 16.5 -8.555 -15.477 1 91.19 95 MET B C 1
ATOM 2656 O O . MET B 1 95 ? 17.688 -8.344 -15.711 1 91.19 95 MET B O 1
ATOM 2660 N N . ILE B 1 96 ? 16.078 -9.586 -14.805 1 91.88 96 ILE B N 1
ATOM 2661 C CA . ILE B 1 96 ? 16.953 -10.656 -14.352 1 91.88 96 ILE B CA 1
ATOM 2662 C C . ILE B 1 96 ? 16.547 -11.977 -15.008 1 91.88 96 ILE B C 1
ATOM 2664 O O . ILE B 1 96 ? 15.375 -12.367 -14.945 1 91.88 96 ILE B O 1
ATOM 2668 N N . LYS B 1 97 ? 17.422 -12.609 -15.656 1 95.5 97 LYS B N 1
ATOM 2669 C CA . LYS B 1 97 ? 17.234 -13.914 -16.281 1 95.5 97 LYS B CA 1
ATOM 2670 C C . LYS B 1 97 ? 18.359 -14.875 -15.883 1 95.5 97 LYS B C 1
ATOM 2672 O O . LYS B 1 97 ? 19.531 -14.578 -16.078 1 95.5 97 LYS B O 1
ATOM 2677 N N . ARG B 1 98 ? 17.938 -15.953 -15.328 1 96.5 98 ARG B N 1
ATOM 2678 C CA . ARG B 1 98 ? 18.922 -16.922 -14.852 1 96.5 98 ARG B CA 1
ATOM 2679 C C . ARG B 1 98 ? 18.422 -18.359 -15.07 1 96.5 98 ARG B C 1
ATOM 2681 O O . ARG B 1 98 ? 17.203 -18.578 -15.156 1 96.5 98 ARG B O 1
ATOM 2688 N N . GLU B 1 99 ? 19.391 -19.25 -15.164 1 97.5 99 GLU B N 1
ATOM 2689 C CA . GLU B 1 99 ? 19.062 -20.672 -15.055 1 97.5 99 GLU B CA 1
ATOM 2690 C C . GLU B 1 99 ? 19.094 -21.125 -13.602 1 97.5 99 GLU B C 1
ATOM 2692 O O . GLU B 1 99 ? 19.969 -20.719 -12.836 1 97.5 99 GLU B O 1
ATOM 2697 N N . LEU B 1 100 ? 18.141 -21.922 -13.297 1 97.81 100 LEU B N 1
ATOM 2698 C CA . LEU B 1 100 ? 18.156 -22.516 -11.969 1 97.81 100 LEU B CA 1
ATOM 2699 C C . LEU B 1 100 ? 18.984 -23.797 -11.969 1 97.81 100 LEU B C 1
ATOM 2701 O O . LEU B 1 100 ? 19.062 -24.5 -12.977 1 97.81 100 LEU B O 1
ATOM 2705 N N . PRO B 1 101 ? 19.625 -24.125 -10.789 1 96.94 101 PRO B N 1
ATOM 2706 C CA . PRO B 1 101 ? 20.219 -25.453 -10.68 1 96.94 101 PRO B CA 1
ATOM 2707 C C . PRO B 1 101 ? 19.219 -26.578 -10.938 1 96.94 101 PRO B C 1
ATOM 2709 O O . PRO B 1 101 ? 18 -26.359 -10.836 1 96.94 101 PRO B O 1
ATOM 2712 N N . GLN B 1 102 ? 19.781 -27.734 -11.242 1 97.94 102 GLN B N 1
ATOM 2713 C CA . GLN B 1 102 ? 18.906 -28.875 -11.531 1 97.94 102 GLN B CA 1
ATOM 2714 C C . GLN B 1 102 ? 18.328 -29.453 -10.242 1 97.94 102 GLN B C 1
ATOM 2716 O O . GLN B 1 102 ? 18.938 -29.328 -9.172 1 97.94 102 GLN B O 1
ATOM 2721 N N . ASN B 1 103 ? 17.141 -30.047 -10.367 1 98.25 103 ASN B N 1
ATOM 2722 C CA . ASN B 1 103 ? 16.5 -30.828 -9.312 1 98.25 103 ASN B CA 1
ATOM 2723 C C . ASN B 1 103 ? 16.25 -29.984 -8.062 1 98.25 103 ASN B C 1
ATOM 2725 O O . ASN B 1 103 ? 16.625 -30.375 -6.961 1 98.25 103 ASN B O 1
ATOM 2729 N N . MET B 1 104 ? 15.562 -28.906 -8.242 1 98.12 104 MET B N 1
ATOM 2730 C CA . MET B 1 104 ? 15.344 -27.969 -7.145 1 98.12 104 MET B CA 1
ATOM 2731 C C . MET B 1 104 ? 13.977 -28.188 -6.508 1 98.12 104 MET B C 1
ATOM 2733 O O . MET B 1 104 ? 12.977 -28.359 -7.215 1 98.12 104 MET B O 1
ATOM 2737 N N . LEU B 1 105 ? 13.977 -28.203 -5.191 1 98.12 105 LEU B N 1
ATOM 2738 C CA . LEU B 1 105 ? 12.734 -28.156 -4.43 1 98.12 105 LEU B CA 1
ATOM 2739 C C . LEU B 1 105 ? 12.305 -26.719 -4.18 1 98.12 105 LEU B C 1
ATOM 2741 O O . LEU B 1 105 ? 13.117 -25.797 -4.277 1 98.12 105 LEU B O 1
ATOM 2745 N N . ARG B 1 106 ? 11.031 -26.547 -3.871 1 97.25 106 ARG B N 1
ATOM 2746 C CA . ARG B 1 106 ? 10.477 -25.203 -3.662 1 97.25 106 ARG B CA 1
ATOM 2747 C C . ARG B 1 106 ? 11.312 -24.422 -2.66 1 97.25 106 ARG B C 1
ATOM 2749 O O . ARG B 1 106 ? 11.664 -23.266 -2.91 1 97.25 106 ARG B O 1
ATOM 2756 N N . LYS B 1 107 ? 11.609 -25.016 -1.514 1 95.25 107 LYS B N 1
ATOM 2757 C CA . LYS B 1 107 ? 12.328 -24.344 -0.446 1 95.25 107 LYS B CA 1
ATOM 2758 C C . LYS B 1 107 ? 13.703 -23.859 -0.924 1 95.25 107 LYS B C 1
ATOM 2760 O O . LYS B 1 107 ? 14.086 -22.719 -0.688 1 95.25 107 LYS B O 1
ATOM 2765 N N . SER B 1 108 ? 14.438 -24.734 -1.585 1 96.44 108 SER B N 1
ATOM 2766 C CA . SER B 1 108 ? 15.758 -24.375 -2.088 1 96.44 108 SER B CA 1
ATOM 2767 C C . SER B 1 108 ? 15.664 -23.344 -3.209 1 96.44 108 SER B C 1
ATOM 2769 O O . SER B 1 108 ? 16.531 -22.469 -3.34 1 96.44 108 SER B O 1
ATOM 2771 N N . THR B 1 109 ? 14.656 -23.516 -4.031 1 97.12 109 THR B N 1
ATOM 2772 C CA . THR B 1 109 ? 14.43 -22.531 -5.094 1 97.12 109 THR B CA 1
ATOM 2773 C C . THR B 1 109 ? 14.227 -21.141 -4.512 1 97.12 109 THR B C 1
ATOM 2775 O O . THR B 1 109 ? 14.805 -20.172 -5.004 1 97.12 109 THR B O 1
ATOM 2778 N N . ALA B 1 110 ? 13.438 -21.047 -3.473 1 94.12 110 ALA B N 1
ATOM 2779 C CA . ALA B 1 110 ? 13.18 -19.766 -2.82 1 94.12 110 ALA B CA 1
ATOM 2780 C C . ALA B 1 110 ? 14.477 -19.109 -2.348 1 94.12 110 ALA B C 1
ATOM 2782 O O . ALA B 1 110 ? 14.664 -17.906 -2.5 1 94.12 110 ALA B O 1
ATOM 2783 N N . GLN B 1 111 ? 15.336 -19.891 -1.814 1 93.88 111 GLN B N 1
ATOM 2784 C CA . GLN B 1 111 ? 16.609 -19.375 -1.327 1 93.88 111 GLN B CA 1
ATOM 2785 C C . GLN B 1 111 ? 17.469 -18.859 -2.475 1 93.88 111 GLN B C 1
ATOM 2787 O O . GLN B 1 111 ? 18.094 -17.797 -2.352 1 93.88 111 GLN B O 1
ATOM 2792 N N . VAL B 1 112 ? 17.5 -19.609 -3.518 1 95.44 112 VAL B N 1
ATOM 2793 C CA . VAL B 1 112 ? 18.281 -19.203 -4.688 1 95.44 112 VAL B CA 1
ATOM 2794 C 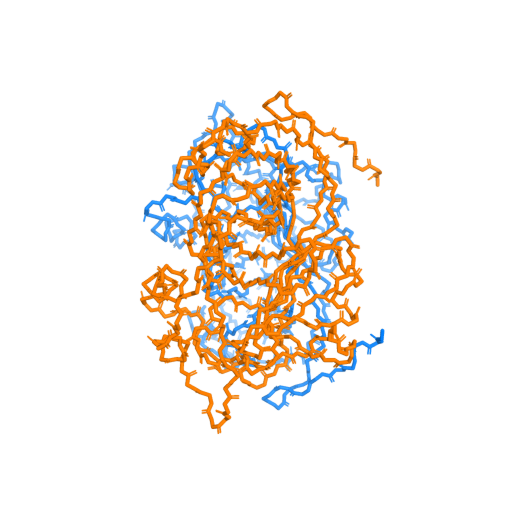C . VAL B 1 112 ? 17.703 -17.906 -5.262 1 95.44 112 VAL B C 1
ATOM 2796 O O . VAL B 1 112 ? 18.469 -17.016 -5.652 1 95.44 112 VAL B O 1
ATOM 2799 N N . LEU B 1 113 ? 16.406 -17.828 -5.34 1 94.94 113 LEU B N 1
ATOM 2800 C CA . LEU B 1 113 ? 15.742 -16.641 -5.871 1 94.94 113 LEU B CA 1
ATOM 2801 C C . LEU B 1 113 ? 16.078 -15.406 -5.027 1 94.94 113 LEU B C 1
ATOM 2803 O O . LEU B 1 113 ? 16.203 -14.305 -5.559 1 94.94 113 LEU B O 1
ATOM 2807 N N . ASP B 1 114 ? 16.156 -15.562 -3.713 1 92.06 114 ASP B N 1
ATOM 2808 C CA . ASP B 1 114 ? 16.531 -14.461 -2.826 1 92.06 114 ASP B CA 1
ATOM 2809 C C . ASP B 1 114 ? 17.875 -13.867 -3.215 1 92.06 114 ASP B C 1
ATOM 2811 O O . ASP B 1 114 ? 18.094 -12.664 -3.111 1 92.06 114 ASP B O 1
ATOM 2815 N N . ASN B 1 115 ? 18.672 -14.727 -3.717 1 91.94 115 ASN B N 1
ATOM 2816 C CA . ASN B 1 115 ? 20.016 -14.289 -4.105 1 91.94 115 ASN B CA 1
ATOM 2817 C C . ASN B 1 115 ? 20 -13.555 -5.441 1 91.94 115 ASN B C 1
ATOM 2819 O O . ASN B 1 115 ? 20.953 -12.867 -5.789 1 91.94 115 ASN B O 1
ATOM 2823 N N . PHE B 1 116 ? 18.922 -13.773 -6.137 1 92.81 116 PHE B N 1
ATOM 2824 C CA . PHE B 1 116 ? 18.844 -13.141 -7.445 1 92.81 116 PHE B CA 1
ATOM 2825 C C . PHE B 1 116 ? 18.266 -11.734 -7.332 1 92.81 116 PHE B C 1
ATOM 2827 O O . PHE B 1 116 ? 18.406 -10.93 -8.25 1 92.81 116 PHE B O 1
ATOM 2834 N N . THR B 1 117 ? 17.578 -11.422 -6.242 1 91.81 117 THR B N 1
ATOM 2835 C CA . THR B 1 117 ? 16.891 -10.148 -6.121 1 91.81 117 THR B CA 1
ATOM 2836 C C . THR B 1 117 ? 17.844 -9.062 -5.629 1 91.81 117 THR B C 1
ATOM 2838 O O . THR B 1 117 ? 18.844 -9.359 -4.965 1 91.81 117 THR B O 1
ATOM 2841 N N . VAL B 1 118 ? 17.5 -7.859 -5.891 1 91.19 118 VAL B N 1
ATOM 2842 C CA . VAL B 1 118 ? 18.375 -6.734 -5.594 1 91.19 118 VAL B CA 1
ATOM 2843 C C . VAL B 1 118 ? 18.203 -6.316 -4.133 1 91.19 118 VAL B C 1
ATOM 2845 O O . VAL B 1 118 ? 19.125 -5.762 -3.527 1 91.19 118 VAL B O 1
ATOM 2848 N N . SER B 1 119 ? 17.078 -6.445 -3.627 1 94.19 119 SER B N 1
ATOM 2849 C CA . SER B 1 119 ? 16.703 -6.004 -2.285 1 94.19 119 SER B CA 1
ATOM 2850 C C . SER B 1 119 ? 15.391 -6.633 -1.839 1 94.19 119 SER B C 1
ATOM 2852 O O . SER B 1 119 ? 14.5 -6.867 -2.658 1 94.19 119 SER B O 1
ATOM 2854 N N . LYS B 1 120 ? 15.273 -6.887 -0.558 1 94.81 120 LYS B N 1
ATOM 2855 C CA . LYS B 1 120 ? 14.016 -7.418 -0.034 1 94.81 120 LYS B CA 1
ATOM 2856 C C . LYS B 1 120 ? 12.945 -6.332 0.031 1 94.81 120 LYS B C 1
ATOM 2858 O O . LYS B 1 120 ? 11.789 -6.613 0.342 1 94.81 120 LYS B O 1
ATOM 2863 N N . ASN B 1 121 ? 13.32 -5.105 -0.327 1 96.62 121 ASN B N 1
ATOM 2864 C CA . ASN B 1 121 ? 12.445 -3.969 -0.065 1 96.62 121 ASN B CA 1
ATOM 2865 C C . ASN B 1 121 ? 11.594 -3.625 -1.283 1 96.62 121 ASN B C 1
ATOM 2867 O O . ASN B 1 121 ? 10.797 -2.686 -1.243 1 96.62 121 ASN B O 1
ATOM 2871 N N . TYR B 1 122 ? 11.773 -4.352 -2.363 1 97.19 122 TYR B N 1
ATOM 2872 C CA . TYR B 1 122 ? 10.953 -4.16 -3.555 1 97.19 122 TYR B CA 1
ATOM 2873 C C . TYR B 1 122 ? 10.062 -5.371 -3.805 1 97.19 122 TYR B C 1
ATOM 2875 O O . TYR B 1 122 ? 10.273 -6.438 -3.221 1 97.19 122 TYR B O 1
ATOM 2883 N N . MET B 1 123 ? 9.055 -5.156 -4.621 1 97.69 123 MET B N 1
ATOM 2884 C CA . MET B 1 123 ? 8.25 -6.266 -5.121 1 97.69 123 MET B CA 1
ATOM 2885 C C . MET B 1 123 ? 8.922 -6.93 -6.316 1 97.69 123 MET B C 1
ATOM 2887 O O . MET B 1 123 ? 9.656 -6.281 -7.062 1 97.69 123 MET B O 1
ATOM 2891 N N . TYR B 1 124 ? 8.594 -8.203 -6.508 1 97.88 124 TYR B N 1
ATOM 2892 C CA . TYR B 1 124 ? 9.117 -8.914 -7.664 1 97.88 124 TYR B CA 1
ATOM 2893 C C . TYR B 1 124 ? 8.039 -9.781 -8.305 1 97.88 124 TYR B C 1
ATOM 2895 O O . TYR B 1 124 ? 7.375 -10.57 -7.625 1 97.88 124 TYR B O 1
ATOM 2903 N N . ALA B 1 125 ? 7.828 -9.578 -9.555 1 98.44 125 ALA B N 1
ATOM 2904 C CA . ALA B 1 125 ? 7.152 -10.594 -10.359 1 98.44 125 ALA B CA 1
ATOM 2905 C C . ALA B 1 125 ? 8.133 -11.656 -10.836 1 98.44 125 ALA B C 1
ATOM 2907 O O . ALA B 1 125 ? 9.211 -11.336 -11.352 1 98.44 125 ALA B O 1
ATOM 2908 N N . ILE B 1 126 ? 7.766 -12.906 -10.688 1 98.5 126 ILE B N 1
ATOM 2909 C CA . ILE B 1 126 ? 8.695 -14 -10.945 1 98.5 126 ILE B CA 1
ATOM 2910 C C . ILE B 1 126 ? 8.047 -15.016 -11.883 1 98.5 126 ILE B C 1
ATOM 2912 O O . ILE B 1 126 ? 6.961 -15.531 -11.594 1 98.5 126 ILE B O 1
ATOM 2916 N N . LYS B 1 127 ? 8.711 -15.273 -12.914 1 98.81 127 LYS B N 1
ATOM 2917 C CA . LYS B 1 127 ? 8.32 -16.297 -13.875 1 98.81 127 LYS B CA 1
ATOM 2918 C C . LYS B 1 127 ? 9.312 -17.453 -13.883 1 98.81 127 LYS B C 1
ATOM 2920 O O . LYS B 1 127 ? 10.5 -17.25 -14.164 1 98.81 127 LYS B O 1
ATOM 2925 N N . ILE B 1 128 ? 8.883 -18.625 -13.531 1 98.75 128 ILE B N 1
ATOM 2926 C CA . ILE B 1 128 ? 9.727 -19.812 -13.617 1 98.75 128 ILE B CA 1
ATOM 2927 C C . ILE B 1 128 ? 9.164 -20.766 -14.672 1 98.75 128 ILE B C 1
ATOM 2929 O O . ILE B 1 128 ? 8.047 -21.266 -14.523 1 98.75 128 ILE B O 1
ATOM 2933 N N . TYR B 1 129 ? 9.852 -20.969 -15.672 1 98.81 129 TYR B N 1
ATOM 2934 C CA . TYR B 1 129 ? 9.477 -21.922 -16.703 1 98.81 129 TYR B CA 1
ATOM 2935 C C . TYR B 1 129 ? 10.414 -23.125 -16.703 1 98.81 129 TYR B C 1
ATOM 2937 O O . TYR B 1 129 ? 11.633 -22.969 -16.703 1 98.81 129 TYR B O 1
ATOM 2945 N N . GLY B 1 130 ? 9.766 -24.359 -16.734 1 98.62 130 GLY B N 1
ATOM 2946 C CA . GLY B 1 130 ? 10.656 -25.5 -16.781 1 98.62 130 GLY B CA 1
ATOM 2947 C C . GLY B 1 130 ? 9.914 -26.828 -16.75 1 98.62 130 GLY B C 1
ATOM 2948 O O . GLY B 1 130 ? 8.719 -26.891 -17.031 1 98.62 130 GLY B O 1
ATOM 2949 N N . GLU B 1 131 ? 10.75 -27.844 -16.531 1 98.81 131 GLU B N 1
ATOM 2950 C CA . GLU B 1 131 ? 10.258 -29.219 -16.375 1 98.81 131 GLU B CA 1
ATOM 2951 C C . GLU B 1 131 ? 10.133 -29.594 -14.898 1 98.81 131 GLU B C 1
ATOM 2953 O O . GLU B 1 131 ? 11.086 -29.438 -14.133 1 98.81 131 GLU B O 1
ATOM 2958 N N . PHE B 1 132 ? 8.945 -30.094 -14.648 1 98.69 132 PHE B N 1
ATOM 2959 C CA . PHE B 1 132 ? 8.656 -30.453 -13.266 1 98.69 132 PHE B CA 1
ATOM 2960 C C . PHE B 1 132 ? 8.641 -31.969 -13.109 1 98.69 132 PHE B C 1
ATOM 2962 O O . PHE B 1 132 ? 7.973 -32.688 -13.87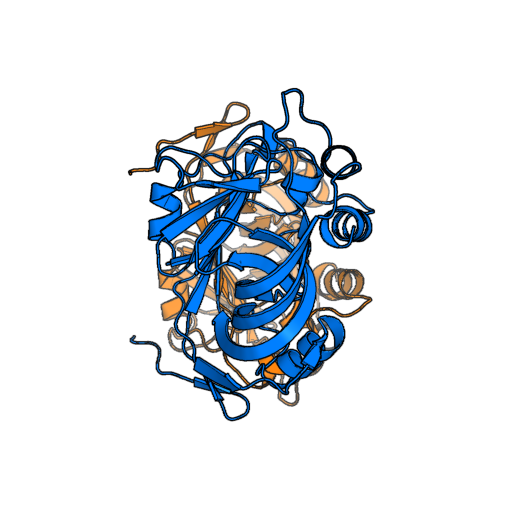5 1 98.69 132 PHE B O 1
ATOM 2969 N N . GLU B 1 133 ? 9.414 -32.438 -12.094 1 98.81 133 GLU B N 1
ATOM 2970 C CA . GLU B 1 133 ? 9.172 -33.812 -11.68 1 98.81 133 GLU B CA 1
ATOM 2971 C C . GLU B 1 133 ? 7.77 -33.969 -11.086 1 98.81 133 GLU B C 1
ATOM 2973 O O . GLU B 1 133 ? 7.059 -34.906 -11.414 1 98.81 133 GLU B O 1
ATOM 2978 N N . TRP B 1 134 ? 7.457 -33.031 -10.242 1 98.69 134 TRP B N 1
ATOM 2979 C CA . TRP B 1 134 ? 6.078 -32.938 -9.781 1 98.69 134 TRP B CA 1
ATOM 2980 C C . TRP B 1 134 ? 5.777 -31.516 -9.312 1 98.69 134 TRP B C 1
ATOM 2982 O O . TRP B 1 134 ? 6.691 -30.75 -8.961 1 98.69 134 TRP B O 1
ATOM 2992 N N . VAL B 1 135 ? 4.574 -31.141 -9.367 1 98 135 VAL B N 1
ATOM 2993 C CA . VAL B 1 135 ? 4.043 -29.906 -8.789 1 98 135 VAL B CA 1
ATOM 2994 C C . VAL B 1 135 ? 2.729 -30.203 -8.07 1 98 135 VAL B C 1
ATOM 2996 O O . VAL B 1 135 ? 1.899 -30.969 -8.562 1 98 135 VAL B O 1
ATOM 2999 N N . ARG B 1 136 ? 2.635 -29.688 -6.895 1 97.06 136 ARG B N 1
ATOM 3000 C CA . ARG B 1 136 ? 1.42 -29.797 -6.094 1 97.06 136 ARG B CA 1
ATOM 3001 C C . ARG B 1 136 ? 0.687 -28.469 -6.016 1 97.06 136 ARG B C 1
ATOM 3003 O O . ARG B 1 136 ? 1.293 -27.438 -5.719 1 97.06 136 ARG B O 1
ATOM 3010 N N . THR B 1 137 ? -0.575 -28.547 -6.352 1 96.56 137 THR B N 1
ATOM 3011 C CA . THR B 1 137 ? -1.393 -27.328 -6.355 1 96.56 137 THR B CA 1
ATOM 3012 C C . THR B 1 137 ? -2.695 -27.562 -5.594 1 96.56 137 THR B C 1
ATOM 3014 O O . THR B 1 137 ? -3.072 -28.703 -5.328 1 96.56 137 THR B O 1
ATOM 3017 N N . ARG B 1 138 ? -3.262 -26.516 -5.199 1 95.69 138 ARG B N 1
ATOM 3018 C CA . ARG B 1 138 ? -4.637 -26.484 -4.707 1 95.69 138 ARG B CA 1
ATOM 3019 C C . ARG B 1 138 ? -5.445 -25.406 -5.414 1 95.69 138 ARG B C 1
ATOM 3021 O O . ARG B 1 138 ? -4.883 -24.438 -5.938 1 95.69 138 ARG B O 1
ATOM 3028 N N . THR B 1 139 ? -6.707 -25.609 -5.469 1 95.31 139 THR B N 1
ATOM 3029 C CA . THR B 1 139 ? -7.598 -24.641 -6.109 1 95.31 139 THR B CA 1
ATOM 3030 C C . THR B 1 139 ? -8.797 -24.344 -5.211 1 95.31 139 THR B C 1
ATOM 3032 O O . THR B 1 139 ? -9.414 -25.25 -4.66 1 95.31 139 THR B O 1
ATOM 3035 N N . VAL B 1 140 ? -9.062 -23.062 -5.078 1 94.94 140 VAL B N 1
ATOM 3036 C CA . VAL B 1 140 ? -10.227 -22.672 -4.297 1 94.94 140 VAL B CA 1
ATOM 3037 C C . VAL B 1 140 ? -11.5 -23.125 -5 1 94.94 140 VAL B C 1
ATOM 3039 O O . VAL B 1 140 ? -11.555 -23.203 -6.23 1 94.94 140 VAL B O 1
ATOM 3042 N N . VAL B 1 141 ? -12.469 -23.422 -4.188 1 95.62 141 VAL B N 1
ATOM 3043 C CA . VAL B 1 141 ? -13.766 -23.875 -4.684 1 95.62 141 VAL B CA 1
ATOM 3044 C C . VAL B 1 141 ? -14.773 -22.734 -4.594 1 95.62 141 VAL B C 1
ATOM 3046 O O . VAL B 1 141 ? -14.844 -22.031 -3.574 1 95.62 141 VAL B O 1
ATOM 3049 N N . LYS B 1 142 ? -15.477 -22.578 -5.68 1 96.62 142 LYS B N 1
ATOM 3050 C CA . LYS B 1 142 ? -16.484 -21.516 -5.723 1 96.62 142 LYS B CA 1
ATOM 3051 C C . LYS B 1 142 ? -17.375 -21.562 -4.488 1 96.62 142 LYS B C 1
ATOM 3053 O O . LYS B 1 142 ? -17.859 -22.625 -4.098 1 96.62 142 LYS B O 1
ATOM 3058 N N . GLN B 1 143 ? -17.562 -20.391 -3.904 1 97.44 143 GLN B N 1
ATOM 3059 C CA . GLN B 1 143 ? -18.406 -20.266 -2.719 1 97.44 143 GLN B CA 1
ATOM 3060 C C . GLN B 1 143 ? -19.766 -19.672 -3.074 1 97.44 143 GLN B C 1
ATOM 3062 O O . GLN B 1 143 ? -19.906 -19.016 -4.109 1 97.44 143 GLN B O 1
ATOM 3067 N N . GLU B 1 144 ? -20.719 -19.906 -2.154 1 97.38 144 GLU B N 1
ATOM 3068 C CA . GLU B 1 144 ? -22.047 -19.297 -2.256 1 97.38 144 GLU B CA 1
ATOM 3069 C C . GLU B 1 144 ? -22.328 -18.375 -1.076 1 97.38 144 GLU B C 1
ATOM 3071 O O . GLU B 1 144 ? -21.844 -18.609 0.033 1 97.38 144 GLU B O 1
ATOM 3076 N N . LYS B 1 145 ? -23.078 -17.359 -1.31 1 96.25 145 LYS B N 1
ATOM 3077 C CA . LYS B 1 145 ? -23.422 -16.406 -0.263 1 96.25 145 LYS B CA 1
ATOM 3078 C C . LYS B 1 145 ? -24.375 -17.031 0.752 1 96.25 145 LYS B C 1
ATOM 3080 O O . LYS B 1 145 ? -25.25 -17.812 0.387 1 96.25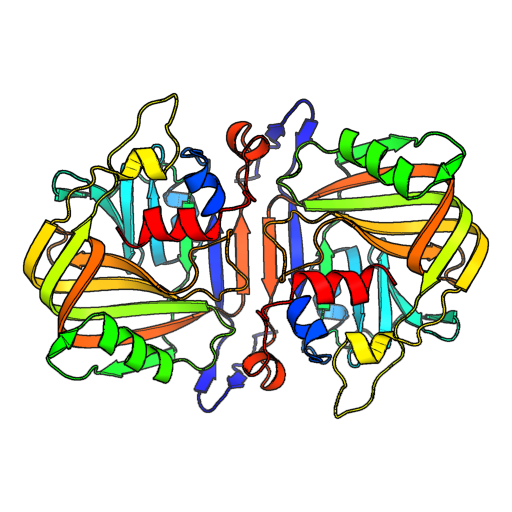 145 LYS B O 1
ATOM 3085 N N . PRO B 1 146 ? -24.516 -16.641 1.979 1 96.94 146 PRO B N 1
ATOM 3086 C CA . PRO B 1 146 ? -23.469 -15.773 2.535 1 96.94 146 PRO B CA 1
ATOM 3087 C C . PRO B 1 146 ? -22.094 -16.453 2.578 1 96.94 146 PRO B C 1
ATOM 3089 O O . PRO B 1 146 ? -22 -17.625 2.945 1 96.94 146 PRO B O 1
ATOM 3092 N N . TYR B 1 147 ? -21.078 -15.758 2.242 1 97.69 147 TYR B N 1
ATOM 3093 C CA . TYR B 1 147 ? -19.734 -16.312 2.111 1 97.69 147 TYR B CA 1
ATOM 3094 C C . TYR B 1 147 ? -19.141 -16.641 3.477 1 97.69 147 TYR B C 1
ATOM 3096 O O . TYR B 1 147 ? -19.234 -15.836 4.406 1 97.69 147 TYR B O 1
ATOM 3104 N N . PRO B 1 148 ? -18.531 -17.781 3.609 1 97.06 148 PRO B N 1
ATOM 3105 C CA . PRO B 1 148 ? -17.719 -18.031 4.805 1 97.06 148 PRO B CA 1
ATOM 3106 C C . PRO B 1 148 ? -16.391 -17.266 4.785 1 97.06 148 PRO B C 1
ATOM 3108 O O . PRO B 1 148 ? -16 -16.734 3.74 1 97.06 148 PRO B O 1
ATOM 3111 N N . LYS B 1 149 ? -15.742 -17.156 5.957 1 96 149 LYS B N 1
ATOM 3112 C CA . LYS B 1 149 ? -14.375 -16.641 5.98 1 96 149 LYS B CA 1
ATOM 3113 C C . LYS B 1 149 ? -13.422 -17.562 5.227 1 96 149 LYS B C 1
ATOM 3115 O O . LYS B 1 149 ? -13.703 -18.75 5.082 1 96 149 LYS B O 1
ATOM 3120 N N . MET B 1 150 ? -12.359 -17.078 4.836 1 95.56 150 MET B N 1
ATOM 3121 C CA . MET B 1 150 ? -11.5 -17.797 3.893 1 95.56 150 MET B CA 1
ATOM 3122 C C . MET B 1 150 ? -10.938 -19.062 4.516 1 95.56 150 MET B C 1
ATOM 3124 O O . MET B 1 150 ? -10.797 -20.078 3.84 1 95.56 150 MET B O 1
ATOM 3128 N N . VAL B 1 151 ? -10.57 -18.969 5.801 1 93.88 151 VAL B N 1
ATOM 3129 C CA . VAL B 1 151 ? -10.016 -20.141 6.473 1 93.88 151 VAL B CA 1
ATOM 3130 C C . VAL B 1 151 ? -11 -21.312 6.379 1 93.88 151 VAL B C 1
ATOM 3132 O O . VAL B 1 151 ? -10.602 -22.438 6.086 1 93.88 151 VAL B O 1
ATOM 3135 N N . ALA B 1 152 ? -12.25 -21.016 6.562 1 94.38 152 ALA B N 1
ATOM 3136 C CA . ALA B 1 152 ? -13.281 -22.031 6.434 1 94.38 152 ALA B CA 1
ATOM 3137 C C . ALA B 1 152 ? -13.469 -22.453 4.977 1 94.38 152 ALA B C 1
ATOM 3139 O O . ALA B 1 152 ? -13.633 -23.641 4.68 1 94.38 152 ALA B O 1
ATOM 3140 N N . ALA B 1 153 ? -13.414 -21.5 4.09 1 94.25 153 ALA B N 1
ATOM 3141 C CA . ALA B 1 153 ? -13.633 -21.75 2.668 1 94.25 153 ALA B CA 1
ATOM 3142 C C . ALA B 1 153 ? -12.539 -22.656 2.1 1 94.25 153 ALA B C 1
ATOM 3144 O O . ALA B 1 153 ? -12.773 -23.406 1.142 1 94.25 153 ALA B O 1
ATOM 3145 N N . THR B 1 154 ? -11.336 -22.625 2.709 1 91.94 154 THR B N 1
ATOM 3146 C CA . THR B 1 154 ? -10.195 -23.328 2.123 1 91.94 154 THR B CA 1
ATOM 3147 C C . THR B 1 154 ? -9.836 -24.562 2.953 1 91.94 154 THR B C 1
ATOM 3149 O O . THR B 1 154 ? -8.859 -25.25 2.66 1 91.94 154 THR B O 1
ATOM 3152 N N . GLU B 1 155 ? -10.5 -24.891 3.99 1 87.25 155 GLU B N 1
ATOM 3153 C CA . GLU B 1 155 ? -10.188 -25.953 4.945 1 87.25 155 GLU B CA 1
ATOM 3154 C C . GLU B 1 155 ? -10.148 -27.312 4.266 1 87.25 155 GLU B C 1
ATOM 3156 O O . GLU B 1 155 ? -9.328 -28.172 4.617 1 87.25 155 GLU B O 1
ATOM 3161 N N . ASN B 1 156 ? -10.922 -27.547 3.311 1 82.56 156 ASN B N 1
ATOM 3162 C CA . ASN B 1 156 ? -11.023 -28.891 2.75 1 82.56 156 ASN B CA 1
ATOM 3163 C C . ASN B 1 156 ? -10.508 -28.938 1.314 1 82.56 156 ASN B C 1
ATOM 3165 O O . ASN B 1 156 ? -10.906 -29.797 0.538 1 82.56 156 ASN B O 1
ATOM 3169 N N . GLU B 1 157 ? -9.648 -28.016 1.102 1 87.75 157 GLU B N 1
ATOM 3170 C CA . GLU B 1 157 ? -9.117 -28.047 -0.258 1 87.75 157 GLU B CA 1
ATOM 3171 C C . GLU B 1 157 ? -8.18 -29.234 -0.457 1 87.75 157 GLU B C 1
ATOM 3173 O O . GLU B 1 157 ? -7.32 -29.5 0.387 1 87.75 157 GLU B O 1
ATOM 3178 N N . ASP B 1 158 ? -8.359 -29.891 -1.509 1 88.81 158 ASP B N 1
ATOM 3179 C CA . ASP B 1 158 ? -7.488 -31.016 -1.849 1 88.81 158 ASP B CA 1
ATOM 3180 C C . ASP B 1 158 ? -6.23 -30.531 -2.564 1 88.81 158 ASP B C 1
ATOM 3182 O O . ASP B 1 158 ? -6.297 -29.656 -3.434 1 88.81 158 ASP B O 1
ATOM 3186 N N . ILE B 1 159 ? -5.145 -31.094 -2.16 1 93.69 159 ILE B N 1
ATOM 3187 C CA . ILE B 1 159 ? -3.895 -30.891 -2.889 1 93.69 159 ILE B CA 1
ATOM 3188 C C . ILE B 1 159 ? -3.789 -31.922 -4.016 1 93.69 159 ILE B C 1
ATOM 3190 O O . ILE B 1 159 ? -4.004 -33.125 -3.801 1 93.69 159 ILE B O 1
ATOM 3194 N N . VAL B 1 160 ? -3.533 -31.469 -5.176 1 95.44 160 VAL B N 1
ATOM 3195 C CA . VAL B 1 160 ? -3.387 -32.312 -6.348 1 95.44 160 VAL B CA 1
ATOM 3196 C C . VAL B 1 160 ? -1.944 -32.281 -6.848 1 95.44 160 VAL B C 1
ATOM 3198 O O . VAL B 1 160 ? -1.355 -31.188 -6.957 1 95.44 160 VAL B O 1
ATOM 3201 N N . GLN B 1 161 ? -1.424 -33.469 -7.125 1 96.81 161 GLN B N 1
ATOM 3202 C CA . GLN B 1 161 ? -0.071 -33.531 -7.668 1 96.81 161 GLN B CA 1
ATOM 3203 C C . GLN B 1 161 ? -0.093 -33.875 -9.156 1 96.81 161 GLN B C 1
ATOM 3205 O O . GLN B 1 161 ? -0.837 -34.75 -9.586 1 96.81 161 GLN B O 1
ATOM 3210 N N . PHE B 1 162 ? 0.615 -33.156 -9.906 1 97.06 162 PHE B N 1
ATOM 3211 C CA . PHE B 1 162 ? 0.855 -33.469 -11.312 1 97.06 162 PHE B CA 1
ATOM 3212 C C . PHE B 1 162 ? 2.309 -33.844 -11.539 1 97.06 162 PHE B C 1
ATOM 3214 O O . PHE B 1 162 ? 3.225 -33.188 -11.047 1 97.06 162 PHE B O 1
ATOM 3221 N N . ASP B 1 163 ? 2.467 -34.938 -12.297 1 98.25 163 ASP B N 1
ATOM 3222 C CA . ASP B 1 163 ? 3.811 -35.469 -12.453 1 98.25 163 ASP B CA 1
ATOM 3223 C C . ASP B 1 163 ? 4.305 -35.344 -13.891 1 98.25 163 ASP B C 1
ATOM 3225 O O . ASP B 1 163 ? 3.529 -35.469 -14.836 1 98.25 163 ASP B O 1
ATOM 3229 N N . ASN B 1 164 ? 5.574 -35.062 -13.945 1 98.31 164 ASN B N 1
ATOM 3230 C CA . ASN B 1 164 ? 6.32 -35.125 -15.195 1 98.31 164 ASN B CA 1
ATOM 3231 C C . ASN B 1 164 ? 5.668 -34.25 -16.281 1 98.31 164 ASN B C 1
ATOM 3233 O O . ASN B 1 164 ? 5.332 -34.781 -17.359 1 98.31 164 ASN B O 1
ATOM 3237 N N . LEU B 1 165 ? 5.648 -32.969 -16.125 1 97.56 165 LEU B N 1
ATOM 3238 C CA . LEU B 1 165 ? 5.094 -32.062 -17.094 1 97.56 165 LEU B CA 1
ATOM 3239 C C . LEU B 1 165 ? 5.898 -30.75 -17.125 1 97.56 165 LEU B C 1
ATOM 3241 O O . LEU B 1 165 ? 6.727 -30.516 -16.25 1 97.56 165 LEU B O 1
ATOM 3245 N N . SER B 1 166 ? 5.773 -30.062 -18.203 1 98.69 166 SER B N 1
ATOM 3246 C CA . SER B 1 166 ? 6.359 -28.734 -18.359 1 98.69 166 SER B CA 1
ATOM 3247 C C . SER B 1 166 ? 5.316 -27.641 -18.156 1 98.69 166 SER B C 1
ATOM 3249 O O . SER B 1 166 ? 4.145 -27.828 -18.5 1 98.69 166 SER B O 1
ATOM 3251 N N . GLY B 1 167 ? 5.789 -26.562 -17.562 1 98.69 167 GLY B N 1
ATOM 3252 C CA . GLY B 1 167 ? 4.867 -25.469 -17.344 1 98.69 167 GLY B CA 1
ATOM 3253 C C . GLY B 1 167 ? 5.535 -24.234 -16.75 1 98.69 167 GLY B C 1
ATOM 3254 O O . GLY B 1 167 ? 6.762 -24.109 -16.797 1 98.69 167 GLY B O 1
ATOM 3255 N N . THR B 1 168 ? 4.707 -23.328 -16.312 1 98.88 168 THR B N 1
ATOM 3256 C CA . THR B 1 168 ? 5.168 -22.031 -15.836 1 98.88 168 THR B CA 1
ATOM 3257 C C . THR B 1 168 ? 4.582 -21.734 -14.453 1 98.88 168 THR B C 1
ATOM 3259 O O . THR B 1 168 ? 3.387 -21.906 -14.227 1 98.88 168 THR B O 1
ATOM 3262 N N . ILE B 1 169 ? 5.426 -21.344 -13.539 1 98.75 169 ILE B N 1
ATOM 3263 C CA . ILE B 1 169 ? 5.008 -20.703 -12.305 1 98.75 169 ILE B CA 1
ATOM 3264 C C . ILE B 1 169 ? 4.957 -19.188 -12.492 1 98.75 169 ILE B C 1
ATOM 3266 O O . ILE B 1 169 ? 5.918 -18.578 -12.984 1 98.75 169 ILE B O 1
ATOM 3270 N N . VAL B 1 170 ? 3.834 -18.641 -12.188 1 98.81 170 VAL B N 1
ATOM 3271 C CA . VAL B 1 170 ? 3.6 -17.203 -12.141 1 98.81 170 VAL B CA 1
ATOM 3272 C C . VAL B 1 170 ? 3.441 -16.75 -10.688 1 98.81 170 VAL B C 1
ATOM 3274 O O . VAL B 1 170 ? 2.549 -17.234 -9.977 1 98.81 170 VAL B O 1
ATOM 3277 N N . GLY B 1 171 ? 4.328 -15.828 -10.281 1 98.19 171 GLY B N 1
ATOM 3278 C CA . GLY B 1 171 ? 4.234 -15.477 -8.867 1 98.19 171 GLY B CA 1
ATOM 3279 C C . GLY B 1 171 ? 4.762 -14.094 -8.562 1 98.19 171 GLY B C 1
ATOM 3280 O O . GLY B 1 171 ? 5.328 -13.43 -9.43 1 98.19 171 GLY B O 1
ATOM 3281 N N . PHE B 1 172 ? 4.48 -13.68 -7.352 1 98 172 PHE B N 1
ATOM 3282 C CA . PHE B 1 172 ? 4.98 -12.422 -6.812 1 98 172 PHE B CA 1
ATOM 3283 C C . PHE B 1 172 ? 5.656 -12.648 -5.461 1 98 172 PHE B C 1
ATOM 3285 O O . PHE B 1 172 ? 5.164 -13.422 -4.637 1 98 172 PHE B O 1
ATOM 3292 N N . ARG B 1 173 ? 6.762 -12.055 -5.344 1 97 173 ARG B N 1
ATOM 3293 C CA . ARG B 1 173 ? 7.363 -11.891 -4.023 1 97 173 ARG B CA 1
ATOM 3294 C C . ARG B 1 173 ? 7.078 -10.5 -3.463 1 97 173 ARG B C 1
ATOM 3296 O O . ARG B 1 173 ? 7.496 -9.492 -4.043 1 97 173 ARG B O 1
ATOM 3303 N N . THR B 1 174 ? 6.434 -10.43 -2.355 1 96.12 174 THR B N 1
ATOM 3304 C CA . THR B 1 174 ? 5.965 -9.18 -1.771 1 96.12 174 THR B CA 1
ATOM 3305 C C . THR B 1 174 ? 6.656 -8.914 -0.436 1 96.12 174 THR B C 1
ATOM 3307 O O . THR B 1 174 ? 6.77 -9.812 0.4 1 96.12 174 THR B O 1
ATOM 3310 N N . PRO B 1 175 ? 7.086 -7.668 -0.239 1 96.5 175 PRO B N 1
ATOM 3311 C CA . PRO B 1 175 ? 7.723 -7.309 1.03 1 96.5 175 PRO B CA 1
ATOM 3312 C C . PRO B 1 175 ? 6.777 -7.445 2.223 1 96.5 175 PRO B C 1
ATOM 3314 O O . PRO B 1 175 ? 5.559 -7.316 2.068 1 96.5 175 PRO B O 1
ATOM 3317 N N . ILE B 1 176 ? 7.371 -7.566 3.373 1 93.88 176 ILE B N 1
ATOM 3318 C CA . ILE B 1 176 ? 6.637 -7.809 4.609 1 93.88 176 ILE B CA 1
ATOM 3319 C C . ILE B 1 176 ? 5.766 -6.602 4.941 1 93.88 176 ILE B C 1
ATOM 3321 O O . ILE B 1 176 ? 4.66 -6.75 5.465 1 93.88 176 ILE B O 1
ATOM 3325 N N . TYR B 1 177 ? 6.188 -5.359 4.613 1 93.94 177 TYR B N 1
ATOM 3326 C CA . TYR B 1 177 ? 5.457 -4.156 4.984 1 93.94 177 TYR B CA 1
ATOM 3327 C C . TYR B 1 177 ? 4.141 -4.059 4.223 1 93.94 177 TYR B C 1
ATOM 3329 O O . TYR B 1 177 ? 3.287 -3.232 4.551 1 93.94 177 TYR B O 1
ATOM 3337 N N . GLU B 1 178 ? 3.945 -4.969 3.291 1 95.56 178 GLU B N 1
ATOM 3338 C CA . GLU B 1 178 ? 2.688 -4.992 2.549 1 95.56 178 GLU B CA 1
ATOM 3339 C C . GLU B 1 178 ? 1.748 -6.066 3.092 1 95.56 178 GLU B C 1
ATOM 3341 O O . GLU B 1 178 ? 0.783 -6.449 2.426 1 95.56 178 GLU B O 1
ATOM 3346 N N . GLN B 1 179 ? 2.064 -6.559 4.258 1 91.81 179 GLN B N 1
ATOM 3347 C CA . GLN B 1 179 ? 1.176 -7.551 4.855 1 91.81 179 GLN B CA 1
ATOM 3348 C C . GLN B 1 179 ? -0.24 -7 5.004 1 91.81 179 GLN B C 1
ATOM 3350 O O . GLN B 1 179 ? -0.427 -5.871 5.461 1 91.81 179 GLN B O 1
ATOM 3355 N N . GLY B 1 180 ? -1.241 -7.82 4.664 1 90.38 180 GLY B N 1
ATOM 3356 C CA . GLY B 1 180 ? -2.633 -7.398 4.66 1 90.38 180 GLY B CA 1
ATOM 3357 C C . GLY B 1 180 ? -3.107 -6.93 3.297 1 90.38 180 GLY B C 1
ATOM 3358 O O . GLY B 1 180 ? -4.242 -7.207 2.9 1 90.38 180 GLY B O 1
ATOM 3359 N N . ILE B 1 181 ? -2.189 -6.117 2.645 1 96.25 181 ILE B N 1
ATOM 3360 C CA . ILE B 1 181 ? -2.488 -5.711 1.276 1 96.25 181 ILE B CA 1
ATOM 3361 C C . ILE B 1 181 ? -2.309 -6.898 0.334 1 96.25 181 ILE B C 1
ATOM 3363 O O . ILE B 1 181 ? -3.223 -7.246 -0.416 1 96.25 181 ILE B O 1
ATOM 3367 N N . SER B 1 182 ? -1.201 -7.512 0.43 1 95.44 182 SER B N 1
ATOM 3368 C CA . SER B 1 182 ? -0.874 -8.711 -0.336 1 95.44 182 SER B CA 1
ATOM 3369 C C . SER B 1 182 ? -0.358 -9.82 0.571 1 95.44 182 SER B C 1
ATOM 3371 O O . SER B 1 182 ? -0.397 -9.695 1.797 1 95.44 182 SER B O 1
ATOM 3373 N N . VAL B 1 183 ? 0.013 -10.93 -0.006 1 91.38 183 VAL B N 1
ATOM 3374 C CA . VAL B 1 183 ? 0.634 -12.031 0.72 1 91.38 183 VAL B CA 1
ATOM 3375 C C . VAL B 1 183 ? 2.137 -11.789 0.839 1 91.38 183 VAL B C 1
ATOM 3377 O O . VAL B 1 183 ? 2.848 -11.75 -0.169 1 91.38 183 VAL B O 1
ATOM 3380 N N . PRO B 1 184 ? 2.596 -11.594 2.1 1 90.88 184 PRO B N 1
ATOM 3381 C CA . PRO B 1 184 ? 4.051 -11.469 2.219 1 90.88 184 PRO B CA 1
ATOM 3382 C C . PRO B 1 184 ? 4.793 -12.719 1.754 1 90.88 184 PRO B C 1
ATOM 3384 O O . PRO B 1 184 ? 4.324 -13.844 1.981 1 90.88 184 PRO B O 1
ATOM 3387 N N . GLY B 1 185 ? 5.922 -12.453 1.158 1 91.19 185 GLY B N 1
ATOM 3388 C CA . GLY B 1 185 ? 6.641 -13.578 0.583 1 91.19 185 GLY B CA 1
ATOM 3389 C C . GLY B 1 185 ? 6.133 -13.969 -0.792 1 91.19 185 GLY B C 1
ATOM 3390 O O . GLY B 1 185 ? 5.68 -13.117 -1.558 1 91.19 185 GLY B O 1
ATOM 3391 N N . CYS B 1 186 ? 6.273 -15.219 -1.099 1 92.12 186 CYS B N 1
ATOM 3392 C CA . CYS B 1 186 ? 5.988 -15.648 -2.465 1 92.12 186 CYS B CA 1
ATOM 3393 C C . CYS B 1 186 ? 4.574 -16.203 -2.578 1 92.12 186 CYS B C 1
ATOM 3395 O O . CYS B 1 186 ? 4.188 -17.094 -1.822 1 92.12 186 CYS B O 1
ATOM 3397 N N . HIS B 1 187 ? 3.811 -15.719 -3.324 1 95.56 187 HIS B N 1
ATOM 3398 C CA . HIS B 1 187 ? 2.502 -16.188 -3.764 1 95.56 187 HIS B CA 1
ATOM 3399 C C . HIS B 1 187 ? 2.516 -16.547 -5.246 1 95.56 187 HIS B C 1
ATOM 3401 O O . HIS B 1 187 ? 2.775 -15.703 -6.094 1 95.56 187 HIS B O 1
ATOM 3407 N N . ALA B 1 188 ? 2.166 -17.844 -5.527 1 97.69 188 ALA B N 1
ATOM 3408 C CA . ALA B 1 188 ? 2.402 -18.266 -6.902 1 97.69 188 ALA B CA 1
ATOM 3409 C C . ALA B 1 188 ? 1.299 -19.203 -7.375 1 97.69 188 ALA B C 1
ATOM 3411 O O . ALA B 1 188 ? 0.725 -19.953 -6.582 1 97.69 188 ALA B O 1
ATOM 3412 N N . HIS B 1 189 ? 1.028 -19.125 -8.602 1 98.44 189 HIS B N 1
ATOM 3413 C CA . HIS B 1 189 ? 0.173 -20.062 -9.336 1 98.44 189 HIS B CA 1
ATOM 3414 C C . HIS B 1 189 ? 0.944 -20.766 -10.445 1 98.44 189 HIS B C 1
ATOM 3416 O O . HIS B 1 189 ? 2.012 -20.297 -10.852 1 98.44 189 HIS B O 1
ATOM 3422 N N . PHE B 1 190 ? 0.463 -21.938 -10.836 1 98.44 190 PHE B N 1
ATOM 3423 C CA . PHE B 1 190 ? 1.086 -22.766 -11.859 1 98.44 190 PHE B CA 1
ATOM 3424 C C . PHE B 1 190 ? 0.114 -23.031 -13 1 98.44 190 PHE B C 1
ATOM 3426 O O . PHE B 1 190 ? -1.091 -23.156 -12.781 1 98.44 190 PHE B O 1
ATOM 3433 N N . ILE B 1 191 ? 0.685 -23.109 -14.211 1 98.69 191 ILE B N 1
ATOM 3434 C CA . ILE B 1 191 ? -0.068 -23.594 -15.367 1 98.69 191 ILE B CA 1
ATOM 3435 C C . ILE B 1 191 ? 0.854 -24.375 -16.281 1 98.69 191 ILE B C 1
ATOM 3437 O O . ILE B 1 191 ? 1.988 -23.969 -16.547 1 98.69 191 ILE B O 1
ATOM 3441 N N . ASP B 1 192 ? 0.359 -25.516 -16.797 1 98.12 192 ASP B N 1
ATOM 3442 C CA . ASP B 1 192 ? 1.193 -26.344 -17.672 1 98.12 192 ASP B CA 1
ATOM 3443 C C . ASP B 1 192 ? 1.143 -25.828 -19.109 1 98.12 192 ASP B C 1
ATOM 3445 O O . ASP B 1 192 ? 0.303 -24.984 -19.438 1 98.12 192 ASP B O 1
ATOM 3449 N N . ASP B 1 193 ? 1.984 -26.328 -19.938 1 98.12 193 ASP B N 1
ATOM 3450 C CA . ASP B 1 193 ? 2.127 -25.844 -21.312 1 98.12 193 ASP B CA 1
ATOM 3451 C C . ASP B 1 193 ? 0.855 -26.109 -22.109 1 98.12 193 ASP B C 1
ATOM 3453 O O . ASP B 1 193 ? 0.499 -25.312 -22.984 1 98.12 193 ASP B O 1
ATOM 3457 N N . ASP B 1 194 ? 0.201 -27.172 -21.797 1 96.69 194 ASP B N 1
ATOM 3458 C CA . ASP B 1 194 ? -0.997 -27.547 -22.547 1 96.69 194 ASP B CA 1
ATOM 3459 C C . ASP B 1 194 ? -2.223 -26.797 -22.031 1 96.69 194 ASP B C 1
ATOM 3461 O O . ASP B 1 194 ? -3.303 -26.891 -22.609 1 96.69 194 ASP B O 1
ATOM 3465 N N . ARG B 1 195 ? -2.055 -26.078 -20.938 1 97.38 195 ARG B N 1
ATOM 3466 C CA . ARG B 1 195 ? -3.143 -25.328 -20.328 1 97.38 195 ARG B CA 1
ATOM 3467 C C . ARG B 1 195 ? -4.289 -26.25 -19.922 1 97.38 195 ARG B C 1
ATOM 3469 O O . ARG B 1 195 ? -5.453 -25.953 -20.203 1 97.38 195 ARG B O 1
ATOM 3476 N N . THR B 1 196 ? -3.896 -27.328 -19.297 1 96.25 196 THR B N 1
ATOM 3477 C CA . THR B 1 196 ? -4.906 -28.281 -18.859 1 96.25 196 THR B CA 1
ATOM 3478 C C . THR B 1 196 ? -4.797 -28.531 -17.359 1 96.25 196 THR B C 1
ATOM 3480 O O . THR B 1 196 ? -5.711 -29.078 -16.75 1 96.25 196 THR B O 1
ATOM 3483 N N . HIS B 1 197 ? -3.682 -28.172 -16.812 1 95.88 197 HIS B N 1
ATOM 3484 C CA . HIS B 1 197 ? -3.443 -28.328 -15.383 1 95.88 197 HIS B CA 1
ATOM 3485 C C . HIS B 1 197 ? -2.893 -27.047 -14.766 1 95.88 197 HIS B C 1
ATOM 3487 O O . HIS B 1 197 ? -2.154 -26.312 -15.422 1 95.88 197 HIS B O 1
ATOM 3493 N N . GLY B 1 198 ? -3.223 -26.812 -13.5 1 96.94 198 GLY B N 1
ATOM 3494 C CA . GLY B 1 198 ? -2.689 -25.656 -12.797 1 96.94 198 GLY B CA 1
ATOM 3495 C C . GLY B 1 198 ? -3.285 -25.469 -11.414 1 96.94 198 GLY B C 1
ATOM 3496 O O . GLY B 1 198 ? -3.803 -26.422 -10.82 1 96.94 198 GLY B O 1
ATOM 3497 N N . GLY B 1 199 ? -3.068 -24.297 -10.867 1 97.44 199 GLY B N 1
ATOM 3498 C CA . GLY B 1 199 ? -3.594 -23.953 -9.555 1 97.44 199 GLY B CA 1
ATOM 3499 C C . GLY B 1 199 ? -2.611 -23.156 -8.703 1 97.44 199 GLY B C 1
ATOM 3500 O O . GLY B 1 199 ? -1.573 -22.719 -9.203 1 97.44 199 GLY B O 1
ATOM 3501 N N . HIS B 1 200 ? -3.021 -22.906 -7.492 1 97.19 200 HIS B N 1
ATOM 3502 C CA . HIS B 1 200 ? -2.168 -22.297 -6.48 1 97.19 200 HIS B CA 1
ATOM 3503 C C . HIS B 1 200 ? -1.046 -23.25 -6.062 1 97.19 200 HIS B C 1
ATOM 3505 O O . HIS B 1 200 ? -1.305 -24.359 -5.609 1 97.19 200 HIS B O 1
ATOM 3511 N N . VAL B 1 201 ? 0.19 -22.812 -6.125 1 97.19 201 VAL B N 1
ATOM 3512 C CA . VAL B 1 201 ? 1.338 -23.672 -5.879 1 97.19 201 VAL B CA 1
ATOM 3513 C C . VAL B 1 201 ? 1.476 -23.938 -4.383 1 97.19 201 VAL B C 1
ATOM 3515 O O . VAL B 1 201 ? 1.525 -23 -3.582 1 97.19 201 VAL B O 1
ATOM 3518 N N . VAL B 1 202 ? 1.516 -25.172 -4.062 1 96.06 202 VAL B N 1
ATOM 3519 C CA . VAL B 1 202 ? 1.794 -25.609 -2.695 1 96.06 202 VAL B CA 1
ATOM 3520 C C . VAL B 1 202 ? 3.26 -26.016 -2.57 1 96.06 202 VAL B C 1
ATOM 3522 O O . VAL B 1 202 ? 3.947 -25.609 -1.632 1 96.06 202 VAL B O 1
ATOM 3525 N N . ASP B 1 203 ? 3.664 -26.828 -3.498 1 97.19 203 ASP B N 1
ATOM 3526 C CA . ASP B 1 203 ? 5.031 -27.344 -3.527 1 97.19 203 ASP B CA 1
ATOM 3527 C C . ASP B 1 203 ? 5.402 -27.844 -4.922 1 97.19 203 ASP B C 1
ATOM 3529 O O . ASP B 1 203 ? 4.531 -28.016 -5.781 1 97.19 203 ASP B O 1
ATOM 3533 N N . PHE B 1 204 ? 6.691 -28 -5.098 1 98.44 204 PHE B N 1
ATOM 3534 C CA . PHE B 1 204 ? 7.109 -28.547 -6.391 1 98.44 204 PHE B CA 1
ATOM 3535 C C . PHE B 1 204 ? 8.523 -29.094 -6.312 1 98.44 204 PHE B C 1
ATOM 3537 O O . PHE B 1 204 ? 9.242 -28.844 -5.344 1 98.44 204 PHE B O 1
ATOM 3544 N N . LYS B 1 205 ? 8.867 -29.859 -7.258 1 98.81 205 LYS B N 1
ATOM 3545 C CA . LYS B 1 205 ? 10.227 -30.266 -7.59 1 98.81 205 LYS B CA 1
ATOM 3546 C C . LYS B 1 205 ? 10.516 -30.062 -9.07 1 98.81 205 LYS B C 1
ATOM 3548 O O . LYS B 1 205 ? 9.836 -30.625 -9.93 1 98.81 205 LYS B O 1
ATOM 3553 N N . LEU B 1 206 ? 11.508 -29.281 -9.289 1 98.62 206 LEU B N 1
ATOM 3554 C CA . LEU B 1 206 ? 11.93 -28.969 -10.656 1 98.62 206 LEU B CA 1
ATOM 3555 C C . LEU B 1 206 ? 13.016 -29.922 -11.125 1 98.62 206 LEU B C 1
ATOM 3557 O O . LEU B 1 206 ? 13.922 -30.266 -10.359 1 98.62 206 LEU B O 1
ATOM 3561 N N . LYS B 1 207 ? 12.898 -30.359 -12.398 1 98.62 207 LYS B N 1
ATOM 3562 C CA . LYS B 1 207 ? 14.023 -31.016 -13.055 1 98.62 207 LYS B CA 1
ATOM 3563 C C . LYS B 1 207 ? 15 -29.984 -13.617 1 98.62 207 LYS B C 1
ATOM 3565 O O . LYS B 1 207 ? 16.203 -30.062 -13.344 1 98.62 207 LYS B O 1
ATOM 3570 N N . SER B 1 208 ? 14.516 -29.141 -14.344 1 98.5 208 SER B N 1
ATOM 3571 C CA . SER B 1 208 ? 15.234 -28.016 -14.938 1 98.5 208 SER B CA 1
ATOM 3572 C C . SER B 1 208 ? 14.312 -26.828 -15.156 1 98.5 208 SER B C 1
ATOM 3574 O O . SER B 1 208 ? 13.133 -27 -15.477 1 98.5 208 SER B O 1
ATOM 3576 N N . ALA B 1 209 ? 14.891 -25.641 -14.953 1 98.62 209 ALA B N 1
ATOM 3577 C CA . ALA B 1 209 ? 14.039 -24.469 -15.117 1 98.62 209 ALA B CA 1
ATOM 3578 C C . ALA B 1 209 ? 14.875 -23.203 -15.352 1 98.62 209 ALA B C 1
ATOM 3580 O O . ALA B 1 209 ? 16.062 -23.172 -15.039 1 98.62 209 ALA B O 1
ATOM 3581 N N . GLN B 1 210 ? 14.273 -22.281 -15.953 1 98.5 210 GLN B N 1
ATOM 3582 C CA . GLN B 1 210 ? 14.742 -20.906 -16.062 1 98.5 210 GLN B CA 1
ATOM 3583 C C . GLN B 1 210 ? 13.844 -19.953 -15.289 1 98.5 210 GLN B C 1
ATOM 3585 O O . GLN B 1 210 ? 12.625 -20.156 -15.219 1 98.5 210 GLN B O 1
ATOM 3590 N N . VAL B 1 211 ? 14.5 -18.922 -14.789 1 98.5 211 VAL B N 1
ATOM 3591 C CA . VAL B 1 211 ? 13.734 -17.938 -14.031 1 98.5 211 VAL B CA 1
ATOM 3592 C C . VAL B 1 211 ? 13.945 -16.547 -14.625 1 98.5 211 VAL B C 1
ATOM 3594 O O . VAL B 1 211 ? 15.047 -16.203 -15.055 1 98.5 211 VAL B O 1
ATOM 3597 N N . GLU B 1 212 ? 12.883 -15.828 -14.734 1 98.25 212 GLU B N 1
ATOM 3598 C CA . GLU B 1 212 ? 12.867 -14.414 -15.078 1 98.25 212 GLU B CA 1
ATOM 3599 C C . GLU B 1 212 ? 12.227 -13.578 -13.969 1 98.25 212 GLU B C 1
ATOM 3601 O O . GLU B 1 212 ? 11.18 -13.961 -13.43 1 98.25 212 GLU B O 1
ATOM 3606 N N . ILE B 1 213 ? 12.883 -12.508 -13.617 1 97.38 213 ILE B N 1
ATOM 3607 C CA . ILE B 1 213 ? 12.414 -11.68 -12.516 1 97.38 213 ILE B CA 1
ATOM 3608 C C . ILE B 1 213 ? 12.234 -10.234 -12.984 1 97.38 213 ILE B C 1
ATOM 3610 O O . ILE B 1 213 ? 13.109 -9.68 -13.648 1 97.38 213 ILE B O 1
ATOM 3614 N N . CYS B 1 214 ? 11.109 -9.711 -12.688 1 97.06 214 CYS B N 1
ATOM 3615 C CA . CYS B 1 214 ? 10.742 -8.328 -12.961 1 97.06 214 CYS B CA 1
ATOM 3616 C C . CYS B 1 214 ? 10.531 -7.551 -11.672 1 97.06 214 CYS B C 1
ATOM 3618 O O . CYS B 1 214 ? 9.531 -7.75 -10.977 1 97.06 214 CYS B O 1
ATOM 3620 N N . PRO B 1 215 ? 11.414 -6.605 -11.336 1 96.25 215 PRO B N 1
ATOM 3621 C CA . PRO B 1 215 ? 11.227 -5.82 -10.117 1 96.25 215 PRO B CA 1
ATOM 3622 C C . PRO B 1 215 ? 10.031 -4.871 -10.203 1 96.25 215 PRO B C 1
ATOM 3624 O O . PRO B 1 215 ? 9.789 -4.277 -11.258 1 96.25 215 PRO B O 1
ATOM 3627 N N . GLY B 1 216 ? 9.242 -4.816 -9.148 1 97.19 216 GLY B N 1
ATOM 3628 C CA . GLY B 1 216 ? 8.203 -3.82 -8.953 1 97.19 216 GLY B CA 1
ATOM 3629 C C . GLY B 1 216 ? 8.633 -2.676 -8.055 1 97.19 216 GLY B C 1
ATOM 3630 O O . GLY B 1 216 ? 8.875 -2.873 -6.859 1 97.19 216 GLY B O 1
ATOM 3631 N N . THR B 1 217 ? 8.648 -1.457 -8.578 1 96.88 217 THR B N 1
ATOM 3632 C CA . THR B 1 217 ? 9.188 -0.314 -7.852 1 96.88 217 THR B CA 1
ATOM 3633 C C . THR B 1 217 ? 8.086 0.671 -7.492 1 96.88 217 THR B C 1
ATOM 3635 O O . THR B 1 217 ? 8.359 1.799 -7.074 1 96.88 217 THR B O 1
ATOM 3638 N N . GLY B 1 218 ? 6.887 0.309 -7.688 1 97.38 218 GLY B N 1
ATOM 3639 C CA . GLY B 1 218 ? 5.68 1.034 -7.324 1 97.38 218 GLY B CA 1
ATOM 3640 C C . GLY B 1 218 ? 4.457 0.143 -7.227 1 97.38 218 GLY B C 1
ATOM 3641 O O . GLY B 1 218 ? 4.441 -0.962 -7.773 1 97.38 218 GLY B O 1
ATOM 3642 N N . LEU B 1 219 ? 3.463 0.648 -6.512 1 98.56 219 LEU B N 1
ATOM 3643 C CA . LEU B 1 219 ? 2.207 -0.071 -6.332 1 98.56 219 LEU B CA 1
ATOM 3644 C C . LEU B 1 219 ? 1.016 0.833 -6.629 1 98.56 219 LEU B C 1
ATOM 3646 O O . LEU B 1 219 ? 0.935 1.95 -6.113 1 98.56 219 LEU B O 1
ATOM 3650 N N . GLN B 1 220 ? 0.225 0.405 -7.52 1 98.62 220 GLN B N 1
ATOM 3651 C CA . GLN B 1 220 ? -1.093 1.005 -7.699 1 98.62 220 GLN B CA 1
ATOM 3652 C C . GLN B 1 220 ? -2.188 0.11 -7.125 1 98.62 220 GLN B C 1
ATOM 3654 O O . GLN B 1 220 ? -2.455 -0.97 -7.652 1 98.62 220 GLN B O 1
ATOM 3659 N N . LEU B 1 221 ? -2.771 0.578 -6.102 1 98.56 221 LEU B N 1
ATOM 3660 C CA . LEU B 1 221 ? -3.787 -0.184 -5.383 1 98.56 221 LEU B CA 1
ATOM 3661 C C . LEU B 1 221 ? -5.18 0.374 -5.656 1 98.56 221 LEU B C 1
ATOM 3663 O O . LEU B 1 221 ? -5.414 1.575 -5.504 1 98.56 221 LEU B O 1
ATOM 3667 N N . HIS B 1 222 ? -6.039 -0.455 -6.07 1 98.19 222 HIS B N 1
ATOM 3668 C CA . HIS B 1 222 ? -7.445 -0.151 -6.312 1 98.19 222 HIS B CA 1
ATOM 3669 C C . HIS B 1 222 ? -8.336 -0.812 -5.27 1 98.19 222 HIS B C 1
ATOM 3671 O O . HIS B 1 222 ? -8.391 -2.041 -5.18 1 98.19 222 HIS B O 1
ATOM 3677 N N . LEU B 1 223 ? -9.047 0.026 -4.523 1 98 223 LEU B N 1
ATOM 3678 C CA . LEU B 1 223 ? -9.914 -0.516 -3.48 1 98 223 LEU B CA 1
ATOM 3679 C C . LEU B 1 223 ? -11.352 -0.632 -3.973 1 98 223 LEU B C 1
ATOM 3681 O O . LEU B 1 223 ? -11.875 0.295 -4.594 1 98 223 LEU B O 1
ATOM 3685 N N . PRO B 1 224 ? -12.016 -1.736 -3.668 1 96.81 224 PRO B N 1
ATOM 3686 C CA . PRO B 1 224 ? -13.406 -1.881 -4.086 1 96.81 224 PRO B CA 1
ATOM 3687 C C . PRO B 1 224 ? -14.336 -0.866 -3.414 1 96.81 224 PRO B C 1
ATOM 3689 O O . PRO B 1 224 ? -14.156 -0.547 -2.236 1 96.81 224 PRO B O 1
ATOM 3692 N N . LEU B 1 225 ? -15.219 -0.352 -4.148 1 95.56 225 LEU B N 1
ATOM 3693 C CA . LEU B 1 225 ? -16.266 0.522 -3.619 1 95.56 225 LEU B CA 1
ATOM 3694 C C . LEU B 1 225 ? -17.578 -0.237 -3.441 1 95.56 225 LEU B C 1
ATOM 3696 O O . LEU B 1 225 ? -18.547 0.035 -4.141 1 95.56 225 LEU B O 1
ATOM 3700 N N . THR B 1 226 ? -17.578 -1.137 -2.508 1 95 226 THR B N 1
ATOM 3701 C CA . THR B 1 226 ? -18.734 -1.974 -2.211 1 95 226 THR B CA 1
ATOM 3702 C C . THR B 1 226 ? -19.062 -1.935 -0.721 1 95 226 THR B C 1
ATOM 3704 O O . THR B 1 226 ? -18.203 -1.615 0.101 1 95 226 THR B O 1
ATOM 3707 N N . ALA B 1 227 ? -20.297 -2.234 -0.392 1 94.56 227 ALA B N 1
ATOM 3708 C CA . ALA B 1 227 ? -20.719 -2.285 1.005 1 94.56 227 ALA B CA 1
ATOM 3709 C C . ALA B 1 227 ? -19.938 -3.346 1.777 1 94.56 227 ALA B C 1
ATOM 3711 O O . ALA B 1 227 ? -19.594 -3.148 2.947 1 94.56 227 ALA B O 1
ATOM 3712 N N . GLU B 1 228 ? -19.656 -4.496 1.128 1 96 228 GLU B N 1
ATOM 3713 C CA . GLU B 1 228 ? -18.938 -5.602 1.768 1 96 228 GLU B CA 1
ATOM 3714 C C . GLU B 1 228 ? -17.531 -5.191 2.16 1 96 228 GLU B C 1
ATOM 3716 O O . GLU B 1 228 ? -17.094 -5.449 3.283 1 96 228 GLU B O 1
ATOM 3721 N N . PHE B 1 229 ? -16.906 -4.492 1.272 1 97.38 229 PHE B N 1
ATOM 3722 C CA . PHE B 1 229 ? -15.555 -4.023 1.577 1 97.38 229 PHE B CA 1
ATOM 3723 C C . PHE B 1 229 ? -15.586 -2.98 2.689 1 97.38 229 PHE B C 1
ATOM 3725 O O . PHE B 1 229 ? -14.758 -3.018 3.605 1 97.38 229 PHE B O 1
ATOM 3732 N N . SER B 1 230 ? -16.516 -2.107 2.578 1 95.88 230 SER B N 1
ATOM 3733 C CA . SER B 1 230 ? -16.641 -1.018 3.541 1 95.88 230 SER B CA 1
ATOM 3734 C C . SER B 1 230 ? -16.844 -1.55 4.957 1 95.88 230 SER B C 1
ATOM 3736 O O . SER B 1 230 ? -16.422 -0.915 5.926 1 95.88 230 SER B O 1
ATOM 3738 N N . SER B 1 231 ? -17.391 -2.719 5.078 1 95.69 231 SER B N 1
ATOM 3739 C CA . SER B 1 231 ? -17.75 -3.238 6.395 1 95.69 231 SER B CA 1
ATOM 3740 C C . SER B 1 231 ? -16.781 -4.328 6.836 1 95.69 231 SER B C 1
ATOM 3742 O O . SER B 1 231 ? -16.875 -4.844 7.953 1 95.69 231 SER B O 1
ATOM 3744 N N . ALA B 1 232 ? -15.828 -4.656 6.043 1 97.19 232 ALA B N 1
ATOM 3745 C CA . ALA B 1 232 ? -14.938 -5.781 6.301 1 97.19 232 ALA B CA 1
ATOM 3746 C C . ALA B 1 232 ? -13.992 -5.477 7.461 1 97.19 232 ALA B C 1
ATOM 3748 O O . ALA B 1 232 ? -13.641 -4.316 7.699 1 97.19 232 ALA B O 1
ATOM 3749 N N . ASN B 1 233 ? -13.617 -6.48 8.164 1 97.31 233 ASN B N 1
ATOM 3750 C CA . ASN B 1 233 ? -12.516 -6.383 9.117 1 97.31 233 ASN B CA 1
ATOM 3751 C C . ASN B 1 233 ? -11.172 -6.641 8.445 1 97.31 233 ASN B C 1
ATOM 3753 O O . ASN B 1 233 ? -10.758 -7.789 8.297 1 97.31 233 ASN B O 1
ATOM 3757 N N . LEU B 1 234 ? -10.406 -5.59 8.195 1 97 234 LEU B N 1
ATOM 3758 C CA . LEU B 1 234 ? -9.211 -5.707 7.367 1 97 234 LEU B CA 1
ATOM 3759 C C . LEU B 1 234 ? -7.961 -5.793 8.234 1 97 234 LEU B C 1
ATOM 3761 O O . LEU B 1 234 ? -6.855 -5.965 7.711 1 97 234 LEU B O 1
ATOM 3765 N N . SER B 1 235 ? -8.125 -5.648 9.523 1 93.75 235 SER B N 1
ATOM 3766 C CA . SER B 1 235 ? -6.969 -5.703 10.414 1 93.75 235 SER B CA 1
ATOM 3767 C C . SER B 1 235 ? -7.277 -6.5 11.672 1 93.75 235 SER B C 1
ATOM 3769 O O . SER B 1 235 ? -7.133 -5.992 12.789 1 93.75 235 SER B O 1
ATOM 3771 N N . PRO B 1 236 ? -7.582 -7.688 11.5 1 93.25 236 PRO B N 1
ATOM 3772 C CA . PRO B 1 236 ? -7.785 -8.516 12.688 1 93.25 236 PRO B CA 1
ATOM 3773 C C . PRO B 1 236 ? -6.488 -8.773 13.453 1 93.25 236 PRO B C 1
ATOM 3775 O O . PRO B 1 236 ? -5.402 -8.695 12.883 1 93.25 236 PRO B O 1
ATOM 3778 N N . GLU B 1 237 ? -6.57 -9.133 14.695 1 90.62 237 GLU B N 1
ATOM 3779 C CA . GLU B 1 237 ? -5.406 -9.344 15.547 1 90.62 237 GLU B CA 1
ATOM 3780 C C . GLU B 1 237 ? -4.59 -10.547 15.07 1 90.62 237 GLU B C 1
ATOM 3782 O O . GLU B 1 237 ? -3.369 -10.578 15.242 1 90.62 237 GLU B O 1
ATOM 3787 N N . ASP B 1 238 ? -5.184 -11.508 14.453 1 92.5 238 ASP B N 1
ATOM 3788 C CA . ASP B 1 238 ? -4.512 -12.734 14.039 1 92.5 238 ASP B CA 1
ATOM 3789 C C . ASP B 1 238 ? -4.309 -12.766 12.531 1 92.5 238 ASP B C 1
ATOM 3791 O O . ASP B 1 238 ? -4.344 -13.836 11.914 1 92.5 238 ASP B O 1
ATOM 3795 N N . LEU B 1 239 ? -4.125 -11.625 11.992 1 92 239 LEU B N 1
ATOM 3796 C CA . LEU B 1 239 ? -4.016 -11.484 10.547 1 92 239 LEU B CA 1
ATOM 3797 C C . LEU B 1 239 ? -2.932 -12.398 9.992 1 92 239 LEU B C 1
ATOM 3799 O O . LEU B 1 239 ? -3.172 -13.148 9.039 1 92 239 LEU B O 1
ATOM 3803 N N . ALA B 1 240 ? -1.757 -12.367 10.539 1 88.31 240 ALA B N 1
ATOM 3804 C CA . ALA B 1 240 ? -0.632 -13.164 10.062 1 88.31 240 ALA B CA 1
ATOM 3805 C C . ALA B 1 240 ? -0.963 -14.648 10.086 1 88.31 240 ALA B C 1
ATOM 3807 O O . ALA B 1 240 ? -0.635 -15.383 9.156 1 88.31 240 ALA B O 1
ATOM 3808 N N . ASP B 1 241 ? -1.628 -15.078 11.117 1 91.31 241 ASP B N 1
ATOM 3809 C CA . ASP B 1 241 ? -2.021 -16.484 11.25 1 91.31 241 ASP B CA 1
ATOM 3810 C C . ASP B 1 241 ? -3.043 -16.875 10.188 1 91.31 241 ASP B C 1
ATOM 3812 O O . ASP B 1 241 ? -2.975 -17.969 9.625 1 91.31 241 ASP B O 1
ATOM 3816 N N . GLN B 1 242 ? -3.916 -16.031 9.953 1 90.5 242 GLN B N 1
ATOM 3817 C CA . GLN B 1 242 ? -4.938 -16.297 8.953 1 90.5 242 GLN B CA 1
ATOM 3818 C C . GLN B 1 242 ? -4.324 -16.422 7.559 1 90.5 242 GLN B C 1
ATOM 3820 O O . GLN B 1 242 ? -4.699 -17.297 6.781 1 90.5 242 GLN B O 1
ATOM 3825 N N . ILE B 1 243 ? -3.412 -15.547 7.277 1 89.19 243 ILE B N 1
ATOM 3826 C CA . ILE B 1 243 ? -2.732 -15.586 5.988 1 89.19 243 ILE B CA 1
ATOM 3827 C C . ILE B 1 243 ? -1.985 -16.906 5.844 1 89.19 243 ILE B C 1
ATOM 3829 O O . ILE B 1 243 ? -2.086 -17.578 4.812 1 89.19 243 ILE B O 1
ATOM 3833 N N . SER B 1 244 ? -1.272 -17.266 6.852 1 87.25 244 SER B N 1
ATOM 3834 C CA . SER B 1 244 ? -0.509 -18.516 6.84 1 87.25 244 SER B CA 1
ATOM 3835 C C . SER B 1 244 ? -1.419 -19.719 6.629 1 87.25 244 SER B C 1
ATOM 3837 O O . SER B 1 244 ? -1.115 -20.594 5.82 1 87.25 244 SER B O 1
ATOM 3839 N N . LYS B 1 245 ? -2.545 -19.781 7.277 1 86.38 245 LYS B N 1
ATOM 3840 C CA . LYS B 1 245 ? -3.49 -20.891 7.16 1 86.38 245 LYS B CA 1
ATOM 3841 C C . LYS B 1 245 ? -4.105 -20.938 5.762 1 86.38 245 LYS B C 1
ATOM 3843 O O . LYS B 1 245 ? -4.277 -22.016 5.195 1 86.38 245 LYS B O 1
ATOM 3848 N N . ALA B 1 246 ? -4.332 -19.812 5.262 1 84 246 ALA B N 1
ATOM 3849 C CA . ALA B 1 246 ? -5.012 -19.734 3.971 1 84 246 ALA B CA 1
ATOM 3850 C C . ALA B 1 246 ? -4.055 -20.047 2.826 1 84 246 ALA B C 1
ATOM 3852 O O . ALA B 1 246 ? -4.461 -20.609 1.801 1 84 246 ALA B O 1
ATOM 3853 N N . GLU B 1 247 ? -2.773 -19.641 3.025 1 79.69 247 GLU B N 1
ATOM 3854 C CA . GLU B 1 247 ? -1.837 -19.75 1.91 1 79.69 247 GLU B CA 1
ATOM 3855 C C . GLU B 1 247 ? -0.958 -21 2.045 1 79.69 247 GLU B C 1
ATOM 3857 O O . GLU B 1 247 ? -0.391 -21.469 1.059 1 79.69 247 GLU B O 1
ATOM 3862 N N . LYS B 1 248 ? -0.453 -21.484 3.236 1 69.38 248 LYS B N 1
ATOM 3863 C CA . LYS B 1 248 ? 0.485 -22.594 3.42 1 69.38 248 LYS B CA 1
ATOM 3864 C C . LYS B 1 248 ? -0.248 -23.938 3.51 1 69.38 248 LYS B C 1
ATOM 3866 O O . LYS B 1 248 ? 0.382 -24.984 3.543 1 69.38 248 LYS B O 1
ATOM 3871 N N . HIS B 1 249 ? -1.607 -24 3.58 1 51.97 249 HIS B N 1
ATOM 3872 C CA . HIS B 1 249 ? -2.197 -25.344 3.574 1 51.97 249 HIS B CA 1
ATOM 3873 C C . HIS B 1 249 ? -2.203 -25.938 2.17 1 51.97 249 HIS B C 1
ATOM 3875 O O . HIS B 1 249 ? -2.25 -25.203 1.181 1 51.97 249 HIS B O 1
#